Protein AF-A0A642V2R2-F1 (afdb_monomer_lite)

Foldseek 3Di:
DPPVVVVVPDDLLLPVFADADDPPQDAADQFPVSRCVSRVRDDPPDPVSQLVNLQLLLVLVLVLLLQPPNRPADEPPVGFFYPVLVVLSVLQNCLLDPPDPPDPVQVDAQEEEEAPDAVNLVRDVVSNVVNCSSRVSGAYEYEYEEQRNAADPVVRDGDADPDWDKDDDDPRYIYIYHNHHQLVCLVVVVPPPADSSRYEYEYWAQLCLPPVCVVSVVSRVVSQQVNQHKYKYFHFDLVSVVSNVVVCCVPCVLFKDWRGDKDFRSSWRPDWDADPVHRVDITTGRGIMTMMYTDDCPPDPRPCVVVPDPDDDDQQKWKKKFQFDWWDFPDPPCQVVQWDADPVGIDTDRTDDDPPPCRQVVVVVVVCVLCVVVDPPAWDDHRSIIIGIDSDDPVSVVSVVVSCVVVVTDTDPVRMDTDGDDDDDDDDDDDDDDDDDDDDDDDDDD

Structure (mmCIF, N/CA/C/O backbone):
data_AF-A0A642V2R2-F1
#
_entry.id   AF-A0A642V2R2-F1
#
loop_
_atom_site.group_PDB
_atom_site.id
_atom_site.type_symbol
_atom_site.label_atom_id
_atom_site.label_alt_id
_atom_site.label_comp_id
_atom_site.label_asym_id
_atom_site.label_entity_id
_atom_site.label_seq_id
_atom_site.pdbx_PDB_ins_code
_atom_site.Cartn_x
_atom_site.Cartn_y
_atom_site.Cartn_z
_atom_site.occupancy
_atom_site.B_iso_or_equiv
_atom_site.auth_seq_id
_atom_site.auth_comp_id
_atom_site.auth_asym_id
_atom_site.auth_atom_id
_atom_site.pdbx_PDB_model_num
ATOM 1 N N . MET A 1 1 ? -5.140 -5.970 20.749 1.00 51.88 1 MET A N 1
ATOM 2 C CA . MET A 1 1 ? -5.655 -5.065 21.800 1.00 51.88 1 MET A CA 1
ATOM 3 C C . MET A 1 1 ? -4.745 -5.191 23.007 1.00 51.88 1 MET A C 1
ATOM 5 O O . MET A 1 1 ? -4.084 -6.217 23.107 1.00 51.88 1 MET A O 1
ATOM 9 N N . TYR A 1 2 ? -4.656 -4.186 23.878 1.00 57.59 2 TYR A N 1
ATOM 10 C CA . TYR A 1 2 ? -3.963 -4.368 25.155 1.00 57.59 2 TYR A CA 1
ATOM 11 C C . TYR A 1 2 ? -4.648 -5.511 25.917 1.00 57.59 2 TYR A C 1
ATOM 13 O O . TYR A 1 2 ? -5.846 -5.445 26.180 1.00 57.59 2 TYR A O 1
ATOM 21 N N . GLU A 1 3 ? -3.917 -6.592 26.201 1.00 51.28 3 GLU A N 1
ATOM 22 C CA . GLU A 1 3 ? -4.483 -7.837 26.750 1.00 51.28 3 GLU A CA 1
ATOM 23 C C . GLU A 1 3 ? -5.187 -7.640 28.098 1.00 51.28 3 GLU A C 1
ATOM 25 O O . GLU A 1 3 ? -6.106 -8.385 28.438 1.00 51.28 3 GLU A O 1
ATOM 30 N N . TYR A 1 4 ? -4.773 -6.616 28.846 1.00 53.50 4 TYR A N 1
ATOM 31 C CA . TYR A 1 4 ? -5.335 -6.273 30.145 1.00 53.50 4 TYR A CA 1
ATOM 32 C C . TYR A 1 4 ? -6.787 -5.783 30.051 1.00 53.50 4 TYR A C 1
ATOM 34 O O . TYR A 1 4 ? -7.602 -6.092 30.916 1.00 53.50 4 TYR A O 1
ATOM 42 N N . ASP A 1 5 ? -7.139 -5.075 28.976 1.00 59.75 5 ASP A N 1
ATOM 43 C CA . ASP A 1 5 ? -8.420 -4.366 28.895 1.00 59.75 5 ASP A CA 1
ATOM 44 C C . ASP A 1 5 ? -9.564 -5.261 28.398 1.00 59.75 5 ASP A C 1
ATOM 46 O O . ASP A 1 5 ? -10.714 -5.098 28.787 1.00 59.75 5 ASP A O 1
ATOM 50 N N . LEU A 1 6 ? -9.253 -6.327 27.651 1.00 63.44 6 LEU A N 1
ATOM 51 C CA . LEU A 1 6 ? -10.240 -7.369 27.329 1.00 63.44 6 LEU A CA 1
ATOM 52 C C . LEU A 1 6 ? -10.796 -8.062 28.586 1.00 63.44 6 LEU A C 1
ATOM 54 O O . LEU A 1 6 ? -11.869 -8.659 28.536 1.00 63.44 6 LEU A O 1
ATOM 58 N N . ARG A 1 7 ? -10.063 -8.001 29.706 1.00 65.69 7 ARG A N 1
ATOM 59 C CA . ARG A 1 7 ? -10.475 -8.562 31.000 1.00 65.69 7 ARG A CA 1
ATOM 60 C C . ARG A 1 7 ? -11.205 -7.553 31.885 1.00 65.69 7 ARG A C 1
ATOM 62 O O . ARG A 1 7 ? -11.869 -7.982 32.824 1.00 65.69 7 ARG A O 1
ATOM 69 N N . SER A 1 8 ? -11.078 -6.252 31.616 1.00 75.50 8 SER A N 1
ATOM 70 C CA . SER A 1 8 ? -11.665 -5.194 32.448 1.00 75.50 8 SER A CA 1
ATOM 71 C C . SER A 1 8 ? -13.173 -5.036 32.218 1.00 75.50 8 SER A C 1
ATOM 73 O O . SER A 1 8 ? -13.869 -4.540 33.099 1.00 75.50 8 SER A O 1
ATOM 75 N N . GLY A 1 9 ? -13.686 -5.486 31.063 1.00 73.94 9 GLY A N 1
ATOM 76 C CA . GLY A 1 9 ? -15.100 -5.345 30.695 1.00 73.94 9 GLY A CA 1
ATOM 77 C C . GLY A 1 9 ? -15.513 -3.898 30.414 1.00 73.94 9 GLY A C 1
ATOM 78 O O . GLY A 1 9 ? -16.700 -3.588 30.433 1.00 73.94 9 GLY A O 1
ATOM 79 N N . ARG A 1 10 ? -14.535 -3.016 30.194 1.00 81.44 10 ARG A N 1
ATOM 80 C CA . ARG A 1 10 ? -14.734 -1.611 29.853 1.00 81.44 10 ARG A CA 1
ATOM 81 C C . ARG A 1 10 ? -15.406 -1.476 28.480 1.00 81.44 10 ARG A C 1
ATOM 83 O O . ARG A 1 10 ? -15.043 -2.182 27.542 1.00 81.44 10 ARG A O 1
ATOM 90 N N . ASP A 1 11 ? -16.324 -0.520 28.352 1.00 77.56 11 ASP A N 1
ATOM 91 C CA . ASP A 1 11 ? -16.825 -0.095 27.045 1.00 77.56 11 ASP A CA 1
ATOM 92 C C . ASP A 1 11 ? -15.718 0.616 26.253 1.00 77.56 11 ASP A C 1
ATOM 94 O O . ASP A 1 11 ? -15.010 1.478 26.786 1.00 77.56 11 ASP A O 1
ATOM 98 N N . PHE A 1 12 ? -15.589 0.264 24.974 1.00 80.56 12 PHE A N 1
ATOM 99 C CA . PHE A 1 12 ? -14.583 0.819 24.069 1.00 80.56 12 PHE A CA 1
ATOM 100 C C . PHE A 1 12 ? -15.225 1.771 23.043 1.00 80.56 12 PHE A C 1
ATOM 102 O O . PHE A 1 12 ? -15.403 1.377 21.883 1.00 80.56 12 PHE A O 1
ATOM 109 N N . PRO A 1 13 ? -15.603 3.006 23.435 1.00 81.12 13 PRO A N 1
ATOM 110 C CA . PRO A 1 13 ? -16.166 3.990 22.507 1.00 81.12 13 PRO A CA 1
ATOM 111 C C . PRO A 1 13 ? -15.194 4.338 21.373 1.00 81.12 13 PRO A C 1
ATOM 113 O O . PRO A 1 13 ? -15.616 4.740 20.295 1.00 81.12 13 PRO A O 1
ATOM 116 N N . GLU A 1 14 ? -13.893 4.126 21.571 1.00 83.25 14 GLU A N 1
ATOM 117 C CA . GLU A 1 14 ? -12.866 4.370 20.562 1.00 83.25 14 GLU A CA 1
ATOM 118 C C . GLU A 1 14 ? -12.971 3.453 19.325 1.00 83.25 14 GLU A C 1
ATOM 120 O O . GLU A 1 14 ? -12.431 3.781 18.269 1.00 83.25 14 GLU A O 1
ATOM 125 N N . PHE A 1 15 ? -13.685 2.325 19.424 1.00 82.38 15 PHE A N 1
ATOM 126 C CA . PHE A 1 15 ? -13.957 1.427 18.293 1.00 82.38 15 PHE A CA 1
ATOM 127 C C . PHE A 1 15 ? -15.333 1.650 17.656 1.00 82.38 15 PHE A C 1
ATOM 129 O O . PHE A 1 15 ? -15.705 0.902 16.746 1.00 82.38 15 PHE A O 1
ATOM 136 N N . ASP A 1 16 ? -16.085 2.660 18.101 1.00 85.50 16 ASP A N 1
ATOM 137 C CA . ASP A 1 16 ? -17.298 3.087 17.411 1.00 85.50 16 ASP A CA 1
ATOM 138 C C . ASP A 1 16 ? -16.911 3.908 16.177 1.00 85.50 16 ASP A C 1
ATOM 140 O O . ASP A 1 16 ? -16.651 5.113 16.227 1.00 85.50 16 ASP A O 1
ATOM 144 N N . PHE A 1 17 ? -16.749 3.201 15.060 1.00 87.44 17 PHE A N 1
ATOM 145 C CA . PHE A 1 17 ? -16.281 3.807 13.827 1.00 87.44 17 PHE A CA 1
ATOM 146 C C . PHE A 1 17 ? -17.405 4.590 13.138 1.00 87.44 17 PHE A C 1
ATOM 148 O O . PHE A 1 17 ? -18.484 4.035 12.906 1.00 87.44 17 PHE A O 1
ATOM 155 N N . PRO A 1 18 ? -17.135 5.831 12.696 1.00 86.38 18 PRO A N 1
ATOM 156 C CA . PRO A 1 18 ? -18.118 6.623 11.980 1.00 86.38 18 PRO A CA 1
ATOM 157 C C . PRO A 1 18 ? -18.537 5.927 10.683 1.00 86.38 18 PRO A C 1
ATOM 159 O O . PRO A 1 18 ? -17.748 5.254 10.002 1.00 86.38 18 PRO A O 1
ATOM 162 N N . THR A 1 19 ? -19.810 6.106 10.342 1.00 84.00 19 THR A N 1
ATOM 163 C CA . THR A 1 19 ? -20.413 5.526 9.141 1.00 84.00 19 THR A CA 1
ATOM 164 C C . THR A 1 19 ? -20.108 6.385 7.905 1.00 84.00 19 THR A C 1
ATOM 166 O O . THR A 1 19 ? -19.086 7.086 7.849 1.00 84.00 19 THR A O 1
ATOM 169 N N . ASN A 1 20 ? -20.946 6.276 6.873 1.00 80.19 20 ASN A N 1
ATOM 170 C CA . ASN A 1 20 ? -20.797 7.052 5.651 1.00 80.19 20 ASN A CA 1
ATOM 171 C C . ASN A 1 20 ? -20.943 8.540 5.969 1.00 80.19 20 ASN A C 1
ATOM 173 O O . ASN A 1 20 ? -21.832 8.934 6.719 1.00 80.19 20 ASN A O 1
ATOM 177 N N . GLN A 1 21 ? -20.059 9.346 5.394 1.00 77.00 21 GLN A N 1
ATOM 178 C CA . GLN A 1 21 ? -20.169 10.796 5.453 1.00 77.00 21 GLN A CA 1
ATOM 179 C C . GLN A 1 21 ? -20.824 11.334 4.192 1.00 77.00 21 GLN A C 1
ATOM 181 O O . GLN A 1 21 ? -20.780 10.690 3.144 1.00 77.00 21 GLN A O 1
ATOM 186 N N . ASP A 1 22 ? -21.427 12.515 4.317 1.00 75.75 22 ASP A N 1
ATOM 187 C CA . ASP A 1 22 ? -21.955 13.247 3.175 1.00 75.75 22 ASP A CA 1
ATOM 188 C C . ASP A 1 22 ? -20.837 13.536 2.171 1.00 75.75 22 ASP A C 1
ATOM 190 O O . ASP A 1 22 ? -19.708 13.848 2.551 1.00 75.75 22 ASP A O 1
ATOM 194 N N . ASN A 1 23 ? -21.165 13.474 0.880 1.00 69.88 23 ASN A N 1
ATOM 195 C CA . ASN A 1 23 ? -20.193 13.672 -0.201 1.00 69.88 23 ASN A CA 1
ATOM 196 C C . ASN A 1 23 ? -19.530 15.062 -0.178 1.00 69.88 23 ASN A C 1
ATOM 198 O O . ASN A 1 23 ? -18.444 15.231 -0.725 1.00 69.88 23 ASN A O 1
ATOM 202 N N . ASP A 1 24 ? -20.171 16.041 0.466 1.00 74.06 24 ASP A N 1
ATOM 203 C CA . ASP A 1 24 ? -19.666 17.410 0.598 1.00 74.06 24 ASP A CA 1
ATOM 204 C C . ASP A 1 24 ? -18.690 17.576 1.780 1.00 74.06 24 ASP A C 1
ATOM 206 O O . ASP A 1 24 ? -18.012 18.601 1.897 1.00 74.06 24 ASP A O 1
ATOM 210 N N . ALA A 1 25 ? -18.597 16.583 2.673 1.00 79.88 25 ALA A N 1
ATOM 211 C CA . ALA A 1 25 ? -17.694 16.621 3.815 1.00 79.88 25 ALA A CA 1
ATOM 212 C C . ALA A 1 25 ? -16.253 16.327 3.372 1.00 79.88 25 ALA A C 1
ATOM 214 O O . ALA A 1 25 ? -15.904 15.216 2.973 1.00 79.88 25 ALA A O 1
ATOM 215 N N . VAL A 1 26 ? -15.383 17.333 3.471 1.00 83.44 26 VAL A N 1
ATOM 216 C CA . VAL A 1 26 ? -13.968 17.187 3.114 1.00 83.44 26 VAL A CA 1
ATOM 217 C C . VAL A 1 26 ? -13.191 16.565 4.274 1.00 83.44 26 VAL A C 1
ATOM 219 O O . VAL A 1 26 ? -13.123 17.125 5.368 1.00 83.44 26 VAL A O 1
ATOM 222 N N . VAL A 1 27 ? -12.541 15.430 4.009 1.00 88.50 27 VAL A N 1
ATOM 223 C CA . VAL A 1 27 ? -11.642 14.769 4.963 1.00 88.50 27 VAL A CA 1
ATOM 224 C C . VAL A 1 27 ? -10.247 15.383 4.888 1.00 88.50 27 VAL A C 1
ATOM 226 O O . VAL A 1 27 ? -9.661 15.509 3.808 1.00 88.50 27 VAL A O 1
ATOM 229 N N . ASN A 1 28 ? -9.699 15.739 6.049 1.00 91.19 28 ASN A N 1
ATOM 230 C CA . ASN A 1 28 ? -8.365 16.316 6.162 1.00 91.19 28 ASN A CA 1
ATOM 231 C C . ASN A 1 28 ? -7.330 15.240 6.530 1.00 91.19 28 ASN A C 1
ATOM 233 O O . ASN A 1 28 ? -7.518 14.502 7.493 1.00 91.19 28 ASN A O 1
ATOM 237 N N . PHE A 1 29 ? -6.229 15.176 5.773 1.00 91.69 29 PHE A N 1
ATOM 238 C CA . PHE A 1 29 ? -5.150 14.198 5.953 1.00 91.69 29 PHE A CA 1
ATOM 239 C C . PHE A 1 29 ? -3.848 14.793 6.532 1.00 91.69 29 PHE A C 1
ATOM 241 O O . PHE A 1 29 ? -2.787 14.185 6.403 1.00 91.69 29 PHE A O 1
ATOM 248 N N . LEU A 1 30 ? -3.886 15.977 7.152 1.00 91.31 30 LEU A N 1
ATOM 249 C CA . LEU A 1 30 ? -2.678 16.611 7.704 1.00 91.31 30 LEU A CA 1
ATOM 250 C C . LEU A 1 30 ? -2.063 15.836 8.879 1.00 91.31 30 LEU A C 1
ATOM 252 O O . LEU A 1 30 ? -0.842 15.733 8.965 1.00 91.31 30 LEU A O 1
ATOM 256 N N . ASN A 1 31 ? -2.891 15.327 9.789 1.00 92.06 31 ASN A N 1
ATOM 257 C CA . ASN A 1 31 ? -2.478 14.541 10.954 1.00 92.06 31 ASN A CA 1
ATOM 258 C C . ASN A 1 31 ? -3.654 13.688 11.470 1.00 92.06 31 ASN A C 1
ATOM 260 O O . ASN A 1 31 ? -4.783 13.828 10.996 1.00 92.06 31 ASN A O 1
ATOM 264 N N . TRP A 1 32 ? -3.399 12.826 12.459 1.00 92.88 32 TRP A N 1
ATOM 265 C CA . TRP A 1 32 ? -4.439 11.998 13.079 1.00 92.88 32 TRP A CA 1
ATOM 266 C C . TRP A 1 32 ? -5.579 12.817 13.699 1.00 92.88 32 TRP A C 1
ATOM 268 O O . TRP A 1 32 ? -6.739 12.478 13.486 1.00 92.88 32 TRP A O 1
ATOM 278 N N . ASP A 1 33 ? -5.282 13.915 14.397 1.00 91.62 33 ASP A N 1
ATOM 279 C CA . ASP A 1 33 ? -6.302 14.704 15.107 1.00 91.62 33 ASP A CA 1
ATOM 280 C C . ASP A 1 33 ? -7.309 15.353 14.151 1.00 91.62 33 ASP A C 1
ATOM 282 O O . ASP A 1 33 ? -8.524 15.256 14.335 1.00 91.62 33 ASP A O 1
ATOM 286 N N . THR A 1 34 ? -6.814 15.984 13.083 1.00 92.06 34 THR A N 1
ATOM 287 C CA . THR A 1 34 ? -7.666 16.592 12.050 1.00 92.06 34 THR A CA 1
ATOM 288 C C . THR A 1 34 ? -8.435 15.537 11.268 1.00 92.06 34 THR A C 1
ATOM 290 O O . THR A 1 34 ? -9.596 15.765 10.919 1.00 92.06 34 THR A O 1
ATOM 293 N N . PHE A 1 35 ? -7.834 14.368 11.037 1.00 92.94 35 PHE A N 1
ATOM 294 C CA . PHE A 1 35 ? -8.521 13.237 10.426 1.00 92.94 35 PHE A CA 1
ATOM 295 C C . PHE A 1 35 ? -9.681 12.755 11.302 1.00 92.94 35 PHE A C 1
ATOM 297 O O . PHE A 1 35 ? -10.807 12.671 10.818 1.00 92.94 35 PHE A O 1
ATOM 304 N N . PHE A 1 36 ? -9.453 12.510 12.595 1.00 92.56 36 PHE A N 1
ATOM 305 C CA . PHE A 1 36 ? -10.500 12.071 13.520 1.00 92.56 36 PHE A CA 1
ATOM 306 C C . PHE A 1 36 ? -11.621 13.095 13.659 1.00 92.56 36 PHE A C 1
ATOM 308 O O . PHE A 1 36 ? -12.794 12.725 13.601 1.00 92.56 36 PHE A O 1
ATOM 315 N N . TYR A 1 37 ? -11.270 14.378 13.752 1.00 90.94 37 TYR A N 1
ATOM 316 C CA . TYR A 1 37 ? -12.244 15.461 13.808 1.00 90.94 37 TYR A CA 1
ATOM 317 C C . TYR A 1 37 ? -13.106 15.523 12.541 1.00 90.94 37 TYR A C 1
ATOM 319 O O . TYR A 1 37 ? -14.333 15.507 12.620 1.00 90.94 37 TYR A O 1
ATOM 327 N N . THR A 1 38 ? -12.479 15.539 11.359 1.00 91.12 38 THR A N 1
ATOM 328 C CA . THR A 1 38 ? -13.216 15.616 10.085 1.00 91.12 38 THR A CA 1
ATOM 329 C C . THR A 1 38 ? -14.032 14.362 9.806 1.00 91.12 38 THR A C 1
ATOM 331 O O . THR A 1 38 ? -15.121 14.469 9.250 1.00 91.12 38 THR A O 1
ATOM 334 N N . ARG A 1 39 ? -13.571 13.185 10.249 1.00 90.00 39 ARG A N 1
ATOM 335 C CA . ARG A 1 39 ? -14.306 11.917 10.158 1.00 90.00 39 ARG A CA 1
ATOM 336 C C . ARG A 1 39 ? -15.366 11.715 11.248 1.00 90.00 39 ARG A C 1
ATOM 338 O O . ARG A 1 39 ? -16.062 10.709 11.190 1.00 90.00 39 ARG A O 1
ATOM 345 N N . GLN A 1 40 ? -15.529 12.651 12.188 1.00 89.62 40 GLN A N 1
ATOM 346 C CA . GLN A 1 40 ? -16.473 12.549 13.312 1.00 89.62 40 GLN A CA 1
ATOM 347 C C . GLN A 1 40 ? -16.253 11.299 14.182 1.00 89.62 40 GLN A C 1
ATOM 349 O O . GLN A 1 40 ? -17.201 10.645 14.611 1.00 89.62 40 GLN A O 1
ATOM 354 N N . PHE A 1 41 ? -14.992 10.949 14.434 1.00 90.50 41 PHE A N 1
ATOM 355 C CA . PHE A 1 41 ? -14.668 9.940 15.440 1.00 90.50 41 PHE A CA 1
ATOM 356 C C . PHE A 1 41 ? -14.995 10.444 16.847 1.00 90.50 41 PHE A C 1
ATOM 358 O O . PHE A 1 41 ? -15.025 11.651 17.102 1.00 90.50 41 PHE A O 1
ATOM 365 N N . TYR A 1 42 ? -15.174 9.503 17.775 1.00 88.00 42 TYR A N 1
ATOM 366 C CA . TYR A 1 42 ? -15.205 9.811 19.200 1.00 88.00 42 TYR A CA 1
ATOM 367 C C . TYR A 1 42 ? -13.931 10.569 19.620 1.00 88.00 42 TYR A C 1
ATOM 369 O O . TYR A 1 42 ? -12.845 10.310 19.091 1.00 88.00 42 TYR A O 1
ATOM 377 N N . SER A 1 43 ? -14.052 11.516 20.556 1.00 86.31 43 SER A N 1
ATOM 378 C CA . SER A 1 43 ? -12.904 12.294 21.025 1.00 86.31 43 SER A CA 1
ATOM 379 C C . SER A 1 43 ? -11.891 11.388 21.726 1.00 86.31 43 SER A C 1
ATOM 381 O O . SER A 1 43 ? -12.190 10.709 22.707 1.00 86.31 43 SER A O 1
ATOM 383 N N . MET A 1 44 ? -10.666 11.358 21.203 1.00 86.31 44 MET A N 1
ATOM 384 C CA . MET A 1 44 ? -9.578 10.558 21.764 1.00 86.31 44 MET A CA 1
ATOM 385 C C . MET A 1 44 ? -8.918 11.339 22.903 1.00 86.31 44 MET A C 1
ATOM 387 O O . MET A 1 44 ? -7.853 11.925 22.730 1.00 86.31 44 MET A O 1
ATOM 391 N N . ASP A 1 45 ? -9.569 11.371 24.065 1.00 84.06 45 ASP A N 1
ATOM 392 C CA . ASP A 1 45 ? -9.143 12.216 25.193 1.00 84.06 45 ASP A CA 1
ATOM 393 C C . ASP A 1 45 ? -7.858 11.713 25.876 1.00 84.06 45 ASP A C 1
ATOM 395 O O . ASP A 1 45 ? -7.201 12.454 26.607 1.00 84.06 45 ASP A O 1
ATOM 399 N N . THR A 1 46 ? -7.492 10.445 25.662 1.00 86.56 46 THR A N 1
ATOM 400 C CA . THR A 1 46 ? -6.301 9.828 26.257 1.00 86.56 46 THR A CA 1
ATOM 401 C C . THR A 1 46 ? -5.342 9.305 25.193 1.00 86.56 46 THR A C 1
ATOM 403 O O . THR A 1 46 ? -5.761 8.780 24.159 1.00 86.56 46 THR A O 1
ATOM 406 N N . GLU A 1 47 ? -4.037 9.354 25.483 1.00 85.31 47 GLU A N 1
ATOM 407 C CA . GLU A 1 47 ? -3.006 8.757 24.619 1.00 85.31 47 GLU A CA 1
ATOM 408 C C . GLU A 1 47 ? -3.251 7.261 24.381 1.00 85.31 47 GLU A C 1
ATOM 410 O O . GLU A 1 47 ? -2.951 6.735 23.312 1.00 85.31 47 GLU A O 1
ATOM 415 N N . PHE A 1 48 ? -3.846 6.580 25.361 1.00 83.81 48 PHE A N 1
ATOM 416 C CA . PHE A 1 48 ? -4.210 5.173 25.264 1.00 83.81 48 PHE A CA 1
ATOM 417 C C . PHE A 1 48 ? -5.264 4.912 24.181 1.00 83.81 48 PHE A C 1
ATOM 419 O O . PHE A 1 48 ? -5.087 4.013 23.356 1.00 83.81 48 PHE A O 1
ATOM 426 N N . HIS A 1 49 ? -6.340 5.706 24.157 1.00 86.31 49 HIS A N 1
ATOM 427 C CA . HIS A 1 49 ? -7.387 5.604 23.133 1.00 86.31 49 HIS A CA 1
ATOM 428 C C . HIS A 1 49 ? -6.820 5.841 21.743 1.00 86.31 49 HIS A C 1
ATOM 430 O O . HIS A 1 49 ? -7.027 5.035 20.832 1.00 86.31 49 HIS A O 1
ATOM 436 N N . LEU A 1 50 ? -6.011 6.893 21.614 1.00 88.88 50 LEU A N 1
ATOM 437 C CA . LEU A 1 50 ? -5.322 7.223 20.377 1.00 88.88 50 LEU A CA 1
ATOM 438 C C . LEU A 1 50 ? -4.427 6.062 19.913 1.00 88.88 50 LEU A C 1
ATOM 440 O O . LEU A 1 50 ? -4.499 5.633 18.762 1.00 88.88 50 LEU A O 1
ATOM 444 N N . ALA A 1 51 ? -3.617 5.503 20.811 1.00 89.00 51 ALA A N 1
ATOM 445 C CA . ALA A 1 51 ? -2.726 4.381 20.531 1.00 89.00 51 ALA A CA 1
ATOM 446 C C . ALA A 1 51 ? -3.485 3.119 20.083 1.00 89.00 51 ALA A C 1
ATOM 448 O O . ALA A 1 51 ? -3.063 2.433 19.147 1.00 89.00 51 ALA A O 1
ATOM 449 N N . ALA A 1 52 ? -4.618 2.807 20.716 1.00 87.19 52 ALA A N 1
ATOM 450 C CA . ALA A 1 52 ? -5.429 1.641 20.377 1.00 87.19 52 ALA A CA 1
ATOM 451 C C . ALA A 1 52 ? -6.048 1.750 18.974 1.00 87.19 52 ALA A C 1
ATOM 453 O O . ALA A 1 52 ? -5.990 0.791 18.193 1.00 87.19 52 ALA A O 1
ATOM 454 N N . VAL A 1 53 ? -6.598 2.918 18.642 1.00 90.00 53 VAL A N 1
ATOM 455 C CA . VAL A 1 53 ? -7.289 3.164 17.370 1.00 90.00 53 VAL A CA 1
ATOM 456 C C . VAL A 1 53 ? -6.312 3.318 16.215 1.00 90.00 53 VAL A C 1
ATOM 458 O O . VAL A 1 53 ? -6.466 2.654 15.186 1.00 90.00 53 VAL A O 1
ATOM 461 N N . THR A 1 54 ? -5.265 4.129 16.386 1.00 92.44 54 THR A N 1
ATOM 462 C CA . THR A 1 54 ? -4.256 4.352 15.338 1.00 92.44 54 THR A CA 1
ATOM 463 C C . THR A 1 54 ? -3.524 3.066 14.978 1.00 92.44 54 THR A C 1
ATOM 465 O O . THR A 1 54 ? -3.264 2.831 13.799 1.00 92.44 54 THR A O 1
ATOM 468 N N . LYS A 1 55 ? -3.278 2.159 15.936 1.00 90.50 55 LYS A N 1
ATOM 469 C CA . LYS A 1 55 ? -2.685 0.847 15.639 1.00 90.50 55 LYS A CA 1
ATOM 470 C C . LYS A 1 55 ? -3.507 0.057 14.616 1.00 90.50 55 LYS A C 1
ATOM 472 O O . LYS A 1 55 ? -2.931 -0.501 13.684 1.00 90.50 55 LYS A O 1
ATOM 477 N N . MET A 1 56 ? -4.833 0.011 14.763 1.00 89.25 56 MET A N 1
ATOM 478 C CA . MET A 1 56 ? -5.707 -0.718 13.833 1.00 89.25 56 MET A CA 1
ATOM 479 C C . MET A 1 56 ? -5.907 0.031 12.514 1.00 89.25 56 MET A C 1
ATOM 481 O O . MET A 1 56 ? -5.834 -0.577 11.446 1.00 89.25 56 MET A O 1
ATOM 485 N N . LEU A 1 57 ? -6.141 1.343 12.583 1.00 92.62 57 LEU A N 1
ATOM 486 C CA . LEU A 1 57 ? -6.416 2.172 11.410 1.00 92.62 57 LEU A CA 1
ATOM 487 C C . LEU A 1 57 ? -5.175 2.463 10.566 1.00 92.62 57 LEU A C 1
ATOM 489 O O . LEU A 1 57 ? -5.325 2.804 9.395 1.00 92.62 57 LEU A O 1
ATOM 493 N N . SER A 1 58 ? -3.968 2.305 11.114 1.00 93.62 58 SER A N 1
ATOM 494 C CA . SER A 1 58 ? -2.731 2.615 10.394 1.00 93.62 58 SER A CA 1
ATOM 495 C C . SER A 1 58 ? -2.663 1.922 9.032 1.00 93.62 58 SER A C 1
ATOM 497 O O . SER A 1 58 ? -2.278 2.561 8.066 1.00 93.62 58 SER A O 1
ATOM 499 N N . TYR A 1 59 ? -3.117 0.676 8.888 1.00 94.25 59 TYR A N 1
ATOM 500 C CA . TYR A 1 59 ? -3.086 -0.035 7.604 1.00 94.25 59 TYR A CA 1
ATOM 501 C C . TYR A 1 59 ? -4.015 0.578 6.537 1.00 94.25 59 TYR A C 1
ATOM 503 O O . TYR A 1 59 ? -3.503 1.083 5.531 1.00 94.25 59 TYR A O 1
ATOM 511 N N . PRO A 1 60 ? -5.354 0.606 6.720 1.00 94.50 60 PRO A N 1
ATOM 512 C CA . PRO A 1 60 ? -6.254 1.175 5.718 1.00 94.50 60 PRO A CA 1
ATOM 513 C C . PRO A 1 60 ? -6.039 2.678 5.512 1.00 94.50 60 PRO A C 1
ATOM 515 O O . PRO A 1 60 ? -6.124 3.152 4.381 1.00 94.50 60 PRO A O 1
ATOM 518 N N . ILE A 1 61 ? -5.729 3.439 6.566 1.00 94.81 61 ILE A N 1
ATOM 519 C CA . ILE A 1 61 ? -5.568 4.895 6.457 1.00 94.81 61 ILE A CA 1
ATOM 520 C C . ILE A 1 61 ? -4.219 5.270 5.838 1.00 94.81 61 ILE A C 1
ATOM 522 O O . ILE A 1 61 ? -4.133 6.272 5.134 1.00 94.81 61 ILE A O 1
ATOM 526 N N . THR A 1 62 ? -3.180 4.443 5.978 1.00 95.00 62 THR A N 1
ATOM 527 C CA . THR A 1 62 ? -1.938 4.634 5.210 1.00 95.00 62 THR A CA 1
ATOM 528 C C . THR A 1 62 ? -2.187 4.466 3.711 1.00 95.00 62 THR A C 1
ATOM 530 O O . THR A 1 62 ? -1.723 5.289 2.925 1.00 95.00 62 THR A O 1
ATOM 533 N N . ILE A 1 63 ? -2.973 3.463 3.308 1.00 95.19 63 ILE A N 1
ATOM 534 C CA . ILE A 1 63 ? -3.380 3.283 1.903 1.00 95.19 63 ILE A CA 1
ATOM 535 C C . ILE A 1 63 ? -4.186 4.498 1.434 1.00 95.19 63 ILE A C 1
ATOM 537 O O . ILE A 1 63 ? -3.869 5.100 0.406 1.00 95.19 63 ILE A O 1
ATOM 541 N N . ALA A 1 64 ? -5.186 4.905 2.219 1.00 94.06 64 ALA A N 1
ATOM 542 C CA . ALA A 1 64 ? -6.024 6.048 1.886 1.00 94.06 64 ALA A CA 1
ATOM 543 C C . ALA A 1 64 ? -5.213 7.343 1.765 1.00 94.06 64 ALA A C 1
ATOM 545 O O . ALA A 1 64 ? -5.389 8.075 0.798 1.00 94.06 64 ALA A O 1
ATOM 546 N N . SER A 1 65 ? -4.291 7.613 2.693 1.00 93.75 65 SER A N 1
ATOM 547 C CA . SER A 1 65 ? -3.523 8.863 2.715 1.00 93.75 65 SER A CA 1
ATOM 548 C C . SER A 1 65 ? -2.615 9.021 1.499 1.00 93.75 65 SER A C 1
ATOM 550 O O . SER A 1 65 ? -2.441 10.135 1.015 1.00 93.75 65 SER A O 1
ATOM 552 N N . VAL A 1 66 ? -2.083 7.922 0.959 1.00 93.75 66 VAL A N 1
ATOM 553 C CA . VAL A 1 66 ? -1.286 7.927 -0.275 1.00 93.75 66 VAL A CA 1
ATOM 554 C C . VAL A 1 66 ? -2.166 8.193 -1.504 1.00 93.75 66 VAL A C 1
ATOM 556 O O . VAL A 1 66 ? -1.804 8.983 -2.386 1.00 93.75 66 VAL A O 1
ATOM 559 N N . LEU A 1 67 ? -3.332 7.550 -1.569 1.00 93.06 67 LEU A N 1
ATOM 560 C CA . LEU A 1 67 ? -4.197 7.569 -2.750 1.00 93.06 67 LEU A CA 1
ATOM 561 C C . LEU A 1 67 ? -5.104 8.798 -2.819 1.00 93.06 67 LEU A C 1
ATOM 56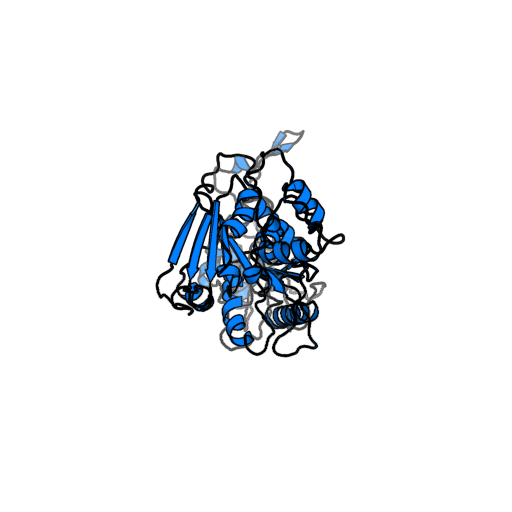3 O O . LEU A 1 67 ? -5.402 9.264 -3.915 1.00 93.06 67 LEU A O 1
ATOM 567 N N . HIS A 1 68 ? -5.507 9.356 -1.682 1.00 92.12 68 HIS A N 1
ATOM 568 C CA . HIS A 1 68 ? -6.468 10.448 -1.620 1.00 92.12 68 HIS A CA 1
ATOM 569 C C . HIS A 1 68 ? -5.976 11.707 -2.352 1.00 92.12 68 HIS A C 1
ATOM 571 O O . HIS A 1 68 ? -4.781 12.017 -2.380 1.00 92.12 68 HIS A O 1
ATOM 577 N N . GLN A 1 69 ? -6.909 12.467 -2.931 1.00 86.62 69 GLN A N 1
ATOM 578 C CA . GLN A 1 69 ? -6.611 13.702 -3.667 1.00 86.62 69 GLN A CA 1
ATOM 579 C C . GLN A 1 69 ? -5.884 14.752 -2.809 1.00 86.62 69 GLN A C 1
ATOM 581 O O . GLN A 1 69 ? -4.961 15.406 -3.289 1.00 86.62 69 GLN A O 1
ATOM 586 N N . TYR A 1 70 ? -6.233 14.839 -1.521 1.00 88.00 70 TYR A N 1
ATOM 587 C CA . TYR A 1 70 ? -5.588 15.707 -0.526 1.00 88.00 70 TYR A CA 1
ATOM 588 C C . TYR A 1 70 ? -4.515 14.976 0.292 1.00 88.00 70 TYR A C 1
ATOM 590 O O . TYR A 1 70 ? -4.347 15.239 1.479 1.00 88.00 70 TYR A O 1
ATOM 598 N N . SER A 1 71 ? -3.817 14.024 -0.333 1.00 90.62 71 SER A N 1
ATOM 599 C CA . SER A 1 71 ? -2.661 13.341 0.254 1.00 90.62 71 SER A CA 1
ATOM 600 C C . SER A 1 71 ? -1.679 14.345 0.871 1.00 90.62 71 SER A C 1
ATOM 602 O O . SER A 1 71 ? -1.328 15.330 0.213 1.00 90.62 71 SER A O 1
ATOM 604 N N . PRO A 1 72 ? -1.137 14.072 2.069 1.00 89.88 72 PRO A N 1
ATOM 605 C CA . PRO A 1 72 ? -0.185 14.969 2.714 1.00 89.88 72 PRO A CA 1
ATOM 606 C C . PRO A 1 72 ? 1.201 14.947 2.042 1.00 89.88 72 PRO A C 1
ATOM 608 O O . PRO A 1 72 ? 2.028 15.834 2.254 1.00 89.88 72 PRO A O 1
ATOM 611 N N . TYR A 1 73 ? 1.474 13.947 1.199 1.00 91.12 73 TYR A N 1
ATOM 612 C CA . TYR A 1 73 ? 2.736 13.821 0.477 1.00 91.12 73 TYR A CA 1
ATOM 613 C C . TYR A 1 73 ? 2.786 14.758 -0.738 1.00 91.12 73 TYR A C 1
ATOM 615 O O . TYR A 1 73 ? 2.149 14.510 -1.762 1.00 91.12 73 TYR A O 1
ATOM 623 N N . SER A 1 74 ? 3.570 15.833 -0.614 1.00 89.44 74 SER A N 1
ATOM 624 C CA . SER A 1 74 ? 3.790 16.842 -1.662 1.00 89.44 74 SER A CA 1
ATOM 625 C C . SER A 1 74 ? 4.956 16.494 -2.602 1.00 89.44 74 SER A C 1
ATOM 627 O O . SER A 1 74 ? 5.852 15.728 -2.243 1.00 89.44 74 SER A O 1
ATOM 629 N N . LEU A 1 75 ? 4.965 17.097 -3.798 1.00 91.12 75 LEU A N 1
ATOM 630 C CA . LEU A 1 75 ? 6.049 16.975 -4.781 1.00 91.12 75 LEU A CA 1
ATOM 631 C C . LEU A 1 75 ? 7.346 17.644 -4.286 1.00 91.12 75 LEU A C 1
ATOM 633 O O . LEU A 1 75 ? 7.317 18.692 -3.627 1.00 91.12 75 LEU A O 1
ATOM 637 N N . LYS A 1 76 ? 8.497 17.078 -4.657 1.00 85.44 76 LYS A N 1
ATOM 638 C CA . LYS A 1 76 ? 9.809 17.720 -4.473 1.00 85.44 76 LYS A CA 1
ATOM 639 C C . LYS A 1 76 ? 9.864 19.137 -5.074 1.00 85.44 76 LYS A C 1
ATOM 641 O O . LYS A 1 76 ? 9.303 19.357 -6.147 1.00 85.44 76 LYS A O 1
ATOM 646 N N . PRO A 1 77 ? 10.566 20.097 -4.436 1.00 78.31 77 PRO A N 1
ATOM 647 C CA . PRO A 1 77 ? 11.429 19.949 -3.253 1.00 78.31 77 PRO A CA 1
ATOM 648 C C . PRO A 1 77 ? 10.691 20.039 -1.907 1.00 78.31 77 PRO A C 1
ATOM 650 O O . PRO A 1 77 ? 11.310 19.846 -0.869 1.00 78.31 77 PRO A O 1
ATOM 653 N N . LYS A 1 78 ? 9.390 20.356 -1.902 1.00 80.00 78 LYS A N 1
ATOM 654 C CA . LYS A 1 78 ? 8.623 20.581 -0.664 1.00 80.00 78 LYS A CA 1
ATOM 655 C C . LYS A 1 78 ? 8.214 19.291 0.047 1.00 80.00 78 LYS A C 1
ATOM 657 O O . LYS A 1 78 ? 7.851 19.345 1.216 1.00 80.00 78 LYS A O 1
ATOM 662 N N . GLY A 1 79 ? 8.243 18.155 -0.643 1.00 86.88 79 GLY A N 1
ATOM 663 C CA . GLY A 1 79 ? 7.895 16.866 -0.064 1.00 86.88 79 GLY A CA 1
ATOM 664 C C . GLY A 1 79 ? 8.623 15.681 -0.707 1.00 86.88 79 GLY A C 1
ATOM 665 O O . GLY A 1 79 ? 9.444 15.868 -1.606 1.00 86.88 79 GLY A O 1
ATOM 666 N N . PRO A 1 80 ? 8.321 14.461 -0.232 1.00 91.44 80 PRO A N 1
ATOM 667 C CA . PRO A 1 80 ? 9.037 13.224 -0.567 1.00 91.44 80 PRO A CA 1
ATOM 668 C C . PRO A 1 80 ? 8.627 12.601 -1.913 1.00 91.44 80 PRO A C 1
ATOM 670 O O . PRO A 1 80 ? 9.232 11.617 -2.346 1.00 91.44 80 PRO A O 1
ATOM 673 N N . LEU A 1 81 ? 7.568 13.105 -2.559 1.00 93.12 81 LEU A N 1
ATOM 674 C CA . LEU A 1 81 ? 7.015 12.512 -3.777 1.00 93.12 81 LEU A CA 1
ATOM 675 C C . LEU A 1 81 ? 7.850 12.910 -5.000 1.00 93.12 81 LEU A C 1
ATOM 677 O O . LEU A 1 81 ? 8.128 14.093 -5.223 1.00 93.12 81 LEU A O 1
ATOM 681 N N . THR A 1 82 ? 8.226 11.930 -5.821 1.00 92.25 82 THR A N 1
ATOM 682 C CA . THR A 1 82 ? 8.945 12.166 -7.080 1.00 92.25 82 THR A CA 1
ATOM 683 C C . THR A 1 82 ? 7.979 12.482 -8.228 1.00 92.25 82 THR A C 1
ATOM 685 O O . THR A 1 82 ? 6.771 12.263 -8.137 1.00 92.25 82 THR A O 1
ATOM 688 N N . LEU A 1 83 ? 8.509 12.971 -9.353 1.00 88.88 83 LEU A N 1
ATOM 689 C CA . LEU A 1 83 ? 7.705 13.244 -10.550 1.00 88.88 83 LEU A CA 1
ATOM 690 C C . LEU A 1 83 ? 7.087 11.966 -11.148 1.00 88.88 83 LEU A C 1
ATOM 692 O O . LEU A 1 83 ? 5.932 11.975 -11.567 1.00 88.88 83 LEU A O 1
ATOM 696 N N . GLU A 1 84 ? 7.821 10.851 -11.135 1.00 86.19 84 GLU A N 1
ATOM 697 C CA . GLU A 1 84 ? 7.295 9.547 -11.563 1.00 86.19 84 GLU A CA 1
ATOM 698 C C . GLU A 1 84 ? 6.258 8.991 -10.581 1.00 86.19 84 GLU A C 1
ATOM 700 O O . GLU A 1 84 ? 5.266 8.373 -10.990 1.00 86.19 84 GLU A O 1
ATOM 705 N N . GLY A 1 85 ? 6.432 9.275 -9.288 1.00 89.12 85 GLY A N 1
ATOM 706 C CA . GLY A 1 85 ? 5.430 8.969 -8.282 1.00 89.12 85 GLY A CA 1
ATOM 707 C C . GLY A 1 85 ? 4.136 9.745 -8.494 1.00 89.12 85 GLY A C 1
ATOM 708 O O . GLY A 1 85 ? 3.061 9.151 -8.454 1.00 89.12 85 GLY A O 1
ATOM 709 N N . LEU A 1 86 ? 4.227 11.036 -8.827 1.00 89.56 86 LEU A N 1
ATOM 710 C CA . LEU A 1 86 ? 3.060 11.855 -9.152 1.00 89.56 86 LEU A CA 1
ATOM 711 C C . LEU A 1 86 ? 2.296 11.313 -10.365 1.00 89.56 86 LEU A C 1
ATOM 713 O O . LEU A 1 86 ? 1.074 11.239 -10.307 1.00 89.56 86 LEU A O 1
ATOM 717 N N . LYS A 1 87 ? 2.985 10.883 -11.432 1.00 88.69 87 LYS A N 1
ATOM 718 C CA . LYS A 1 87 ? 2.334 10.261 -12.603 1.00 88.69 87 LYS A CA 1
ATOM 719 C C . LYS A 1 87 ? 1.570 8.988 -12.227 1.00 88.69 87 LYS A C 1
ATOM 721 O O . LYS A 1 87 ? 0.443 8.796 -12.670 1.00 88.69 87 LYS A O 1
ATOM 726 N N . SER A 1 88 ? 2.175 8.143 -11.393 1.00 89.69 88 SER A N 1
ATOM 727 C CA . SER A 1 88 ? 1.573 6.872 -10.965 1.00 89.69 88 SER A CA 1
ATOM 728 C C . SER A 1 88 ? 0.371 7.100 -10.041 1.00 89.69 88 SER A C 1
ATOM 730 O O . SER A 1 88 ? -0.671 6.477 -10.207 1.00 89.69 88 SER A O 1
ATOM 732 N N . LEU A 1 89 ? 0.472 8.052 -9.110 1.00 91.56 89 LEU A N 1
ATOM 733 C CA . LEU A 1 89 ? -0.649 8.430 -8.247 1.00 91.56 89 LEU A CA 1
ATOM 734 C C . LEU A 1 89 ? -1.760 9.147 -9.015 1.00 91.56 89 LEU A C 1
ATOM 736 O O . LEU A 1 89 ? -2.926 8.941 -8.707 1.00 91.56 89 LEU A O 1
ATOM 740 N N . ALA A 1 90 ? -1.427 9.966 -10.015 1.00 88.75 90 ALA A N 1
ATOM 741 C CA . ALA A 1 90 ? -2.417 10.622 -10.863 1.00 88.75 90 ALA A CA 1
ATOM 742 C C . ALA A 1 90 ? -3.250 9.600 -11.648 1.00 88.75 90 ALA A C 1
ATOM 744 O O . ALA A 1 90 ? -4.464 9.756 -11.727 1.00 88.75 90 ALA A O 1
ATOM 745 N N . ALA A 1 91 ? -2.619 8.535 -12.156 1.00 88.00 91 ALA A N 1
ATOM 746 C CA . ALA A 1 91 ? -3.306 7.424 -12.811 1.00 88.00 91 ALA A CA 1
ATOM 747 C C . ALA A 1 91 ? -4.325 6.742 -11.880 1.00 88.00 91 ALA A C 1
ATOM 749 O O . ALA A 1 91 ? -5.483 6.588 -12.250 1.00 88.00 91 ALA A O 1
ATOM 750 N N . LEU A 1 92 ? -3.928 6.413 -10.647 1.00 90.12 92 LEU A N 1
ATOM 751 C CA . LEU A 1 92 ? -4.827 5.800 -9.660 1.00 90.12 92 LEU A CA 1
ATOM 752 C C . LEU A 1 92 ? -5.945 6.759 -9.214 1.00 90.12 92 LEU A C 1
ATOM 754 O O . LEU A 1 92 ? -7.102 6.367 -9.080 1.00 90.12 92 LEU A O 1
ATOM 758 N N . ARG A 1 93 ? -5.614 8.038 -9.000 1.00 89.94 93 ARG A N 1
ATOM 759 C CA . ARG A 1 93 ? -6.575 9.077 -8.595 1.00 89.94 93 ARG A CA 1
ATOM 760 C C . ARG A 1 93 ? -7.604 9.372 -9.670 1.00 89.94 93 ARG A C 1
ATOM 762 O O . ARG A 1 93 ? -8.744 9.655 -9.326 1.00 89.94 93 ARG A O 1
ATOM 769 N N . TYR A 1 94 ? -7.215 9.288 -10.940 1.00 86.25 94 TYR A N 1
ATOM 770 C CA . TYR A 1 94 ? -8.141 9.422 -12.059 1.00 86.25 94 TYR A CA 1
ATOM 771 C C . TYR A 1 94 ? -9.262 8.380 -11.981 1.00 86.25 94 TYR A C 1
ATOM 773 O O . TYR A 1 94 ? -10.423 8.704 -12.213 1.00 86.25 94 TYR A O 1
ATOM 781 N N . THR A 1 95 ? -8.922 7.153 -11.582 1.00 85.25 95 THR A N 1
ATOM 782 C CA . THR A 1 95 ? -9.899 6.079 -11.399 1.00 85.25 95 THR A CA 1
ATOM 783 C C . THR A 1 95 ? -10.736 6.248 -10.129 1.00 85.25 95 THR A C 1
ATOM 785 O O . THR A 1 95 ? -11.935 5.986 -10.146 1.00 85.25 95 THR A O 1
ATOM 788 N N . LEU A 1 96 ? -10.122 6.694 -9.029 1.00 86.75 96 LEU A N 1
ATOM 789 C CA . LEU A 1 96 ? -10.799 6.876 -7.738 1.00 86.75 96 LEU A CA 1
ATOM 790 C C . LEU A 1 96 ? -11.749 8.082 -7.702 1.00 86.75 96 LEU A C 1
ATOM 792 O O . LEU A 1 96 ? -12.731 8.056 -6.965 1.00 86.75 96 LEU A O 1
ATOM 796 N N . PHE A 1 97 ? -11.457 9.129 -8.475 1.00 84.25 97 PHE A N 1
ATOM 797 C CA . PHE A 1 97 ? -12.238 10.366 -8.539 1.00 84.25 97 PHE A CA 1
ATOM 798 C C . PHE A 1 97 ? -12.612 10.685 -9.996 1.00 84.25 97 PHE A C 1
ATOM 800 O O . PHE A 1 97 ? -12.061 11.620 -10.591 1.00 84.25 97 PHE A O 1
ATOM 807 N N . PRO A 1 98 ? -13.526 9.908 -10.606 1.00 74.00 98 PRO A N 1
ATOM 808 C CA . PRO A 1 98 ? -13.921 10.131 -11.987 1.00 74.00 98 PRO A CA 1
ATOM 809 C C . PRO A 1 98 ? -14.675 11.460 -12.117 1.00 74.00 98 PRO A C 1
ATOM 811 O O . PRO A 1 98 ? -15.655 11.712 -11.420 1.00 74.00 98 PRO A O 1
ATOM 814 N N . THR A 1 99 ? -14.234 12.310 -13.044 1.00 68.94 99 THR A N 1
ATOM 815 C CA . THR A 1 99 ? -14.927 13.568 -13.381 1.00 68.94 99 THR A CA 1
ATOM 816 C C . THR A 1 99 ? -16.150 13.341 -14.267 1.00 68.94 99 THR A C 1
ATOM 818 O O . THR A 1 99 ? -17.074 14.149 -14.239 1.00 68.94 99 THR A O 1
ATOM 821 N N . ASP A 1 100 ? -16.179 12.240 -15.023 1.00 64.75 100 ASP A N 1
ATOM 822 C CA . ASP A 1 100 ? -17.277 11.872 -15.914 1.00 64.75 100 ASP A CA 1
ATOM 823 C C . ASP A 1 100 ? -17.651 10.392 -15.704 1.00 64.75 100 ASP A C 1
ATOM 825 O O . ASP A 1 100 ? -16.796 9.505 -15.745 1.00 64.75 100 ASP A O 1
ATOM 829 N N . ARG A 1 101 ? -18.931 10.115 -15.427 1.00 57.34 101 ARG A N 1
ATOM 830 C CA . ARG A 1 101 ? -19.442 8.790 -14.997 1.00 57.34 101 ARG A CA 1
ATOM 831 C C . ARG A 1 101 ? -19.734 7.831 -16.160 1.00 57.34 101 ARG A C 1
ATOM 833 O O . ARG A 1 101 ? -20.394 6.816 -15.983 1.00 57.34 101 ARG A O 1
ATOM 840 N N . THR A 1 102 ? -19.298 8.170 -17.367 1.00 53.72 102 THR A N 1
ATOM 841 C CA . THR A 1 102 ? -19.668 7.475 -18.611 1.00 53.72 102 THR A CA 1
ATOM 842 C C . THR A 1 102 ? -18.645 6.430 -19.065 1.00 53.72 102 THR A C 1
ATOM 844 O O . THR A 1 102 ? -18.789 5.850 -20.142 1.00 53.72 102 THR A O 1
ATOM 847 N N . GLN A 1 103 ? -17.605 6.171 -18.268 1.00 54.69 103 GLN A N 1
ATOM 848 C CA . GLN A 1 103 ? -16.492 5.328 -18.689 1.00 54.69 103 GLN A CA 1
ATOM 849 C C . GLN A 1 103 ? -16.690 3.836 -18.335 1.00 54.69 103 GLN A C 1
ATOM 851 O O . GLN A 1 103 ? -16.911 3.502 -17.172 1.00 54.69 103 GLN A O 1
ATOM 856 N N . PRO A 1 104 ? -16.549 2.910 -19.306 1.00 48.38 104 PRO A N 1
ATOM 857 C CA . PRO A 1 104 ? -16.879 1.485 -19.150 1.00 48.38 104 PRO A CA 1
ATOM 858 C C . PRO A 1 104 ? -15.917 0.674 -18.261 1.00 48.38 104 PRO A C 1
ATOM 860 O O . PRO A 1 104 ? -16.190 -0.484 -17.965 1.00 48.38 104 PRO A O 1
ATOM 863 N N . TRP A 1 105 ? -14.790 1.239 -17.819 1.00 51.25 105 TRP A N 1
ATOM 864 C CA . TRP A 1 105 ? -13.862 0.570 -16.889 1.00 51.25 105 TRP A CA 1
ATOM 865 C C . TRP A 1 105 ? -14.311 0.600 -15.420 1.00 51.25 105 TRP A C 1
ATOM 867 O O . TRP A 1 105 ? -13.673 -0.034 -14.582 1.00 51.25 105 TRP A O 1
ATOM 877 N N . GLN A 1 106 ? -15.411 1.289 -15.104 1.00 55.91 106 GLN A N 1
ATOM 878 C CA . GLN A 1 106 ? -15.956 1.405 -13.745 1.00 55.91 106 GLN A CA 1
ATOM 879 C C . GLN A 1 106 ? -16.564 0.106 -13.181 1.00 55.91 106 GLN A C 1
ATOM 881 O O . GLN A 1 106 ? -16.801 0.027 -11.978 1.00 55.91 106 GLN A O 1
ATOM 886 N N . ASP A 1 107 ? -16.769 -0.930 -14.000 1.00 64.31 107 ASP A N 1
ATOM 887 C CA . ASP A 1 107 ? -17.362 -2.198 -13.541 1.00 64.31 107 ASP A CA 1
ATOM 888 C C . ASP A 1 107 ? -16.378 -3.106 -12.778 1.00 64.31 107 ASP A C 1
ATOM 890 O O . ASP A 1 107 ? -16.788 -4.101 -12.170 1.00 64.31 107 ASP A O 1
ATOM 894 N N . ARG A 1 108 ? -15.074 -2.793 -12.792 1.00 82.19 108 ARG A N 1
ATOM 895 C CA . ARG A 1 108 ? -14.045 -3.591 -12.113 1.00 82.19 108 ARG A CA 1
ATOM 896 C C . ARG A 1 108 ? -13.620 -2.941 -10.787 1.00 82.19 108 ARG A C 1
ATOM 898 O O . ARG A 1 108 ? -13.277 -1.761 -10.788 1.00 82.19 108 ARG A O 1
ATOM 905 N N . PRO A 1 109 ? -13.543 -3.706 -9.679 1.00 87.81 109 PRO A N 1
ATOM 906 C CA . PRO A 1 109 ? -13.005 -3.193 -8.427 1.00 87.81 109 PRO A CA 1
ATOM 907 C C . PRO A 1 109 ? -11.500 -2.931 -8.522 1.00 87.81 109 PRO A C 1
ATOM 909 O O . PRO A 1 109 ? -10.749 -3.713 -9.115 1.00 87.81 109 PRO A O 1
ATOM 912 N N . MET A 1 110 ? -11.060 -1.854 -7.876 1.00 90.69 110 MET A N 1
ATOM 913 C CA . MET A 1 110 ? -9.650 -1.549 -7.667 1.00 90.69 110 MET A CA 1
ATOM 914 C C . MET A 1 110 ? -9.038 -2.612 -6.747 1.00 90.69 110 MET A C 1
ATOM 916 O O . MET A 1 110 ? -9.595 -2.898 -5.680 1.00 90.69 110 MET A O 1
ATOM 920 N N . ARG A 1 111 ? -7.910 -3.215 -7.141 1.00 92.94 111 ARG A N 1
ATOM 921 C CA . ARG A 1 111 ? -7.276 -4.292 -6.368 1.00 92.94 111 ARG A CA 1
ATOM 922 C C . ARG A 1 111 ? -6.105 -3.763 -5.547 1.00 92.94 111 ARG A C 1
ATOM 924 O O . ARG A 1 111 ? -5.162 -3.175 -6.078 1.00 92.94 111 ARG A O 1
ATOM 931 N N . PHE A 1 112 ? -6.133 -4.042 -4.250 1.00 95.06 112 PHE A N 1
ATOM 932 C CA . PHE A 1 112 ? -5.013 -3.810 -3.344 1.00 95.06 112 PHE A CA 1
ATOM 933 C C . PHE A 1 112 ? -4.366 -5.135 -2.980 1.00 95.06 112 PHE A C 1
ATOM 935 O O . PHE A 1 112 ? -4.947 -5.946 -2.261 1.00 95.06 112 PHE A O 1
ATOM 942 N N . PHE A 1 113 ? -3.150 -5.348 -3.463 1.00 95.88 113 PHE A N 1
ATOM 943 C CA . PHE A 1 113 ? -2.368 -6.535 -3.155 1.00 95.88 113 PHE A CA 1
ATOM 944 C C . PHE A 1 113 ? -1.540 -6.288 -1.899 1.00 95.88 113 PHE A C 1
ATOM 946 O O . PHE A 1 113 ? -0.583 -5.515 -1.921 1.00 95.88 113 PHE A O 1
ATOM 953 N N . VAL A 1 114 ? -1.907 -6.950 -0.804 1.00 95.81 114 VAL A N 1
ATOM 954 C CA . VAL A 1 114 ? -1.167 -6.916 0.457 1.00 95.81 114 VAL A CA 1
ATOM 955 C C . VAL A 1 114 ? -0.273 -8.146 0.530 1.00 95.81 114 VAL A C 1
ATOM 957 O O . VAL A 1 114 ? -0.744 -9.267 0.736 1.00 95.81 114 VAL A O 1
ATOM 960 N N . LEU A 1 115 ? 1.021 -7.935 0.326 1.00 93.94 115 LEU A N 1
ATOM 961 C CA . LEU A 1 115 ? 2.028 -8.991 0.257 1.00 93.94 115 LEU A CA 1
ATOM 962 C C . LEU A 1 115 ? 2.635 -9.260 1.628 1.00 93.94 115 LEU A C 1
ATOM 964 O O . LEU A 1 115 ? 2.962 -8.327 2.357 1.00 93.94 115 LEU A O 1
ATOM 968 N N . GLY A 1 116 ? 2.827 -10.539 1.950 1.00 89.69 116 GLY A N 1
ATOM 969 C CA . GLY A 1 116 ? 3.346 -10.948 3.253 1.00 89.69 116 GLY A CA 1
ATOM 970 C C . GLY A 1 116 ? 2.364 -10.662 4.387 1.00 89.69 116 GLY A C 1
ATOM 971 O O . GLY A 1 116 ? 2.799 -10.425 5.506 1.00 89.69 116 GLY A O 1
ATOM 972 N N . ALA A 1 117 ? 1.058 -10.660 4.098 1.00 89.12 117 ALA A N 1
ATOM 973 C CA . ALA A 1 117 ? 0.029 -10.286 5.061 1.00 89.12 117 ALA A CA 1
ATOM 974 C C . ALA A 1 117 ? 0.028 -11.221 6.282 1.00 89.12 117 ALA A C 1
ATOM 976 O O . ALA A 1 117 ? -0.122 -12.438 6.140 1.00 89.12 117 ALA A O 1
ATOM 977 N N . ARG A 1 118 ? 0.125 -10.637 7.479 1.00 88.62 118 ARG A N 1
ATOM 978 C CA . ARG A 1 118 ? 0.042 -11.316 8.778 1.00 88.62 118 ARG A CA 1
ATOM 979 C C . ARG A 1 118 ? -1.073 -10.680 9.599 1.00 88.62 118 ARG A C 1
ATOM 981 O O . ARG A 1 118 ? -2.237 -11.063 9.466 1.00 88.62 118 ARG A O 1
ATOM 988 N N . ALA A 1 119 ? -0.749 -9.671 10.405 1.00 85.50 119 ALA A N 1
ATOM 989 C CA . ALA A 1 119 ? -1.690 -8.992 11.291 1.00 85.50 119 ALA A CA 1
ATOM 990 C C . ALA A 1 119 ? -2.804 -8.263 10.516 1.00 85.50 119 ALA A C 1
ATOM 992 O O . ALA A 1 119 ? -3.943 -8.203 10.977 1.00 85.50 119 ALA A O 1
ATOM 993 N N . GLU A 1 120 ? -2.502 -7.777 9.315 1.00 89.94 120 GLU A N 1
ATOM 994 C CA . GLU A 1 120 ? -3.395 -7.010 8.436 1.00 89.94 120 GLU A CA 1
ATOM 995 C C . GLU A 1 120 ? -4.600 -7.832 7.986 1.00 89.94 120 GLU A C 1
ATOM 997 O O . GLU A 1 120 ? -5.726 -7.334 7.920 1.00 89.94 120 GLU A O 1
ATOM 1002 N N . SER A 1 121 ? -4.354 -9.117 7.721 1.00 89.88 121 SER A N 1
ATOM 1003 C CA . SER A 1 121 ? -5.361 -10.084 7.281 1.00 89.88 121 SER A CA 1
ATOM 1004 C C . SER A 1 121 ? -6.359 -10.458 8.386 1.00 89.88 121 SER A C 1
ATOM 1006 O O . SER A 1 121 ? -7.472 -10.914 8.106 1.00 89.88 121 SER A O 1
ATOM 1008 N N . GLN A 1 122 ? -5.963 -10.252 9.647 1.00 89.25 122 GLN A N 1
ATOM 1009 C CA . GLN A 1 122 ? -6.745 -10.590 10.837 1.00 89.25 122 GLN A CA 1
ATOM 1010 C C . GLN A 1 122 ? -7.597 -9.423 11.342 1.00 89.25 122 GLN A C 1
ATOM 1012 O O . GLN A 1 122 ? -8.439 -9.620 12.230 1.00 89.25 122 GLN A O 1
ATOM 1017 N N . LEU A 1 123 ? -7.385 -8.221 10.795 1.00 90.25 123 LEU A N 1
ATOM 1018 C CA . LEU A 1 123 ? -8.165 -7.048 11.153 1.00 90.25 123 LEU A CA 1
ATOM 1019 C C . LEU A 1 123 ? -9.645 -7.259 10.806 1.00 90.25 123 LEU A C 1
ATOM 1021 O O . LEU A 1 123 ? -9.972 -7.842 9.767 1.00 90.25 123 LEU A O 1
ATOM 1025 N N . PRO A 1 124 ? -10.566 -6.780 11.657 1.00 89.12 124 PRO A N 1
ATOM 1026 C CA . PRO A 1 124 ? -11.982 -6.867 11.357 1.00 89.12 124 PRO A CA 1
ATOM 1027 C C . PRO A 1 124 ? -12.345 -6.138 10.049 1.00 89.12 124 PRO A C 1
ATOM 1029 O O . PRO A 1 124 ? -11.814 -5.059 9.776 1.00 89.12 124 PRO A O 1
ATOM 1032 N N . PRO A 1 125 ? -13.318 -6.647 9.273 1.00 89.75 125 PRO A N 1
ATOM 1033 C CA . PRO A 1 125 ? -13.737 -6.016 8.020 1.00 89.75 125 PRO A CA 1
ATOM 1034 C C . PRO A 1 125 ? -14.225 -4.571 8.178 1.00 89.75 125 PRO A C 1
ATOM 1036 O O . PRO A 1 125 ? -14.050 -3.766 7.273 1.00 89.75 125 PRO A O 1
ATOM 1039 N N . HIS A 1 126 ? -14.805 -4.209 9.327 1.00 89.25 126 HIS A N 1
ATOM 1040 C CA . HIS A 1 126 ? -15.263 -2.839 9.581 1.00 89.25 126 HIS A CA 1
ATOM 1041 C C . HIS A 1 126 ? -14.112 -1.820 9.673 1.00 89.25 126 HIS A C 1
ATOM 1043 O O . HIS A 1 126 ? -14.318 -0.652 9.361 1.00 89.25 126 HIS A O 1
ATOM 1049 N N . VAL A 1 127 ? -12.900 -2.257 10.046 1.00 91.75 127 VAL A N 1
ATOM 1050 C CA . VAL A 1 127 ? -11.698 -1.404 10.081 1.00 91.75 127 VAL A CA 1
ATOM 1051 C C . VAL A 1 127 ? -11.282 -1.061 8.653 1.00 91.75 127 VAL A C 1
ATOM 1053 O O . VAL A 1 127 ? -11.108 0.102 8.307 1.00 91.75 127 VAL A O 1
ATOM 1056 N N . TRP A 1 128 ? -11.217 -2.072 7.787 1.00 92.50 128 TRP A N 1
ATOM 1057 C CA . TRP A 1 128 ? -10.956 -1.901 6.358 1.00 92.50 128 TRP A CA 1
ATOM 1058 C C . TRP A 1 128 ? -12.070 -1.148 5.631 1.00 92.50 128 TRP A C 1
ATOM 1060 O O . TRP A 1 128 ? -11.789 -0.414 4.690 1.00 92.50 128 TRP A O 1
ATOM 1070 N N . LYS A 1 129 ? -13.322 -1.248 6.094 1.00 91.12 129 LYS A N 1
ATOM 1071 C CA . LYS A 1 129 ? -14.438 -0.469 5.546 1.00 91.12 129 LYS A CA 1
ATOM 1072 C C . LYS A 1 129 ? -14.196 1.040 5.649 1.00 91.12 129 LYS A C 1
ATOM 1074 O O . LYS A 1 129 ? -14.684 1.764 4.791 1.00 91.12 129 LYS A O 1
ATOM 1079 N N . GLN A 1 130 ? -13.390 1.515 6.604 1.00 91.06 130 GLN A N 1
ATOM 1080 C CA . GLN A 1 130 ? -13.009 2.931 6.664 1.00 91.06 130 GLN A CA 1
ATOM 1081 C C . GLN A 1 130 ? -12.271 3.399 5.403 1.00 91.06 130 GLN A C 1
ATOM 1083 O O . GLN A 1 130 ? -12.433 4.549 5.017 1.00 91.06 130 GLN A O 1
ATOM 1088 N N . LEU A 1 131 ? -11.538 2.517 4.714 1.00 91.56 131 LEU A N 1
ATOM 1089 C CA . LEU A 1 131 ? -10.967 2.824 3.402 1.00 91.56 131 LEU A CA 1
ATOM 1090 C C . LEU A 1 131 ? -12.070 3.047 2.360 1.00 91.56 131 LEU A C 1
ATOM 1092 O O . LEU A 1 131 ? -12.043 4.045 1.653 1.00 91.56 131 LEU A O 1
ATOM 1096 N N . ALA A 1 132 ? -13.060 2.153 2.294 1.00 89.31 132 ALA A N 1
ATOM 1097 C CA . ALA A 1 132 ? -14.154 2.254 1.328 1.00 89.31 132 ALA A CA 1
ATOM 1098 C C . ALA A 1 132 ? -15.033 3.494 1.556 1.00 89.31 132 ALA A C 1
ATOM 1100 O O . ALA A 1 132 ? -15.467 4.130 0.602 1.00 89.31 132 ALA A O 1
ATOM 1101 N N . VAL A 1 133 ? -15.241 3.888 2.816 1.00 89.12 133 VAL A N 1
ATOM 1102 C CA . VAL A 1 133 ? -16.008 5.098 3.156 1.00 89.12 133 VAL A CA 1
ATOM 1103 C C . VAL A 1 133 ? -15.330 6.377 2.646 1.00 89.12 133 VAL A C 1
ATOM 1105 O O . VAL A 1 133 ? -16.020 7.338 2.324 1.00 89.12 133 VAL A O 1
ATOM 1108 N N . LEU A 1 134 ? -13.998 6.393 2.528 1.00 89.50 134 LEU A N 1
ATOM 1109 C CA . LEU A 1 134 ? -13.251 7.538 1.990 1.00 89.50 134 LEU A CA 1
ATOM 1110 C C . LEU A 1 134 ? -13.375 7.677 0.464 1.00 89.50 134 LEU A C 1
ATOM 1112 O O . LEU A 1 134 ? -13.013 8.717 -0.082 1.00 89.50 134 LEU A O 1
ATOM 1116 N N . PHE A 1 135 ? -13.881 6.649 -0.221 1.00 88.75 135 PHE A N 1
ATOM 1117 C CA . PHE A 1 135 ? -14.017 6.599 -1.675 1.00 88.75 135 PHE A CA 1
ATOM 1118 C C . PHE A 1 135 ? -15.385 5.998 -2.058 1.00 88.75 135 PHE A C 1
ATOM 1120 O O . PHE A 1 135 ? -15.458 4.841 -2.477 1.00 88.75 135 PHE A O 1
ATOM 1127 N N . PRO A 1 136 ? -16.487 6.758 -1.916 1.00 84.19 136 PRO A N 1
ATOM 1128 C CA . PRO A 1 136 ? -17.847 6.223 -2.039 1.00 84.19 136 PRO A CA 1
ATOM 1129 C C . PRO A 1 136 ? -18.192 5.710 -3.446 1.00 84.19 136 PRO A C 1
ATOM 1131 O O . PRO A 1 136 ? -18.992 4.785 -3.582 1.00 84.19 136 PRO A O 1
ATOM 1134 N N . ASP A 1 137 ? -17.576 6.279 -4.483 1.00 83.69 137 ASP A N 1
ATOM 1135 C CA . ASP A 1 137 ? -17.832 5.923 -5.884 1.00 83.69 137 ASP A CA 1
ATOM 1136 C C . ASP A 1 137 ? -16.967 4.741 -6.378 1.00 83.69 137 ASP A C 1
ATOM 1138 O O . ASP A 1 137 ? -17.161 4.263 -7.495 1.00 83.69 137 ASP A O 1
ATOM 1142 N N . ALA A 1 138 ? -16.033 4.237 -5.562 1.00 86.19 138 ALA A N 1
ATOM 1143 C CA . ALA A 1 138 ? -15.122 3.156 -5.931 1.00 86.19 138 ALA A CA 1
ATOM 1144 C C . ALA A 1 138 ? -15.472 1.832 -5.229 1.00 86.19 138 ALA A C 1
ATOM 1146 O O . ALA A 1 138 ? -15.973 1.797 -4.104 1.00 86.19 138 ALA A O 1
ATOM 1147 N N . SER A 1 139 ? -15.174 0.717 -5.899 1.00 89.38 139 SER A N 1
ATOM 1148 C CA . SER A 1 139 ? -15.242 -0.624 -5.311 1.00 89.38 139 SER A CA 1
ATOM 1149 C C . SER A 1 139 ? -13.845 -1.227 -5.185 1.00 89.38 139 SER A C 1
ATOM 1151 O O . SER A 1 139 ? -12.959 -0.939 -5.988 1.00 89.38 139 SER A O 1
ATOM 1153 N N . PHE A 1 140 ? -13.648 -2.056 -4.163 1.00 92.19 140 PHE A N 1
ATOM 1154 C CA . PHE A 1 140 ? -12.341 -2.521 -3.718 1.00 92.19 140 PHE A CA 1
ATOM 1155 C C . PHE A 1 140 ? -12.285 -4.040 -3.556 1.00 92.19 140 PHE A C 1
ATOM 1157 O O . PHE A 1 140 ? -13.162 -4.676 -2.959 1.00 92.19 140 PHE A O 1
ATOM 1164 N N . GLU A 1 141 ? -11.190 -4.620 -4.026 1.00 93.69 141 GLU A N 1
ATOM 1165 C CA . GLU A 1 141 ? -10.791 -5.990 -3.730 1.00 93.69 141 GLU A CA 1
ATOM 1166 C C . GLU A 1 141 ? -9.440 -5.970 -3.012 1.00 93.69 141 GLU A C 1
ATOM 1168 O O . GLU A 1 141 ? -8.430 -5.561 -3.578 1.00 93.69 141 GLU A O 1
ATOM 1173 N N . ILE A 1 142 ? -9.406 -6.415 -1.757 1.00 95.12 142 ILE A N 1
ATOM 1174 C CA . ILE A 1 142 ? -8.156 -6.526 -1.000 1.00 95.12 142 ILE A CA 1
ATOM 1175 C C . ILE A 1 142 ? -7.680 -7.970 -1.073 1.00 95.12 142 ILE A C 1
ATOM 1177 O O . ILE A 1 142 ? -8.327 -8.880 -0.550 1.00 95.12 142 ILE A O 1
ATOM 1181 N N . VAL A 1 143 ? -6.550 -8.179 -1.736 1.00 95.12 143 VAL A N 1
ATOM 1182 C CA . VAL A 1 143 ? -5.941 -9.489 -1.942 1.00 95.12 143 VAL A CA 1
ATOM 1183 C C . VAL A 1 143 ? -4.804 -9.656 -0.940 1.00 95.12 143 VAL A C 1
ATOM 1185 O O . VAL A 1 143 ? -3.739 -9.063 -1.093 1.00 95.12 143 VAL A O 1
ATOM 1188 N N . PHE A 1 144 ? -5.023 -10.467 0.090 1.00 95.62 144 PHE A N 1
ATOM 1189 C CA . PHE A 1 144 ? -4.001 -10.833 1.066 1.00 95.62 144 PHE A CA 1
ATOM 1190 C C . PHE A 1 144 ? -3.212 -12.038 0.557 1.00 95.62 144 PHE A C 1
ATOM 1192 O O . PHE A 1 144 ? -3.788 -13.105 0.330 1.00 95.62 144 PHE A O 1
ATOM 1199 N N . ILE A 1 145 ? -1.900 -11.871 0.398 1.00 94.19 145 ILE A N 1
ATOM 1200 C CA . ILE A 1 145 ? -0.995 -12.891 -0.135 1.00 94.19 145 ILE A CA 1
ATOM 1201 C C . ILE A 1 145 ? 0.040 -13.263 0.925 1.00 94.19 145 ILE A C 1
ATOM 1203 O O . ILE A 1 145 ? 0.762 -12.398 1.425 1.00 94.19 145 ILE A O 1
ATOM 1207 N N . GLY A 1 146 ? 0.146 -14.554 1.230 1.00 91.75 146 GLY A N 1
ATOM 1208 C CA . GLY A 1 146 ? 1.195 -15.119 2.073 1.00 91.75 146 GLY A CA 1
ATOM 1209 C C . GLY A 1 146 ? 0.727 -16.313 2.912 1.00 91.75 146 GLY A C 1
ATOM 1210 O O . GLY A 1 146 ? -0.464 -16.455 3.183 1.00 91.75 146 GLY A O 1
ATOM 1211 N N . PRO A 1 147 ? 1.655 -17.155 3.396 1.00 89.00 147 PRO A N 1
ATOM 1212 C CA . PRO A 1 147 ? 1.328 -18.374 4.149 1.00 89.00 147 PRO A CA 1
ATOM 1213 C C . PRO A 1 147 ? 0.563 -18.118 5.453 1.00 89.00 147 PRO A C 1
ATOM 1215 O O . PRO A 1 147 ? -0.214 -18.962 5.901 1.00 89.00 147 PRO A O 1
ATOM 1218 N N . GLU A 1 148 ? 0.740 -16.938 6.041 1.00 88.88 148 GLU A N 1
ATOM 1219 C CA . GLU A 1 148 ? 0.147 -16.542 7.320 1.00 88.88 148 GLU A CA 1
ATOM 1220 C C . GLU A 1 148 ? -1.125 -15.690 7.157 1.00 88.88 148 GLU A C 1
ATOM 1222 O O . GLU A 1 148 ? -1.698 -15.226 8.143 1.00 88.88 148 GLU A O 1
ATOM 1227 N N . CYS A 1 149 ? -1.625 -15.514 5.928 1.00 89.25 149 CYS A N 1
ATOM 1228 C CA . CYS A 1 149 ? -2.742 -14.606 5.662 1.00 89.25 149 CYS A CA 1
ATOM 1229 C C . CYS A 1 149 ? -4.104 -15.131 6.151 1.00 89.25 149 CYS A C 1
ATOM 1231 O O . CYS A 1 149 ? -5.081 -14.389 6.196 1.00 89.25 149 CYS A O 1
ATOM 1233 N N . ASN A 1 150 ? -4.231 -16.430 6.438 1.00 89.12 150 ASN A N 1
ATOM 1234 C CA . ASN A 1 150 ? -5.508 -17.046 6.792 1.00 89.12 150 ASN A CA 1
ATOM 1235 C C . ASN A 1 150 ? -5.409 -17.790 8.124 1.00 89.12 150 ASN A C 1
ATOM 1237 O O . ASN A 1 150 ? -4.963 -18.937 8.191 1.00 89.12 150 ASN A O 1
ATOM 1241 N N . PHE A 1 151 ? -5.862 -17.131 9.189 1.00 87.88 151 PHE A N 1
ATOM 1242 C CA . PHE A 1 151 ? -5.899 -17.690 10.535 1.00 87.88 151 PHE A CA 1
ATOM 1243 C C . PHE A 1 151 ? -7.300 -18.201 10.894 1.00 87.88 151 PHE A C 1
ATOM 1245 O O . PHE A 1 151 ? -8.266 -17.433 10.958 1.00 87.88 151 PHE A O 1
ATOM 1252 N N . ASP A 1 152 ? -7.419 -19.500 11.177 1.00 86.50 152 ASP A N 1
ATOM 1253 C CA . ASP A 1 152 ? -8.661 -20.095 11.673 1.00 86.50 152 ASP A CA 1
ATOM 1254 C C . ASP A 1 152 ? -8.729 -19.940 13.199 1.00 86.50 152 ASP A C 1
ATOM 1256 O O . ASP A 1 152 ? -8.028 -20.633 13.943 1.00 86.50 152 ASP A O 1
ATOM 1260 N N . ARG A 1 153 ? -9.601 -19.038 13.673 1.00 84.56 153 ARG A N 1
ATOM 1261 C CA . ARG A 1 153 ? -9.787 -18.750 15.107 1.00 84.56 153 ARG A CA 1
ATOM 1262 C C . ARG A 1 153 ? -10.261 -19.965 15.909 1.00 84.56 153 ARG A C 1
ATOM 1264 O O . ARG A 1 153 ? -9.896 -20.081 17.076 1.00 84.56 153 ARG A O 1
ATOM 1271 N N . ASN A 1 154 ? -11.020 -20.877 15.301 1.00 87.69 154 ASN A N 1
ATOM 1272 C CA . ASN A 1 154 ? -11.541 -22.057 15.997 1.00 87.69 154 ASN A CA 1
ATOM 1273 C C . ASN A 1 154 ? -10.434 -23.087 16.226 1.00 87.69 154 ASN A C 1
ATOM 1275 O O . ASN A 1 154 ? -10.350 -23.693 17.291 1.00 87.69 154 ASN A O 1
ATOM 1279 N N . LYS A 1 155 ? -9.560 -23.261 15.230 1.00 87.12 155 LYS A N 1
ATOM 1280 C CA . LYS A 1 155 ? -8.426 -24.196 15.295 1.00 87.12 155 LYS A CA 1
ATOM 1281 C C . LYS A 1 155 ? -7.152 -23.566 15.860 1.00 87.12 155 LYS A C 1
ATOM 1283 O O . LYS A 1 155 ? -6.178 -24.286 16.059 1.00 87.12 155 LYS A O 1
ATOM 1288 N N . ARG A 1 156 ? -7.153 -22.245 16.083 1.00 85.88 156 ARG A N 1
ATOM 1289 C CA . ARG A 1 156 ? -6.010 -21.427 16.524 1.00 85.88 156 ARG A CA 1
ATOM 1290 C C . ARG A 1 156 ? -4.737 -21.685 15.709 1.00 85.88 156 ARG A C 1
ATOM 1292 O O . ARG A 1 156 ? -3.642 -21.724 16.259 1.00 85.88 156 ARG A O 1
ATOM 1299 N N . ARG A 1 157 ? -4.883 -21.897 14.400 1.00 88.81 157 ARG A N 1
ATOM 1300 C CA . ARG A 1 157 ? -3.765 -22.192 13.495 1.00 88.81 157 ARG A CA 1
ATOM 1301 C C . ARG A 1 157 ? -3.967 -21.538 12.139 1.00 88.81 157 ARG A C 1
ATOM 1303 O O . ARG A 1 157 ? -5.106 -21.364 11.696 1.00 88.81 157 ARG A O 1
ATOM 1310 N N . TYR A 1 158 ? -2.862 -21.244 11.466 1.00 86.44 158 TYR A N 1
ATOM 1311 C CA . TYR A 1 158 ? -2.881 -20.828 10.070 1.00 86.44 158 TYR A CA 1
ATOM 1312 C C . TYR A 1 158 ? -3.302 -21.998 9.180 1.00 86.44 158 TYR A C 1
ATOM 1314 O O . TYR A 1 158 ? -2.878 -23.141 9.381 1.00 86.44 158 TYR A O 1
ATOM 1322 N N . VAL A 1 159 ? -4.199 -21.726 8.236 1.00 86.50 159 VAL A N 1
ATOM 1323 C CA . VAL A 1 159 ? -4.747 -22.728 7.321 1.00 86.50 159 VAL A CA 1
ATOM 1324 C C . VAL A 1 159 ? -4.334 -22.365 5.908 1.00 86.50 159 VAL A C 1
ATOM 1326 O O . VAL A 1 159 ? -4.854 -21.407 5.338 1.00 86.50 159 VAL A O 1
ATOM 1329 N N . SER A 1 160 ? -3.440 -23.177 5.347 1.00 85.38 160 SER A N 1
ATOM 1330 C CA . SER A 1 160 ? -3.095 -23.131 3.929 1.00 85.38 160 SER A CA 1
ATOM 1331 C C . SER A 1 160 ? -4.214 -23.759 3.090 1.00 85.38 160 SER A C 1
ATOM 1333 O O . SER A 1 160 ? -4.796 -24.781 3.469 1.00 85.38 160 SER A O 1
ATOM 1335 N N . SER A 1 161 ? -4.543 -23.125 1.968 1.00 82.56 161 SER A N 1
ATOM 1336 C CA . SER A 1 161 ? -5.544 -23.576 1.005 1.00 82.56 161 SER A CA 1
ATOM 1337 C C . SER A 1 161 ? -5.004 -23.390 -0.406 1.00 82.56 161 SER A C 1
ATOM 1339 O O . SER A 1 161 ? -4.678 -22.279 -0.802 1.00 82.56 161 SER A O 1
ATOM 1341 N N . GLN A 1 162 ? -5.014 -24.460 -1.203 1.00 79.06 162 GLN A N 1
ATOM 1342 C CA . GLN A 1 162 ? -4.646 -24.396 -2.625 1.00 79.06 162 GLN A CA 1
ATOM 1343 C C . GLN A 1 162 ? -5.612 -23.535 -3.453 1.00 79.06 162 GLN A C 1
ATOM 1345 O O . GLN A 1 162 ? -5.286 -23.097 -4.550 1.00 79.06 162 GLN A O 1
ATOM 1350 N N . ARG A 1 163 ? -6.841 -23.328 -2.962 1.00 83.31 163 ARG A N 1
ATOM 1351 C CA . ARG A 1 163 ? -7.834 -22.467 -3.611 1.00 83.31 163 ARG A CA 1
ATOM 1352 C C . ARG A 1 163 ? -7.916 -21.125 -2.906 1.00 83.31 163 ARG A C 1
ATOM 1354 O O . ARG A 1 163 ? -7.919 -21.067 -1.675 1.00 83.31 163 ARG A O 1
ATOM 1361 N N . ARG A 1 164 ? -8.091 -20.075 -3.708 1.00 85.50 164 ARG A N 1
ATOM 1362 C CA . ARG A 1 164 ? -8.328 -18.704 -3.248 1.00 85.50 164 ARG A CA 1
ATOM 1363 C C . ARG A 1 164 ? -9.633 -18.645 -2.457 1.00 85.50 164 ARG A C 1
ATOM 1365 O O . ARG A 1 164 ? -10.663 -19.147 -2.914 1.00 85.50 164 ARG A O 1
ATOM 1372 N N . ILE A 1 165 ? -9.597 -18.036 -1.276 1.00 88.62 165 ILE A N 1
ATOM 1373 C CA . ILE A 1 165 ? -10.779 -17.884 -0.422 1.00 88.62 165 ILE A CA 1
ATOM 1374 C C . ILE A 1 165 ? -11.278 -16.452 -0.574 1.00 88.62 165 ILE A C 1
ATOM 1376 O O . ILE A 1 165 ? -10.627 -15.525 -0.107 1.00 88.62 165 ILE A O 1
ATOM 1380 N N . VAL A 1 166 ? -12.439 -16.271 -1.201 1.00 90.88 166 VAL A N 1
ATOM 1381 C CA . VAL A 1 166 ? -13.056 -14.949 -1.376 1.00 90.88 166 VAL A CA 1
ATOM 1382 C C . VAL A 1 166 ? -14.158 -14.760 -0.338 1.00 90.88 166 VAL A C 1
ATOM 1384 O O . VAL A 1 166 ? -15.087 -15.563 -0.252 1.00 90.88 166 VAL A O 1
ATOM 1387 N N . LYS A 1 167 ? -14.073 -13.688 0.449 1.00 91.00 167 LYS A N 1
ATOM 1388 C CA . LYS A 1 167 ? -15.092 -13.264 1.414 1.00 91.00 167 LYS A CA 1
ATOM 1389 C C . LYS A 1 167 ? -15.615 -11.891 1.013 1.00 91.00 167 LYS A C 1
ATOM 1391 O O . LYS A 1 167 ? -14.874 -10.913 1.006 1.00 91.00 167 LYS A O 1
ATOM 1396 N N . ARG A 1 168 ? -16.903 -11.813 0.681 1.00 89.44 168 ARG A N 1
ATOM 1397 C CA . ARG A 1 168 ? -17.586 -10.549 0.377 1.00 89.44 168 ARG A CA 1
ATOM 1398 C C . ARG A 1 168 ? -18.309 -10.070 1.627 1.00 89.44 168 ARG A C 1
ATOM 1400 O O . ARG A 1 168 ? -19.126 -10.809 2.169 1.00 89.44 168 ARG A O 1
ATOM 1407 N N . PHE A 1 169 ? -17.980 -8.865 2.082 1.00 82.88 169 PHE A N 1
ATOM 1408 C CA . PHE A 1 169 ? -18.583 -8.265 3.276 1.00 82.88 169 PHE A CA 1
ATOM 1409 C C . PHE A 1 169 ? -19.604 -7.195 2.911 1.00 82.88 169 PHE A C 1
ATOM 1411 O O . PHE A 1 169 ? -20.626 -7.074 3.579 1.00 82.88 169 PHE A O 1
ATOM 1418 N N . ASP A 1 170 ? -19.332 -6.445 1.845 1.00 82.31 170 ASP A N 1
ATOM 1419 C CA . ASP A 1 170 ? -20.185 -5.370 1.354 1.00 82.31 170 ASP A CA 1
ATOM 1420 C C . ASP A 1 170 ? -20.197 -5.366 -0.183 1.00 82.31 170 ASP A C 1
ATOM 1422 O O . ASP A 1 170 ? -19.385 -6.040 -0.821 1.00 82.31 170 ASP A O 1
ATOM 1426 N N . LYS A 1 171 ? -21.094 -4.588 -0.793 1.00 83.00 171 LYS A N 1
ATOM 1427 C CA . LYS A 1 171 ? -21.120 -4.375 -2.250 1.00 83.00 171 LYS A CA 1
ATOM 1428 C C . LYS A 1 171 ? -19.857 -3.669 -2.747 1.00 83.00 171 LYS A C 1
ATOM 1430 O O . LYS A 1 171 ? -19.408 -3.947 -3.851 1.00 83.00 171 LYS A O 1
ATOM 1435 N N . GLN A 1 172 ? -19.289 -2.789 -1.923 1.00 86.38 172 GLN A N 1
ATOM 1436 C CA . GLN A 1 172 ? -18.086 -2.017 -2.241 1.00 86.38 172 GLN A CA 1
ATOM 1437 C C . GLN A 1 172 ? -16.780 -2.742 -1.905 1.00 86.38 172 GLN A C 1
ATOM 1439 O O . GLN A 1 172 ? -15.739 -2.300 -2.369 1.00 86.38 172 GLN A O 1
ATOM 1444 N N . MET A 1 173 ? -16.784 -3.810 -1.092 1.00 91.00 173 MET A N 1
ATOM 1445 C CA . MET A 1 173 ? -15.534 -4.388 -0.585 1.00 91.00 173 MET A CA 1
ATOM 1446 C C . MET A 1 173 ? -15.563 -5.914 -0.468 1.00 91.00 173 MET A C 1
ATOM 1448 O O . MET A 1 173 ? -16.446 -6.512 0.160 1.00 91.00 173 MET A O 1
ATOM 1452 N N . SER A 1 174 ? -14.522 -6.540 -1.013 1.00 93.75 174 SER A N 1
ATOM 1453 C CA . SER A 1 174 ? -14.280 -7.980 -0.924 1.00 93.75 174 SER A CA 1
ATOM 1454 C C . SER A 1 174 ? -12.835 -8.288 -0.542 1.00 93.75 174 SER A C 1
ATOM 1456 O O . SER A 1 174 ? -11.927 -7.543 -0.903 1.00 93.75 174 SER A O 1
ATOM 1458 N N . PHE A 1 175 ? -12.630 -9.370 0.211 1.00 94.81 175 PHE A N 1
ATOM 1459 C CA . PHE A 1 175 ? -11.305 -9.874 0.570 1.00 94.81 175 PHE A CA 1
ATOM 1460 C C . PHE A 1 175 ? -11.032 -11.192 -0.128 1.00 94.81 175 PHE A C 1
ATOM 1462 O O . PHE A 1 175 ? -11.854 -12.109 -0.069 1.00 94.81 175 PHE A O 1
ATOM 1469 N N . THR A 1 176 ? -9.845 -11.307 -0.698 1.00 93.81 176 THR A N 1
ATOM 1470 C CA . THR A 1 176 ? -9.342 -12.528 -1.316 1.00 93.81 176 THR A CA 1
ATOM 1471 C C . THR A 1 176 ? -8.105 -12.970 -0.546 1.00 93.81 176 THR A C 1
ATOM 1473 O O . THR A 1 176 ? -7.155 -12.210 -0.407 1.00 93.81 176 THR A O 1
ATOM 1476 N N . TYR A 1 177 ? -8.120 -14.190 -0.012 1.00 93.69 177 TYR A N 1
ATOM 1477 C CA . TYR A 1 177 ? -6.995 -14.767 0.723 1.00 93.69 177 TYR A CA 1
ATOM 1478 C C . TYR A 1 177 ? -6.291 -15.811 -0.140 1.00 93.69 177 TYR A C 1
ATOM 1480 O O . TYR A 1 177 ? -6.921 -16.777 -0.594 1.00 93.69 177 TYR A O 1
ATOM 1488 N N . CYS A 1 178 ? -4.987 -15.627 -0.322 1.00 93.00 178 CYS A N 1
ATOM 1489 C CA . CYS A 1 178 ? -4.103 -16.494 -1.088 1.00 93.00 178 CYS A CA 1
ATOM 1490 C C . CYS A 1 178 ? -2.926 -16.908 -0.209 1.00 93.00 178 CYS A C 1
ATOM 1492 O O . CYS A 1 178 ? -2.090 -16.086 0.152 1.00 93.00 178 CYS A O 1
ATOM 1494 N N . THR A 1 179 ? -2.872 -18.191 0.144 1.00 91.56 179 THR A N 1
ATOM 1495 C CA . THR A 1 179 ? -1.921 -18.692 1.147 1.00 91.56 179 THR A CA 1
ATOM 1496 C C . THR A 1 179 ? -0.545 -19.035 0.581 1.00 91.56 179 THR A C 1
ATOM 1498 O O . THR A 1 179 ? 0.337 -19.436 1.330 1.00 91.56 179 THR A O 1
ATOM 1501 N N . ASP A 1 180 ? -0.354 -18.912 -0.728 1.00 91.19 180 ASP A N 1
ATOM 1502 C CA . ASP A 1 180 ? 0.939 -19.137 -1.370 1.00 91.19 180 ASP A CA 1
ATOM 1503 C C . ASP A 1 180 ? 1.753 -17.840 -1.453 1.00 91.19 180 ASP A C 1
ATOM 1505 O O . ASP A 1 180 ? 1.243 -16.732 -1.261 1.00 91.19 180 ASP A O 1
ATOM 1509 N N . TYR A 1 181 ? 3.048 -17.976 -1.735 1.00 91.00 181 TYR A N 1
ATOM 1510 C CA . TYR A 1 181 ? 3.922 -16.831 -1.969 1.00 91.00 181 TYR A CA 1
ATOM 1511 C C . TYR A 1 181 ? 3.624 -16.165 -3.314 1.00 91.00 181 TYR A C 1
ATOM 1513 O O . TYR A 1 181 ? 3.269 -16.823 -4.290 1.00 91.00 181 TYR A O 1
ATOM 1521 N N . PHE A 1 182 ? 3.851 -14.853 -3.395 1.00 91.50 182 PHE A N 1
ATOM 1522 C CA . PHE A 1 182 ? 3.555 -14.091 -4.608 1.00 91.50 182 PHE A CA 1
ATOM 1523 C C . PHE A 1 182 ? 4.324 -14.562 -5.838 1.00 91.50 182 PHE A C 1
ATOM 1525 O O . PHE A 1 182 ? 3.725 -14.626 -6.899 1.00 91.50 182 PHE A O 1
ATOM 1532 N N . HIS A 1 183 ? 5.606 -14.924 -5.721 1.00 89.31 183 HIS A N 1
ATOM 1533 C CA . HIS A 1 183 ? 6.365 -15.418 -6.875 1.00 89.31 183 HIS A CA 1
ATOM 1534 C C . HIS A 1 183 ? 5.735 -16.687 -7.472 1.00 89.31 183 HIS A C 1
ATOM 1536 O O . HIS A 1 183 ? 5.591 -16.770 -8.682 1.00 89.31 183 HIS A O 1
ATOM 1542 N N . VAL A 1 184 ? 5.235 -17.609 -6.638 1.00 89.81 184 VAL A N 1
ATOM 1543 C CA . VAL A 1 184 ? 4.517 -18.811 -7.102 1.00 89.81 184 VAL A CA 1
ATOM 1544 C C . VAL A 1 184 ? 3.231 -18.436 -7.843 1.00 89.81 184 VAL A C 1
ATOM 1546 O O . VAL A 1 184 ? 2.932 -18.991 -8.897 1.00 89.81 184 VAL A O 1
ATOM 1549 N N . LEU A 1 185 ? 2.477 -17.474 -7.308 1.00 87.56 185 LEU A N 1
ATOM 1550 C CA . LEU A 1 185 ? 1.230 -17.003 -7.918 1.00 87.56 185 LEU A CA 1
ATOM 1551 C C . LEU A 1 185 ? 1.484 -16.207 -9.209 1.00 87.56 185 LEU A C 1
ATOM 1553 O O . LEU A 1 185 ? 0.704 -16.295 -10.156 1.00 87.56 185 LEU A O 1
ATOM 1557 N N . ASN A 1 186 ? 2.574 -15.444 -9.267 1.00 86.75 186 ASN A N 1
ATOM 1558 C CA . ASN A 1 186 ? 2.967 -14.689 -10.451 1.00 86.75 186 ASN A CA 1
ATOM 1559 C C . ASN A 1 186 ? 3.420 -15.626 -11.577 1.00 86.75 186 ASN A C 1
ATOM 1561 O O . ASN A 1 186 ? 2.978 -15.456 -12.709 1.00 86.75 186 ASN A O 1
ATOM 1565 N N . ASP A 1 187 ? 4.209 -16.654 -11.254 1.00 85.00 187 ASP A N 1
ATOM 1566 C CA . ASP A 1 187 ? 4.643 -17.685 -12.206 1.00 85.00 187 ASP A CA 1
ATOM 1567 C C . ASP A 1 187 ? 3.455 -18.496 -12.747 1.00 85.00 187 ASP A C 1
ATOM 1569 O O . ASP A 1 187 ? 3.417 -18.848 -13.926 1.00 85.00 187 ASP A O 1
ATOM 1573 N N . ALA A 1 188 ? 2.443 -18.743 -11.907 1.00 85.31 188 ALA A N 1
ATOM 1574 C CA . ALA A 1 188 ? 1.175 -19.351 -12.314 1.00 85.31 188 ALA A CA 1
ATOM 1575 C C . ALA A 1 188 ? 0.272 -18.411 -13.143 1.00 85.31 188 ALA A C 1
ATOM 1577 O O . ALA A 1 188 ? -0.764 -18.846 -13.643 1.00 85.31 188 ALA A O 1
ATOM 1578 N N . GLN A 1 189 ? 0.650 -17.135 -13.295 1.00 82.38 189 GLN A N 1
ATOM 1579 C CA . GLN A 1 189 ? -0.121 -16.079 -13.966 1.00 82.38 189 GLN A CA 1
ATOM 1580 C C . GLN A 1 189 ? -1.525 -15.870 -13.376 1.00 82.38 189 GLN A C 1
ATOM 1582 O O . GLN A 1 189 ? -2.456 -15.433 -14.053 1.00 82.38 189 GLN A O 1
ATOM 1587 N N . ASP A 1 190 ? -1.670 -16.120 -12.077 1.00 79.12 190 ASP A N 1
ATOM 1588 C CA . ASP A 1 190 ? -2.962 -16.214 -11.398 1.00 79.12 190 ASP A CA 1
ATOM 1589 C C . ASP A 1 190 ? -3.749 -14.888 -11.352 1.00 79.12 190 ASP A C 1
ATOM 1591 O O . ASP A 1 190 ? -4.985 -14.897 -11.256 1.00 79.12 190 ASP A O 1
ATOM 1595 N N . PHE A 1 191 ? -3.045 -13.753 -11.396 1.00 78.75 191 PHE A N 1
ATOM 1596 C CA . PHE A 1 191 ? -3.610 -12.403 -11.273 1.00 78.75 191 PHE A CA 1
ATOM 1597 C C . PHE A 1 191 ? -3.456 -11.537 -12.526 1.00 78.75 191 PHE A C 1
ATOM 1599 O O . PHE A 1 191 ? -3.955 -10.404 -12.538 1.00 78.75 191 PHE A O 1
ATOM 1606 N N . MET A 1 192 ? -2.801 -12.057 -13.569 1.00 77.75 192 MET A N 1
ATOM 1607 C CA . MET A 1 192 ? -2.600 -11.329 -14.818 1.00 77.75 192 MET A CA 1
ATOM 1608 C C . MET A 1 192 ? -3.928 -11.175 -15.584 1.00 77.75 192 MET A C 1
ATOM 1610 O O . MET A 1 192 ? -4.759 -12.085 -15.565 1.00 77.75 192 MET A O 1
ATOM 1614 N N . PRO A 1 193 ? -4.141 -10.047 -16.285 1.00 83.00 193 PRO A N 1
ATOM 1615 C CA . PRO A 1 193 ? -3.229 -8.909 -16.432 1.00 83.00 193 PRO A CA 1
ATOM 1616 C C . PRO A 1 193 ? -3.243 -7.958 -15.220 1.00 83.00 193 PRO A C 1
ATOM 1618 O O . PRO A 1 193 ? -4.277 -7.751 -14.581 1.00 83.00 193 PRO A O 1
ATOM 1621 N N . TYR A 1 194 ? -2.085 -7.355 -14.932 1.00 85.56 194 TYR A N 1
ATOM 1622 C CA . TYR A 1 194 ? -1.971 -6.233 -13.997 1.00 85.56 194 TYR A CA 1
ATOM 1623 C C . TYR A 1 194 ? -2.263 -4.915 -14.717 1.00 85.56 194 TYR A C 1
ATOM 1625 O O . TYR A 1 194 ? -1.835 -4.712 -15.855 1.00 85.56 194 TYR A O 1
ATOM 1633 N N . ASP A 1 195 ? -2.974 -4.021 -14.044 1.00 85.12 195 ASP A N 1
ATOM 1634 C CA . ASP A 1 195 ? -3.362 -2.712 -14.548 1.00 85.12 195 ASP A CA 1
ATOM 1635 C C . ASP A 1 195 ? -2.846 -1.602 -13.614 1.00 85.12 195 ASP A C 1
ATOM 1637 O O . ASP A 1 195 ? -3.408 -1.410 -12.536 1.00 85.12 195 ASP A O 1
ATOM 1641 N N . PRO A 1 196 ? -1.829 -0.818 -14.018 1.00 85.75 196 PRO A N 1
ATOM 1642 C CA . PRO A 1 196 ? -1.281 0.268 -13.202 1.00 85.75 196 PRO A CA 1
ATOM 1643 C C . PRO A 1 196 ? -2.272 1.381 -12.812 1.00 85.75 196 PRO A C 1
ATOM 1645 O O . PRO A 1 196 ? -1.932 2.202 -11.960 1.00 85.75 196 PRO A O 1
ATOM 1648 N N . TYR A 1 197 ? -3.460 1.448 -13.425 1.00 86.44 197 TYR A N 1
ATOM 1649 C CA . TYR A 1 197 ? -4.521 2.410 -13.082 1.00 86.44 197 TYR A CA 1
ATOM 1650 C C . TYR A 1 197 ? -5.493 1.890 -12.015 1.00 86.44 197 TYR A C 1
ATOM 1652 O O . TYR A 1 197 ? -6.245 2.679 -11.438 1.00 86.44 197 TYR A O 1
ATOM 1660 N N . MET A 1 198 ? -5.494 0.578 -11.766 1.00 88.06 198 MET A N 1
ATOM 1661 C CA . MET A 1 198 ? -6.478 -0.124 -10.932 1.00 88.06 198 MET A CA 1
ATOM 1662 C C . MET A 1 198 ? -5.849 -1.047 -9.886 1.00 88.06 198 MET A C 1
ATOM 1664 O O . MET A 1 198 ? -6.534 -1.483 -8.964 1.00 88.06 198 MET A O 1
ATOM 1668 N N . ASP A 1 199 ? -4.564 -1.358 -10.019 1.00 92.19 199 ASP A N 1
ATOM 1669 C CA . ASP A 1 199 ? -3.846 -2.294 -9.169 1.00 92.19 199 ASP A CA 1
ATOM 1670 C C . ASP A 1 199 ? -2.709 -1.584 -8.436 1.00 92.19 199 ASP A C 1
ATOM 1672 O O . ASP A 1 199 ? -1.928 -0.825 -9.015 1.00 92.19 199 ASP A O 1
ATOM 1676 N N . CYS A 1 200 ? -2.606 -1.844 -7.137 1.00 94.25 200 CYS A N 1
ATOM 1677 C CA . CYS A 1 200 ? -1.561 -1.281 -6.295 1.00 94.25 200 CYS A CA 1
ATOM 1678 C C . CYS A 1 200 ? -1.083 -2.315 -5.275 1.00 94.25 200 CYS A C 1
ATOM 1680 O O . CYS A 1 200 ? -1.883 -3.071 -4.717 1.00 94.25 200 CYS A O 1
ATOM 1682 N N . PHE A 1 201 ? 0.221 -2.325 -5.008 1.00 96.12 201 PHE A N 1
ATOM 1683 C CA . PHE A 1 201 ? 0.845 -3.245 -4.063 1.00 96.12 201 PHE A CA 1
ATOM 1684 C C . PHE A 1 201 ? 1.229 -2.526 -2.772 1.00 96.12 201 PHE A C 1
ATOM 1686 O O . PHE A 1 201 ? 1.805 -1.437 -2.797 1.00 96.12 201 PHE A O 1
ATOM 1693 N N . PHE A 1 202 ? 0.950 -3.167 -1.642 1.00 96.00 202 PHE A N 1
ATOM 1694 C CA . PHE A 1 202 ? 1.332 -2.719 -0.310 1.00 96.00 202 PHE A CA 1
ATOM 1695 C C . PHE A 1 202 ? 2.065 -3.845 0.417 1.00 96.00 202 PHE A C 1
ATOM 1697 O O . PHE A 1 202 ? 1.579 -4.973 0.508 1.00 96.00 202 PHE A O 1
ATOM 1704 N N . LEU A 1 203 ? 3.251 -3.536 0.925 1.00 95.00 203 LEU A N 1
ATOM 1705 C CA . LEU A 1 203 ? 4.055 -4.423 1.752 1.00 95.00 203 LEU A CA 1
ATOM 1706 C C . LEU A 1 203 ? 4.118 -3.793 3.137 1.00 95.00 203 LEU A C 1
ATOM 1708 O O . LEU A 1 203 ? 4.774 -2.765 3.326 1.00 95.00 203 LEU A O 1
ATOM 1712 N N . PHE A 1 204 ? 3.429 -4.399 4.094 1.00 93.38 204 PHE A N 1
ATOM 1713 C CA . PHE A 1 204 ? 3.490 -3.950 5.475 1.00 93.38 204 PHE A CA 1
ATOM 1714 C C . PHE A 1 204 ? 4.593 -4.712 6.199 1.00 93.38 204 PHE A C 1
ATOM 1716 O O . PHE A 1 204 ? 4.540 -5.934 6.305 1.00 93.38 204 PHE A O 1
ATOM 1723 N N . HIS A 1 205 ? 5.630 -3.985 6.615 1.00 88.88 205 HIS A N 1
ATOM 1724 C CA . HIS A 1 205 ? 6.782 -4.521 7.351 1.00 88.88 205 HIS A CA 1
ATOM 1725 C C . HIS A 1 205 ? 7.422 -5.776 6.720 1.00 88.88 205 HIS A C 1
ATOM 1727 O O . HIS A 1 205 ? 7.625 -6.780 7.405 1.00 88.88 205 HIS A O 1
ATOM 1733 N N . PRO A 1 206 ? 7.762 -5.760 5.416 1.00 87.81 206 PRO A N 1
ATOM 1734 C CA . PRO A 1 206 ? 8.247 -6.957 4.729 1.00 87.81 206 PRO A CA 1
ATOM 1735 C C . PRO A 1 206 ? 9.626 -7.435 5.202 1.00 87.81 206 PRO A C 1
ATOM 1737 O O . PRO A 1 206 ? 9.937 -8.615 5.033 1.00 87.81 206 PRO A O 1
ATOM 1740 N N . GLY A 1 207 ? 10.458 -6.529 5.735 1.00 86.81 207 GLY A N 1
ATOM 1741 C CA . GLY A 1 207 ? 11.847 -6.812 6.096 1.00 86.81 207 GLY A CA 1
ATOM 1742 C C . GLY A 1 207 ? 12.675 -7.246 4.887 1.00 86.81 207 GLY A C 1
ATOM 1743 O O . GLY A 1 207 ? 13.286 -8.313 4.912 1.00 86.81 207 GLY A O 1
ATOM 1744 N N . LEU A 1 208 ? 12.676 -6.453 3.810 1.00 87.81 208 LEU A N 1
ATOM 1745 C CA . LEU A 1 208 ? 13.315 -6.819 2.534 1.00 87.81 208 LEU A CA 1
ATOM 1746 C C . LEU A 1 208 ? 14.814 -7.120 2.689 1.00 87.81 208 LEU A C 1
ATOM 1748 O O . LEU A 1 208 ? 15.331 -8.053 2.079 1.00 87.81 208 LEU A O 1
ATOM 1752 N N . GLY A 1 209 ? 15.504 -6.328 3.509 1.00 83.75 209 GLY A N 1
ATOM 1753 C CA . GLY A 1 209 ? 16.926 -6.469 3.808 1.00 83.75 209 GLY A CA 1
ATOM 1754 C C . GLY A 1 209 ? 17.218 -7.310 5.051 1.00 83.75 209 GLY A C 1
ATOM 1755 O O . GLY A 1 209 ? 18.366 -7.332 5.497 1.00 83.75 209 GLY A O 1
ATOM 1756 N N . ALA A 1 210 ? 16.215 -7.961 5.649 1.00 87.12 210 ALA A N 1
ATOM 1757 C CA . ALA A 1 210 ? 16.428 -8.861 6.777 1.00 87.12 210 ALA A CA 1
ATOM 1758 C C . ALA A 1 210 ? 17.020 -10.199 6.284 1.00 87.12 210 ALA A C 1
ATOM 1760 O O . ALA A 1 210 ? 16.487 -10.773 5.329 1.00 87.12 210 ALA A O 1
ATOM 1761 N N . PRO A 1 211 ? 18.072 -10.743 6.932 1.00 84.31 211 PRO A N 1
ATOM 1762 C CA . PRO A 1 211 ? 18.738 -11.970 6.480 1.00 84.31 211 PRO A CA 1
ATOM 1763 C C . PRO A 1 211 ? 17.802 -13.174 6.307 1.00 84.31 211 PRO A C 1
ATOM 1765 O O . PRO A 1 211 ? 18.021 -13.997 5.428 1.00 84.31 211 PRO A O 1
ATOM 1768 N N . GLU A 1 212 ? 16.747 -13.262 7.119 1.00 84.44 212 GLU A N 1
ATOM 1769 C CA . GLU A 1 212 ? 15.798 -14.382 7.116 1.00 84.44 212 GLU A CA 1
ATOM 1770 C C . GLU A 1 212 ? 14.858 -14.388 5.900 1.00 84.44 212 GLU A C 1
ATOM 1772 O O . GLU A 1 212 ? 14.456 -15.452 5.430 1.00 84.44 212 GLU A O 1
ATOM 1777 N N . ALA A 1 213 ? 14.489 -13.207 5.392 1.00 85.06 213 ALA A N 1
ATOM 1778 C CA . ALA A 1 213 ? 13.469 -13.050 4.350 1.00 85.06 213 ALA A CA 1
ATOM 1779 C C . ALA A 1 213 ? 14.051 -12.654 2.983 1.00 85.06 213 ALA A C 1
ATOM 1781 O O . ALA A 1 213 ? 13.355 -12.740 1.966 1.00 85.06 213 ALA A O 1
ATOM 1782 N N . MET A 1 214 ? 15.322 -12.246 2.943 1.00 87.38 214 MET A N 1
ATOM 1783 C CA . MET A 1 214 ? 15.995 -11.723 1.753 1.00 87.38 214 MET A CA 1
ATOM 1784 C C . MET A 1 214 ? 15.871 -12.651 0.532 1.00 87.38 214 MET A C 1
ATOM 1786 O O . MET A 1 214 ? 15.520 -12.189 -0.555 1.00 87.38 214 MET A O 1
ATOM 1790 N N . ASP A 1 215 ? 16.092 -13.956 0.712 1.00 88.31 215 ASP A N 1
ATOM 1791 C CA . ASP A 1 215 ? 16.065 -14.943 -0.380 1.00 88.31 215 ASP A CA 1
ATOM 1792 C C . ASP A 1 215 ? 14.670 -15.091 -1.011 1.00 88.31 215 ASP A C 1
ATOM 1794 O O . ASP A 1 215 ? 14.529 -15.353 -2.210 1.00 88.31 215 ASP A O 1
ATOM 1798 N N . GLN A 1 216 ? 13.611 -14.925 -0.211 1.00 88.81 216 GLN A N 1
ATOM 1799 C CA . GLN A 1 216 ? 12.229 -14.987 -0.693 1.00 88.81 216 GLN A CA 1
ATOM 1800 C C . GLN A 1 216 ? 11.861 -13.715 -1.461 1.00 88.81 216 GLN A C 1
ATOM 1802 O O . GLN A 1 216 ? 11.202 -13.776 -2.507 1.00 88.81 216 GLN A O 1
ATOM 1807 N N . TRP A 1 217 ? 12.305 -12.558 -0.967 1.00 91.31 217 TRP A N 1
ATOM 1808 C CA . TRP A 1 217 ? 12.055 -11.273 -1.610 1.00 91.31 217 TRP A CA 1
ATOM 1809 C C . TRP A 1 217 ? 12.827 -11.114 -2.916 1.00 91.31 217 TRP A C 1
ATOM 1811 O O . TRP A 1 217 ? 12.262 -10.602 -3.878 1.00 91.31 217 TRP A O 1
ATOM 1821 N N . GLU A 1 218 ? 14.048 -11.635 -3.018 1.00 90.75 218 GLU A N 1
ATOM 1822 C CA . GLU A 1 218 ? 14.830 -11.608 -4.261 1.00 90.75 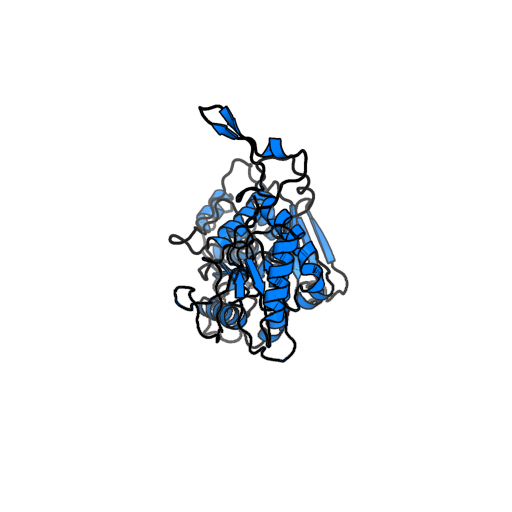218 GLU A CA 1
ATOM 1823 C C . GLU A 1 218 ? 14.116 -12.288 -5.439 1.00 90.75 218 GLU A C 1
ATOM 1825 O O . GLU A 1 218 ? 14.201 -11.807 -6.566 1.00 90.75 218 GLU A O 1
ATOM 1830 N N . LYS A 1 219 ? 13.336 -13.344 -5.179 1.00 90.62 219 LYS A N 1
ATOM 1831 C CA . LYS A 1 219 ? 12.484 -13.996 -6.192 1.00 90.62 219 LYS A CA 1
ATOM 1832 C C . LYS A 1 219 ? 11.198 -13.221 -6.484 1.00 90.62 219 LYS A C 1
ATOM 1834 O O . LYS A 1 219 ? 10.661 -13.290 -7.582 1.00 90.62 219 LYS A O 1
ATOM 1839 N N . THR A 1 220 ? 10.694 -12.493 -5.494 1.00 91.88 220 THR A N 1
ATOM 1840 C CA . THR A 1 220 ? 9.390 -11.818 -5.533 1.00 91.88 220 THR A CA 1
ATOM 1841 C C . THR A 1 220 ? 9.465 -10.449 -6.219 1.00 91.88 220 THR A C 1
ATOM 1843 O O . THR A 1 220 ? 8.579 -10.105 -7.001 1.00 91.88 220 THR A O 1
ATOM 1846 N N . ILE A 1 221 ? 10.528 -9.672 -5.969 1.00 91.94 221 ILE A N 1
ATOM 1847 C CA . ILE A 1 221 ? 10.709 -8.317 -6.518 1.00 91.94 221 ILE A CA 1
ATOM 1848 C C . ILE A 1 221 ? 10.673 -8.287 -8.060 1.00 91.94 221 ILE A C 1
ATOM 1850 O O . ILE A 1 221 ? 9.979 -7.418 -8.587 1.00 91.94 221 ILE A O 1
ATOM 1854 N N . PRO A 1 222 ? 11.318 -9.206 -8.812 1.00 89.62 222 PRO A N 1
ATOM 1855 C CA . PRO A 1 222 ? 11.231 -9.217 -10.274 1.00 89.62 222 PRO A CA 1
ATOM 1856 C C . PRO A 1 222 ? 9.795 -9.282 -10.810 1.00 89.62 222 PRO A C 1
ATOM 1858 O O . PRO A 1 222 ? 9.455 -8.505 -11.698 1.00 89.62 222 PRO A O 1
ATOM 1861 N N . GLY A 1 223 ? 8.928 -10.117 -10.223 1.00 87.06 223 GLY A N 1
ATOM 1862 C CA . GLY A 1 223 ? 7.510 -10.184 -10.603 1.00 87.06 223 GLY A CA 1
ATOM 1863 C C . GLY A 1 223 ? 6.741 -8.898 -10.274 1.00 87.06 223 GLY A C 1
ATOM 1864 O O . GLY A 1 223 ? 5.877 -8.463 -11.035 1.00 87.06 223 GLY A O 1
ATOM 1865 N N . LEU A 1 224 ? 7.097 -8.214 -9.180 1.00 90.31 224 LEU A N 1
ATOM 1866 C CA . LEU A 1 224 ? 6.519 -6.903 -8.859 1.00 90.31 224 LEU A CA 1
ATOM 1867 C C . LEU A 1 224 ? 6.954 -5.827 -9.856 1.00 90.31 224 LEU A C 1
ATOM 1869 O O . LEU A 1 224 ? 6.134 -5.005 -10.265 1.00 90.31 224 LEU A O 1
ATOM 1873 N N . LEU A 1 225 ? 8.214 -5.844 -10.290 1.00 89.00 225 LEU A N 1
ATOM 1874 C CA . LEU A 1 225 ? 8.700 -4.944 -11.337 1.00 89.00 225 LEU A CA 1
ATOM 1875 C C . LEU A 1 225 ? 8.075 -5.286 -12.704 1.00 89.00 225 LEU A C 1
ATOM 1877 O O . LEU A 1 225 ? 7.802 -4.394 -13.501 1.00 89.00 225 LEU A O 1
ATOM 1881 N N . GLU A 1 226 ? 7.759 -6.547 -12.982 1.00 86.19 226 GLU A N 1
ATOM 1882 C CA . GLU A 1 226 ? 7.026 -6.916 -14.198 1.00 86.19 226 GLU A CA 1
ATOM 1883 C C . GLU A 1 226 ? 5.609 -6.320 -14.224 1.00 86.19 226 GLU A C 1
ATOM 1885 O O . GLU A 1 226 ? 5.155 -5.844 -15.268 1.00 86.19 226 GLU A O 1
ATOM 1890 N N . SER A 1 227 ? 4.941 -6.252 -13.065 1.00 85.56 227 SER A N 1
ATOM 1891 C CA . SER A 1 227 ? 3.582 -5.706 -12.948 1.00 85.56 227 SER A CA 1
ATOM 1892 C C . SER A 1 227 ? 3.461 -4.226 -13.341 1.00 85.56 227 SER A C 1
ATOM 1894 O O . SER A 1 227 ? 2.361 -3.764 -13.645 1.00 85.56 227 SER A O 1
ATOM 1896 N N . LYS A 1 228 ? 4.568 -3.462 -13.310 1.00 87.31 228 LYS A N 1
ATOM 1897 C CA . LYS A 1 228 ? 4.625 -1.992 -13.501 1.00 87.31 228 LYS A CA 1
ATOM 1898 C C . LYS A 1 228 ? 3.718 -1.177 -12.572 1.00 87.31 228 LYS A C 1
ATOM 1900 O O . LYS A 1 228 ? 3.608 0.039 -12.736 1.00 87.31 228 LYS A O 1
ATOM 1905 N N . CYS A 1 229 ? 3.087 -1.823 -11.602 1.00 91.12 229 CYS A N 1
ATOM 1906 C CA . CYS A 1 229 ? 2.207 -1.177 -10.652 1.00 91.12 229 CYS A CA 1
ATOM 1907 C C . CYS A 1 229 ? 3.032 -0.465 -9.572 1.00 91.12 229 CYS A C 1
ATOM 1909 O O . CYS A 1 229 ? 4.180 -0.841 -9.304 1.00 91.12 229 CYS A O 1
ATOM 1911 N N . PRO A 1 230 ? 2.469 0.573 -8.942 1.00 94.50 230 PRO A N 1
ATOM 1912 C CA . PRO A 1 230 ? 3.097 1.202 -7.796 1.00 94.50 230 PRO A CA 1
ATOM 1913 C C . PRO A 1 230 ? 3.124 0.244 -6.600 1.00 94.50 230 PRO A C 1
ATOM 1915 O O . PRO A 1 230 ? 2.130 -0.413 -6.280 1.00 94.50 230 PRO A O 1
ATOM 1918 N N . VAL A 1 231 ? 4.280 0.186 -5.945 1.00 95.69 231 VAL A N 1
ATOM 1919 C CA . VAL A 1 231 ? 4.543 -0.628 -4.761 1.00 95.69 231 VAL A CA 1
ATOM 1920 C C . VAL A 1 231 ? 4.897 0.293 -3.601 1.00 95.69 231 VAL A C 1
ATOM 1922 O O . VAL A 1 231 ? 5.816 1.108 -3.696 1.00 95.69 231 VAL A O 1
ATOM 1925 N N . PHE A 1 232 ? 4.183 0.157 -2.491 1.00 95.81 232 PHE A N 1
ATOM 1926 C CA . PHE A 1 232 ? 4.402 0.926 -1.271 1.00 95.81 232 PHE A CA 1
ATOM 1927 C C . PHE A 1 232 ? 4.846 0.009 -0.139 1.00 95.81 232 PHE A C 1
ATOM 1929 O O . PHE A 1 232 ? 4.270 -1.057 0.061 1.00 95.81 232 PHE A O 1
ATOM 1936 N N . VAL A 1 233 ? 5.863 0.427 0.610 1.00 95.50 233 VAL A N 1
ATOM 1937 C CA . VAL A 1 233 ? 6.473 -0.372 1.676 1.00 95.50 233 VAL A CA 1
ATOM 1938 C C . VAL A 1 233 ? 6.468 0.408 2.979 1.00 95.50 233 VAL A C 1
ATOM 1940 O O . VAL A 1 233 ? 6.997 1.519 3.010 1.00 95.50 233 VAL A O 1
ATOM 1943 N N . THR A 1 234 ? 5.909 -0.161 4.048 1.00 94.31 234 THR A N 1
ATOM 1944 C CA . THR A 1 234 ? 6.022 0.405 5.400 1.00 94.31 234 THR A CA 1
ATOM 1945 C C . THR A 1 234 ? 7.099 -0.286 6.233 1.00 94.31 234 THR A C 1
ATOM 1947 O O . THR A 1 234 ? 7.411 -1.459 6.032 1.00 94.31 234 THR A O 1
ATOM 1950 N N . GLY A 1 235 ? 7.637 0.442 7.213 1.00 91.12 235 GLY A N 1
ATOM 1951 C CA . GLY A 1 235 ? 8.627 -0.050 8.171 1.00 91.12 235 GLY A CA 1
ATOM 1952 C C . GLY A 1 235 ? 8.266 0.289 9.618 1.00 91.12 235 GLY A C 1
ATOM 1953 O O . GLY A 1 235 ? 7.457 1.185 9.875 1.00 91.12 235 GLY A O 1
ATOM 1954 N N . PHE A 1 236 ? 8.869 -0.444 10.555 1.00 88.81 236 PHE A N 1
ATOM 1955 C CA . PHE A 1 236 ? 8.717 -0.232 11.999 1.00 88.81 236 PHE A CA 1
ATOM 1956 C C . PHE A 1 236 ? 9.563 0.924 12.526 1.00 88.81 236 PHE A C 1
ATOM 1958 O O . PHE A 1 236 ? 9.130 1.672 13.398 1.00 88.81 236 PHE A O 1
ATOM 1965 N N . HIS A 1 237 ? 10.777 1.049 11.989 1.00 87.62 237 HIS A N 1
ATOM 1966 C CA . HIS A 1 237 ? 11.760 2.026 12.419 1.00 87.62 237 HIS A CA 1
ATOM 1967 C C . HIS A 1 237 ? 12.534 2.594 11.226 1.00 87.62 237 HIS A C 1
ATOM 1969 O O . HIS A 1 237 ? 12.588 1.997 10.147 1.00 87.62 237 HIS A O 1
ATOM 1975 N N . GLN A 1 238 ? 13.150 3.762 11.413 1.00 88.19 238 GLN A N 1
ATOM 1976 C CA . GLN A 1 238 ? 13.918 4.439 10.368 1.00 88.19 238 GLN A CA 1
ATOM 1977 C C . GLN A 1 238 ? 15.116 3.604 9.899 1.00 88.19 238 GLN A C 1
ATOM 1979 O O . GLN A 1 238 ? 15.378 3.541 8.700 1.00 88.19 238 GLN A O 1
ATOM 1984 N N . GLN A 1 239 ? 15.816 2.932 10.816 1.00 87.75 239 GLN A N 1
ATOM 1985 C CA . GLN A 1 239 ? 17.003 2.138 10.485 1.00 87.75 239 GLN A CA 1
ATOM 1986 C C . GLN A 1 239 ? 16.666 0.911 9.629 1.00 87.75 239 GLN A C 1
ATOM 1988 O O . GLN A 1 239 ? 17.309 0.688 8.604 1.00 87.75 239 GLN A O 1
ATOM 1993 N N . ASP A 1 240 ? 15.616 0.167 9.990 1.00 86.88 240 ASP A N 1
ATOM 1994 C CA . ASP A 1 240 ? 15.131 -0.963 9.190 1.00 86.88 240 ASP A CA 1
ATOM 1995 C C . ASP A 1 240 ? 14.683 -0.513 7.803 1.00 86.88 240 ASP A C 1
ATOM 1997 O O . ASP A 1 240 ? 15.023 -1.134 6.797 1.00 86.88 240 ASP A O 1
ATOM 2001 N N . ASN A 1 241 ? 13.974 0.615 7.740 1.00 90.44 241 ASN A N 1
ATOM 2002 C CA . ASN A 1 241 ? 13.510 1.173 6.481 1.00 90.44 241 ASN A CA 1
ATOM 2003 C C . ASN A 1 241 ? 14.676 1.577 5.565 1.00 90.44 241 ASN A C 1
ATOM 2005 O O . ASN A 1 241 ? 14.635 1.348 4.358 1.00 90.44 241 ASN A O 1
ATOM 2009 N N . LEU A 1 242 ? 15.741 2.146 6.138 1.00 91.69 242 LEU A N 1
ATOM 2010 C CA . LEU A 1 242 ? 16.967 2.475 5.409 1.00 91.69 242 LEU A CA 1
ATOM 2011 C C . LEU A 1 242 ? 17.722 1.219 4.959 1.00 91.69 242 LEU A C 1
ATOM 2013 O O . LEU A 1 242 ? 18.259 1.209 3.853 1.00 91.69 242 LEU A O 1
ATOM 2017 N N . ARG A 1 243 ? 17.749 0.153 5.767 1.00 91.81 243 ARG A N 1
ATOM 2018 C CA . ARG A 1 243 ? 18.330 -1.139 5.370 1.00 91.81 243 ARG A CA 1
ATOM 2019 C C . ARG A 1 243 ? 17.597 -1.716 4.160 1.00 91.81 243 ARG A C 1
ATOM 2021 O O . ARG A 1 243 ? 18.246 -2.061 3.173 1.00 91.81 243 ARG A O 1
ATOM 2028 N N . ASP A 1 244 ? 16.269 -1.764 4.215 1.00 92.50 244 ASP A N 1
ATOM 2029 C CA . ASP A 1 244 ? 15.420 -2.262 3.129 1.00 92.50 244 ASP A CA 1
ATOM 2030 C C . ASP A 1 244 ? 15.572 -1.404 1.864 1.00 92.50 244 ASP A C 1
ATOM 2032 O O . ASP A 1 244 ? 15.738 -1.927 0.760 1.00 92.50 244 ASP A O 1
ATOM 2036 N N . TRP A 1 245 ? 15.606 -0.080 2.031 1.00 92.56 245 TRP A N 1
ATOM 2037 C CA . TRP A 1 245 ? 15.850 0.874 0.954 1.00 92.56 245 TRP A CA 1
ATOM 2038 C C . TRP A 1 245 ? 17.207 0.662 0.276 1.00 92.56 245 TRP A C 1
ATOM 2040 O O . TRP A 1 245 ? 17.280 0.586 -0.954 1.00 92.56 245 TRP A O 1
ATOM 2050 N N . ASN A 1 246 ? 18.278 0.544 1.063 1.00 93.12 246 ASN A N 1
ATOM 2051 C CA . ASN A 1 246 ? 19.639 0.360 0.563 1.00 93.12 246 ASN A CA 1
ATOM 2052 C C . ASN A 1 246 ? 19.807 -0.991 -0.139 1.00 93.12 246 ASN A C 1
ATOM 2054 O O . ASN A 1 246 ? 20.466 -1.059 -1.175 1.00 93.12 246 ASN A O 1
ATOM 2058 N N . TRP A 1 247 ? 19.195 -2.051 0.390 1.00 93.19 247 TRP A N 1
ATOM 2059 C CA . TRP A 1 247 ? 19.183 -3.371 -0.240 1.00 93.19 247 TRP A CA 1
ATOM 2060 C C . TRP A 1 247 ? 18.482 -3.349 -1.605 1.00 93.19 247 TRP A C 1
ATOM 2062 O O . TRP A 1 247 ? 19.000 -3.865 -2.596 1.00 93.19 247 TRP A O 1
ATOM 2072 N N . LEU A 1 248 ? 17.331 -2.683 -1.685 1.00 92.00 248 LEU A N 1
ATOM 2073 C CA . LEU A 1 248 ? 16.572 -2.555 -2.924 1.00 92.00 248 LEU A CA 1
ATOM 2074 C C . LEU A 1 248 ? 17.324 -1.717 -3.971 1.00 92.00 248 LEU A C 1
ATOM 2076 O O . LEU A 1 248 ? 17.338 -2.075 -5.150 1.00 92.00 248 LEU A O 1
ATOM 2080 N N . HIS A 1 249 ? 18.016 -0.654 -3.552 1.00 90.31 249 HIS A N 1
ATOM 2081 C CA . HIS A 1 249 ? 18.856 0.144 -4.450 1.00 90.31 249 HIS A CA 1
ATOM 2082 C C . HIS A 1 249 ? 20.109 -0.607 -4.903 1.00 90.31 249 HIS A C 1
ATOM 2084 O O . HIS A 1 249 ? 20.468 -0.521 -6.075 1.00 90.31 249 HIS A O 1
ATOM 2090 N N . SER A 1 250 ? 20.766 -1.367 -4.027 1.00 90.12 250 SER A N 1
ATOM 2091 C CA . SER A 1 250 ? 21.991 -2.082 -4.399 1.00 90.12 250 SER A CA 1
ATOM 2092 C C . SER A 1 250 ? 21.736 -3.176 -5.439 1.00 90.12 250 SER A C 1
ATOM 2094 O O . SER A 1 250 ? 22.551 -3.342 -6.346 1.00 90.12 250 SER A O 1
ATOM 2096 N N . LYS A 1 251 ? 20.596 -3.877 -5.358 1.00 87.44 251 LYS A N 1
ATOM 2097 C CA . LYS A 1 251 ? 20.246 -4.955 -6.296 1.00 87.44 251 LYS A CA 1
ATOM 2098 C C . LYS A 1 251 ? 19.485 -4.486 -7.539 1.00 87.44 251 LYS A C 1
ATOM 2100 O O . LYS A 1 251 ? 19.753 -4.981 -8.631 1.00 87.44 251 LYS A O 1
ATOM 2105 N N . PHE A 1 252 ? 18.545 -3.545 -7.405 1.00 87.06 252 PHE A N 1
ATOM 2106 C CA . PHE A 1 252 ? 17.556 -3.253 -8.457 1.00 87.06 252 PHE A CA 1
ATOM 2107 C C . PHE A 1 252 ? 17.554 -1.805 -8.972 1.00 87.06 252 PHE A C 1
ATOM 2109 O O . PHE A 1 252 ? 16.675 -1.458 -9.762 1.00 87.06 252 PHE A O 1
ATOM 2116 N N . ALA A 1 253 ? 18.534 -0.959 -8.620 1.00 82.25 253 ALA A N 1
ATOM 2117 C CA . ALA A 1 253 ? 18.554 0.461 -9.019 1.00 82.25 253 ALA A CA 1
ATOM 2118 C C . ALA A 1 253 ? 18.367 0.720 -10.526 1.00 82.25 253 ALA A C 1
ATOM 2120 O O . ALA A 1 253 ? 17.789 1.734 -10.908 1.00 82.25 253 ALA A O 1
ATOM 2121 N N . ASN A 1 254 ? 18.834 -0.179 -11.398 1.00 79.56 254 ASN A N 1
ATOM 2122 C CA . ASN A 1 254 ? 18.718 0.000 -12.850 1.00 79.56 254 ASN A CA 1
ATOM 2123 C C . ASN A 1 254 ? 17.304 -0.255 -13.399 1.00 79.56 254 ASN A C 1
ATOM 2125 O O . ASN A 1 254 ? 16.995 0.194 -14.502 1.00 79.56 254 ASN A O 1
ATOM 2129 N N . HIS A 1 255 ? 16.457 -0.969 -12.656 1.00 80.75 255 HIS A N 1
ATOM 2130 C CA . HIS A 1 255 ? 15.123 -1.406 -13.086 1.00 80.75 255 HIS A CA 1
ATOM 2131 C C . HIS A 1 255 ? 13.990 -0.743 -12.299 1.00 80.75 255 HIS A C 1
ATOM 2133 O O . HIS A 1 255 ? 12.821 -1.072 -12.506 1.00 80.75 255 HIS A O 1
ATOM 2139 N N . LEU A 1 256 ? 14.330 0.182 -11.404 1.00 87.38 256 LEU A N 1
ATOM 2140 C CA . LEU A 1 256 ? 13.428 0.722 -10.406 1.00 87.38 256 LEU A CA 1
ATOM 2141 C C . LEU A 1 256 ? 13.329 2.242 -10.517 1.00 87.38 256 LEU A C 1
ATOM 2143 O O . LEU A 1 256 ? 14.334 2.948 -10.532 1.00 87.38 256 LEU A O 1
ATOM 2147 N N . ASP A 1 257 ? 12.097 2.735 -10.541 1.00 89.88 257 ASP A N 1
ATOM 2148 C CA . ASP A 1 257 ? 11.780 4.142 -10.339 1.00 89.88 257 ASP A CA 1
ATOM 2149 C C . ASP A 1 257 ? 11.306 4.346 -8.902 1.00 89.88 257 ASP A C 1
ATOM 2151 O O . ASP A 1 257 ? 10.389 3.677 -8.418 1.00 89.88 257 ASP A O 1
ATOM 2155 N N . VAL A 1 258 ? 11.887 5.333 -8.229 1.00 91.94 258 VAL A N 1
ATOM 2156 C CA . VAL A 1 258 ? 11.408 5.777 -6.921 1.00 91.94 258 VAL A CA 1
ATOM 2157 C C . VAL A 1 258 ? 10.119 6.570 -7.111 1.00 91.94 258 VAL A C 1
ATOM 2159 O O . VAL A 1 258 ? 10.114 7.578 -7.816 1.00 91.94 258 VAL A O 1
ATOM 2162 N N . ILE A 1 259 ? 9.042 6.157 -6.443 1.00 92.62 259 ILE A N 1
ATOM 2163 C CA . ILE A 1 259 ? 7.775 6.903 -6.367 1.00 92.62 259 ILE A CA 1
ATOM 2164 C C . ILE A 1 259 ? 7.831 7.884 -5.202 1.00 92.62 259 ILE A C 1
ATOM 2166 O O . ILE A 1 259 ? 7.470 9.053 -5.337 1.00 92.62 259 ILE A O 1
ATOM 2170 N N . LEU A 1 260 ? 8.270 7.395 -4.047 1.00 93.81 260 LEU A N 1
ATOM 2171 C CA . LEU A 1 260 ? 8.171 8.100 -2.783 1.00 93.81 260 LEU A CA 1
ATOM 2172 C C . LEU A 1 260 ? 9.410 7.781 -1.958 1.00 93.81 260 LEU A C 1
ATOM 2174 O O . LEU A 1 260 ? 9.681 6.615 -1.671 1.00 93.81 260 LEU A O 1
ATOM 2178 N N . GLU A 1 261 ? 10.169 8.813 -1.612 1.00 93.31 261 GLU A N 1
ATOM 2179 C CA . GLU A 1 261 ? 11.392 8.640 -0.830 1.00 93.31 261 GLU A CA 1
ATOM 2180 C C . GLU A 1 261 ? 11.103 8.145 0.593 1.00 93.31 261 GLU A C 1
ATOM 2182 O O . GLU A 1 261 ? 9.983 8.330 1.085 1.00 93.31 261 GLU A O 1
ATOM 2187 N N . PRO A 1 262 ? 12.091 7.525 1.267 1.00 93.94 262 PRO A N 1
ATOM 2188 C CA . PRO A 1 262 ? 11.981 7.153 2.668 1.00 93.94 262 PRO A CA 1
ATOM 2189 C C . PRO A 1 262 ? 11.690 8.374 3.524 1.00 93.94 262 PRO A C 1
ATOM 2191 O O . PRO A 1 262 ? 12.393 9.382 3.463 1.00 93.94 262 PRO A O 1
ATOM 2194 N N . ARG A 1 263 ? 10.629 8.275 4.311 1.00 93.25 263 ARG A N 1
ATOM 2195 C CA . ARG A 1 263 ? 10.140 9.337 5.181 1.00 93.25 263 ARG A CA 1
ATOM 2196 C C . ARG A 1 263 ? 9.123 8.772 6.160 1.00 93.25 263 ARG A C 1
ATOM 2198 O O . ARG A 1 263 ? 8.583 7.676 5.973 1.00 93.25 263 ARG A O 1
ATOM 2205 N N . GLU A 1 264 ? 8.805 9.587 7.148 1.00 92.81 264 GLU A N 1
ATOM 2206 C CA . GLU A 1 264 ? 7.836 9.245 8.174 1.00 92.81 264 GLU A CA 1
ATOM 2207 C C . GLU A 1 264 ? 6.419 9.131 7.598 1.00 92.81 264 GLU A C 1
ATOM 2209 O O . GLU A 1 264 ? 5.983 9.873 6.706 1.00 92.81 264 GLU A O 1
ATOM 2214 N N . ASN A 1 265 ? 5.685 8.147 8.094 1.00 93.88 265 ASN A N 1
ATOM 2215 C CA . ASN A 1 265 ? 4.284 7.974 7.794 1.00 93.88 265 ASN A CA 1
ATOM 2216 C C . ASN A 1 265 ? 3.447 8.780 8.790 1.00 93.88 265 ASN A C 1
ATOM 2218 O O . ASN A 1 265 ? 3.388 8.456 9.972 1.00 93.88 265 ASN A O 1
ATOM 2222 N N . ILE A 1 266 ? 2.747 9.793 8.283 1.00 93.00 266 ILE A N 1
ATOM 2223 C CA . ILE A 1 266 ? 1.854 10.653 9.070 1.00 93.00 266 ILE A CA 1
ATOM 2224 C C . ILE A 1 266 ? 0.745 9.836 9.749 1.00 93.00 266 ILE A C 1
ATOM 2226 O O . ILE A 1 266 ? 0.338 10.165 10.859 1.00 93.00 266 ILE A O 1
ATOM 2230 N N . PHE A 1 267 ? 0.306 8.744 9.114 1.00 94.50 267 PHE A N 1
ATOM 2231 C CA . PHE A 1 267 ? -0.718 7.833 9.633 1.00 94.50 267 PHE A CA 1
ATOM 2232 C C . PHE A 1 267 ? -0.125 6.531 10.197 1.00 94.50 267 PHE A C 1
ATOM 2234 O O . PHE A 1 267 ? -0.752 5.469 10.150 1.00 94.50 267 PHE A O 1
ATOM 2241 N N . GLY A 1 268 ? 1.094 6.601 10.738 1.00 92.94 268 GLY A N 1
ATOM 2242 C CA . GLY A 1 268 ? 1.682 5.526 11.535 1.00 92.94 268 GLY A CA 1
ATOM 2243 C C . GLY A 1 268 ? 0.970 5.337 12.879 1.00 92.94 268 GLY A C 1
ATOM 2244 O O . GLY A 1 268 ? 0.246 6.215 13.353 1.00 92.94 268 GLY A O 1
ATOM 2245 N N . SER A 1 269 ? 1.162 4.178 13.505 1.00 92.69 269 SER A N 1
ATOM 2246 C CA . SER A 1 269 ? 0.653 3.896 14.852 1.00 92.69 269 SER A CA 1
ATOM 2247 C C . SER A 1 269 ? 1.357 4.776 15.881 1.00 92.69 269 SER A C 1
ATOM 2249 O O . SER A 1 269 ? 2.584 4.786 15.936 1.00 92.69 269 SER A O 1
ATOM 2251 N N . THR A 1 270 ? 0.604 5.437 16.763 1.00 91.38 270 THR A N 1
ATOM 2252 C CA . THR A 1 270 ? 1.199 6.182 17.888 1.00 91.38 270 THR A CA 1
ATOM 2253 C C . THR A 1 270 ? 1.615 5.259 19.035 1.00 91.38 270 THR A C 1
ATOM 2255 O O . THR A 1 270 ? 2.445 5.625 19.867 1.00 91.38 270 THR A O 1
ATOM 2258 N N . LYS A 1 271 ? 1.091 4.027 19.065 1.00 90.19 271 LYS A N 1
ATOM 2259 C CA . LYS A 1 271 ? 1.453 3.021 20.064 1.00 90.19 271 LYS A CA 1
ATOM 2260 C C . LYS A 1 271 ? 2.903 2.551 19.907 1.00 90.19 271 LYS A C 1
ATOM 2262 O O . LYS A 1 271 ? 3.239 1.982 18.868 1.00 90.19 271 LYS A O 1
ATOM 2267 N N . TRP A 1 272 ? 3.681 2.681 20.981 1.00 89.06 272 TRP A N 1
ATOM 2268 C CA . TRP A 1 272 ? 4.970 2.011 21.161 1.00 89.06 272 TRP A CA 1
ATOM 2269 C C . TRP A 1 272 ? 4.786 0.562 21.613 1.00 89.06 272 TRP A C 1
ATOM 2271 O O . TRP A 1 272 ? 3.974 0.267 22.495 1.00 89.06 272 TRP A O 1
ATOM 2281 N N . GLU A 1 273 ? 5.547 -0.333 21.003 1.00 86.94 273 GLU A N 1
ATOM 2282 C CA . GLU A 1 273 ? 5.638 -1.747 21.348 1.00 86.94 273 GLU A CA 1
ATOM 2283 C C . GLU A 1 273 ? 7.088 -2.078 21.686 1.00 86.94 273 GLU A C 1
ATOM 2285 O O . GLU A 1 273 ? 8.014 -1.426 21.203 1.00 86.94 273 GLU A O 1
ATOM 2290 N N . ILE A 1 274 ? 7.267 -3.085 22.530 1.00 87.81 274 ILE A N 1
ATOM 2291 C CA . ILE A 1 274 ? 8.579 -3.593 22.918 1.00 87.81 274 ILE A CA 1
ATOM 2292 C C . ILE A 1 274 ? 8.847 -4.833 22.068 1.00 87.81 274 ILE A C 1
ATOM 2294 O O . ILE A 1 274 ? 7.932 -5.618 21.809 1.00 87.81 274 ILE A O 1
ATOM 2298 N N . ASN A 1 275 ? 10.076 -4.988 21.589 1.00 84.31 275 ASN A N 1
ATOM 2299 C CA . ASN A 1 275 ? 10.483 -6.205 20.907 1.00 84.31 275 ASN A CA 1
ATOM 2300 C C . ASN A 1 275 ? 10.613 -7.346 21.933 1.00 84.31 275 ASN A C 1
ATOM 2302 O O . ASN A 1 275 ? 11.366 -7.250 22.898 1.00 84.31 275 ASN A O 1
ATOM 2306 N N . ASP A 1 276 ? 9.862 -8.431 21.729 1.00 80.31 276 ASP A N 1
ATOM 2307 C CA . ASP A 1 276 ? 9.854 -9.581 22.643 1.00 80.31 276 ASP A CA 1
ATOM 2308 C C . ASP A 1 276 ? 11.210 -10.310 22.678 1.00 80.31 276 ASP A C 1
ATOM 2310 O O . ASP A 1 276 ? 11.541 -10.955 23.674 1.00 80.31 276 ASP A O 1
ATOM 2314 N N . LEU A 1 277 ? 11.992 -10.224 21.593 1.00 84.12 277 LEU A N 1
ATOM 2315 C CA . LEU A 1 277 ? 13.320 -10.835 21.492 1.00 84.12 277 LEU A CA 1
ATOM 2316 C C . LEU A 1 277 ? 14.411 -9.961 22.120 1.00 84.12 277 LEU A C 1
ATOM 2318 O O . LEU A 1 277 ? 15.343 -10.495 22.720 1.00 84.12 277 LEU A O 1
ATOM 2322 N N . ASP A 1 278 ? 14.282 -8.639 21.995 1.00 85.44 278 ASP A N 1
ATOM 2323 C CA . ASP A 1 278 ? 15.187 -7.660 22.595 1.00 85.44 278 ASP A CA 1
ATOM 2324 C C . ASP A 1 278 ? 14.399 -6.520 23.264 1.00 85.44 278 ASP A C 1
ATOM 2326 O O . ASP A 1 278 ? 14.015 -5.555 22.604 1.00 85.44 278 ASP A O 1
ATOM 2330 N N . PRO A 1 279 ? 14.185 -6.577 24.590 1.00 88.62 279 PRO A N 1
ATOM 2331 C CA . PRO A 1 279 ? 13.413 -5.564 25.305 1.00 88.62 279 PRO A CA 1
ATOM 2332 C C . PRO A 1 279 ? 14.007 -4.149 25.282 1.00 88.62 279 PRO A C 1
ATOM 2334 O O . PRO A 1 279 ? 13.325 -3.206 25.688 1.00 88.62 279 PRO A O 1
ATOM 2337 N N . ALA A 1 280 ? 15.272 -3.983 24.877 1.00 87.94 280 ALA A N 1
ATOM 2338 C CA . ALA A 1 280 ? 15.878 -2.663 24.710 1.00 87.94 280 ALA A CA 1
ATOM 2339 C C . ALA A 1 280 ? 15.373 -1.952 23.444 1.00 87.94 280 ALA A C 1
ATOM 2341 O O . ALA A 1 280 ? 15.436 -0.722 23.359 1.00 87.94 280 ALA A O 1
ATOM 2342 N N . GLU A 1 281 ? 14.858 -2.708 22.477 1.00 85.69 281 GLU A N 1
ATOM 2343 C CA . GLU A 1 281 ? 14.309 -2.176 21.242 1.00 85.69 281 GLU A CA 1
ATOM 2344 C C . GLU A 1 281 ? 12.811 -1.903 21.380 1.00 85.69 281 GLU A C 1
ATOM 2346 O O . GLU A 1 281 ? 12.005 -2.763 21.749 1.00 85.69 281 GLU A O 1
ATOM 2351 N N . VAL A 1 282 ? 12.427 -0.679 21.025 1.00 88.88 282 VAL A N 1
ATOM 2352 C CA . VAL A 1 282 ? 11.031 -0.254 20.938 1.00 88.88 282 VAL A CA 1
ATOM 2353 C C . VAL A 1 282 ? 10.705 0.154 19.513 1.00 88.88 282 VAL A C 1
ATOM 2355 O O . VAL A 1 282 ? 11.524 0.757 18.819 1.00 88.88 282 VAL A O 1
ATOM 2358 N N . TYR A 1 283 ? 9.491 -0.152 19.072 1.00 89.00 283 TYR A N 1
ATOM 2359 C CA . TYR A 1 283 ? 9.062 0.120 17.707 1.00 89.00 283 TYR A CA 1
ATOM 2360 C C . TYR A 1 283 ? 7.604 0.570 17.633 1.00 89.00 283 TYR A C 1
ATOM 2362 O O . TYR A 1 283 ? 6.814 0.375 18.557 1.00 89.00 283 TYR A O 1
ATOM 2370 N N . GLN A 1 284 ? 7.243 1.186 16.508 1.00 90.19 284 GLN A N 1
ATOM 2371 C CA . GLN A 1 284 ? 5.873 1.587 16.201 1.00 90.19 284 GLN A CA 1
ATOM 2372 C C . GLN A 1 284 ? 5.440 0.962 14.875 1.00 90.19 284 GLN A C 1
ATOM 2374 O O . GLN A 1 284 ? 6.183 0.937 13.895 1.00 90.19 284 GLN A O 1
ATOM 2379 N N . PHE A 1 285 ? 4.208 0.462 14.814 1.00 89.50 285 PHE A N 1
ATOM 2380 C CA . PHE A 1 285 ? 3.673 -0.090 13.570 1.00 89.50 285 PHE A CA 1
ATOM 2381 C C . PHE A 1 285 ? 3.505 1.003 12.507 1.00 89.50 285 PHE A C 1
ATOM 2383 O O . PHE A 1 285 ? 2.931 2.058 12.769 1.00 89.50 285 PHE A O 1
ATOM 2390 N N . ASN A 1 286 ? 3.938 0.716 11.278 1.00 91.94 286 ASN A N 1
ATOM 2391 C CA . ASN A 1 286 ? 3.754 1.584 10.106 1.00 91.94 286 ASN A CA 1
ATOM 2392 C C . ASN A 1 286 ? 4.358 2.988 10.271 1.00 91.94 286 ASN A C 1
ATOM 2394 O O . ASN A 1 286 ? 3.815 3.938 9.719 1.00 91.94 286 ASN A O 1
ATOM 2398 N N . GLN A 1 287 ? 5.452 3.134 11.021 1.00 92.31 287 GLN A N 1
ATOM 2399 C CA . GLN A 1 287 ? 6.063 4.434 11.311 1.00 92.31 287 GLN A CA 1
ATOM 2400 C C . GLN A 1 287 ? 6.723 5.070 10.083 1.00 92.31 287 GLN A C 1
ATOM 2402 O O . GLN A 1 287 ? 6.697 6.284 9.907 1.00 92.31 287 GLN A O 1
ATOM 2407 N N . GLN A 1 288 ? 7.329 4.253 9.227 1.00 94.38 288 GLN A N 1
ATOM 2408 C CA . GLN A 1 288 ? 8.019 4.704 8.023 1.00 94.38 288 GLN A CA 1
ATOM 2409 C C . GLN A 1 288 ? 7.291 4.199 6.791 1.00 94.38 288 GLN A C 1
ATOM 2411 O O . GLN A 1 288 ? 6.625 3.164 6.842 1.00 94.38 288 GLN A O 1
ATOM 2416 N N . LEU A 1 289 ? 7.438 4.904 5.675 1.00 95.06 289 LEU A N 1
ATOM 2417 C CA . LEU A 1 289 ? 6.932 4.444 4.389 1.00 95.06 289 LEU A CA 1
ATOM 2418 C C . LEU A 1 289 ? 7.912 4.881 3.285 1.00 95.06 289 LEU A C 1
ATOM 2420 O O . LEU A 1 289 ? 8.595 5.905 3.380 1.00 95.06 289 LEU A O 1
ATOM 2424 N N . PHE A 1 290 ? 7.966 4.130 2.195 1.00 95.44 290 PHE A N 1
ATOM 2425 C CA . PHE A 1 290 ? 8.557 4.530 0.911 1.00 95.44 290 PHE A CA 1
ATOM 2426 C C . PHE A 1 290 ? 7.791 3.850 -0.221 1.00 95.44 290 PHE A C 1
ATOM 2428 O O . PHE A 1 290 ? 6.887 3.049 0.019 1.00 95.44 290 PHE A O 1
ATOM 2435 N N . GLY A 1 291 ? 8.091 4.205 -1.463 1.00 94.88 291 GLY A N 1
ATOM 2436 C CA . GLY A 1 291 ? 7.425 3.605 -2.606 1.00 94.88 291 GLY A CA 1
ATOM 2437 C C . GLY A 1 291 ? 8.312 3.558 -3.831 1.00 94.88 291 GLY A C 1
ATOM 2438 O O . GLY A 1 291 ? 9.110 4.465 -4.083 1.00 94.88 291 GLY A O 1
ATOM 2439 N N . PHE A 1 292 ? 8.131 2.510 -4.614 1.00 94.44 292 PHE A N 1
ATOM 2440 C CA . PHE A 1 292 ? 8.856 2.270 -5.846 1.00 94.44 292 PHE A CA 1
ATOM 2441 C C . PHE A 1 292 ? 7.944 1.639 -6.892 1.00 94.44 292 PHE A C 1
ATOM 2443 O O . PHE A 1 292 ? 6.857 1.150 -6.595 1.00 94.44 292 PHE A O 1
ATOM 2450 N N . ARG A 1 293 ? 8.387 1.652 -8.138 1.00 91.25 293 ARG A N 1
ATOM 2451 C CA . ARG A 1 293 ? 7.769 0.902 -9.230 1.00 91.25 293 ARG A CA 1
ATOM 2452 C C . ARG A 1 293 ? 8.838 0.444 -10.202 1.00 91.25 293 ARG A C 1
ATOM 2454 O O . ARG A 1 293 ? 9.987 0.877 -10.137 1.00 91.25 293 ARG A O 1
ATOM 2461 N N . ALA A 1 294 ? 8.425 -0.370 -11.158 1.00 84.88 294 ALA A N 1
ATOM 2462 C CA . ALA A 1 294 ? 9.234 -0.665 -12.324 1.00 84.88 294 ALA A CA 1
ATOM 2463 C C . ALA A 1 294 ? 9.591 0.597 -13.112 1.00 84.88 294 ALA A C 1
ATOM 2465 O O . ALA A 1 294 ? 8.763 1.501 -13.260 1.00 84.88 294 ALA A O 1
ATOM 2466 N N . LEU A 1 295 ? 10.795 0.617 -13.676 1.00 75.56 295 LEU A N 1
ATOM 2467 C CA . LEU A 1 295 ? 11.223 1.670 -14.584 1.00 75.56 295 LEU A CA 1
ATOM 2468 C C . LEU A 1 295 ? 10.244 1.777 -15.763 1.00 75.56 295 LEU A C 1
ATOM 2470 O O . LEU A 1 295 ? 10.093 0.854 -16.572 1.00 75.56 295 LEU A O 1
ATOM 2474 N N . GLY A 1 296 ? 9.579 2.927 -15.867 1.00 56.88 296 GLY A N 1
ATOM 2475 C CA . GLY A 1 296 ? 8.736 3.238 -17.011 1.00 56.88 296 GLY A CA 1
ATOM 2476 C C . GLY A 1 296 ? 9.609 3.535 -18.229 1.00 56.88 296 GLY A C 1
ATOM 2477 O O . GLY A 1 296 ? 10.429 4.445 -18.198 1.00 56.88 296 GLY A O 1
ATOM 2478 N N . VAL A 1 297 ? 9.397 2.827 -19.343 1.00 46.53 297 VAL A N 1
ATOM 2479 C CA . VAL A 1 297 ? 10.085 3.097 -20.630 1.00 46.53 297 VAL A CA 1
ATOM 2480 C C . VAL A 1 297 ? 9.757 4.509 -21.177 1.00 46.53 297 VAL A C 1
ATOM 2482 O O . VAL A 1 297 ? 10.381 5.005 -22.110 1.00 46.53 297 VAL A O 1
ATOM 2485 N N . TRP A 1 298 ? 8.793 5.202 -20.566 1.00 34.06 298 TRP A N 1
ATOM 2486 C CA . TRP A 1 298 ? 8.322 6.530 -20.944 1.00 34.06 298 TRP A CA 1
ATOM 2487 C C . TRP A 1 298 ? 9.072 7.641 -20.194 1.00 34.06 298 TRP A C 1
ATOM 2489 O O . TRP A 1 298 ? 8.554 8.228 -19.245 1.00 34.06 298 TRP A O 1
ATOM 2499 N N . GLY A 1 299 ? 10.294 7.952 -20.635 1.00 31.42 299 GLY A N 1
ATOM 2500 C CA . GLY A 1 299 ? 10.996 9.186 -20.233 1.00 31.42 299 GLY A CA 1
ATOM 2501 C C . GLY A 1 299 ? 12.503 9.056 -20.016 1.00 31.42 299 GLY A C 1
ATOM 2502 O O . GLY A 1 299 ? 13.221 10.050 -20.074 1.00 31.42 299 GLY A O 1
ATOM 2503 N N . ARG A 1 300 ? 13.008 7.835 -19.854 1.00 35.00 300 ARG A N 1
ATOM 2504 C CA . ARG A 1 300 ? 14.402 7.487 -20.133 1.00 35.00 300 ARG A CA 1
ATOM 2505 C C . ARG A 1 300 ? 14.355 6.451 -21.238 1.00 35.00 300 ARG A C 1
ATOM 2507 O O . ARG A 1 300 ? 13.676 5.442 -21.073 1.00 35.00 300 ARG A O 1
ATOM 2514 N N . ALA A 1 301 ? 15.055 6.694 -22.349 1.00 28.05 301 ALA A N 1
ATOM 2515 C CA . ALA A 1 301 ? 15.348 5.617 -23.286 1.00 28.05 301 ALA A CA 1
ATOM 2516 C C . ALA A 1 301 ? 15.816 4.410 -22.453 1.00 28.05 301 ALA A C 1
ATOM 2518 O O . ALA A 1 301 ? 16.631 4.606 -21.540 1.00 28.05 301 ALA A O 1
ATOM 2519 N N . PRO A 1 302 ? 15.248 3.212 -22.661 1.00 29.00 302 PRO A N 1
ATOM 2520 C CA . PRO A 1 302 ? 15.602 2.060 -21.856 1.00 29.00 302 PRO A CA 1
ATOM 2521 C C . PRO A 1 302 ? 17.119 1.905 -21.934 1.00 29.00 302 PRO A C 1
ATOM 2523 O O . PRO A 1 302 ? 17.660 1.655 -23.010 1.00 29.00 302 PRO A O 1
ATOM 2526 N N . ARG A 1 303 ? 17.814 2.032 -20.793 1.00 34.56 303 ARG A N 1
ATOM 2527 C CA . ARG A 1 303 ? 19.252 1.709 -20.701 1.00 34.56 303 ARG A CA 1
ATOM 2528 C C . ARG A 1 303 ? 19.537 0.279 -21.189 1.00 34.56 303 ARG A C 1
ATOM 2530 O O . ARG A 1 303 ? 20.664 -0.034 -21.540 1.00 34.56 303 ARG A O 1
ATOM 2537 N N . ASN A 1 304 ? 18.489 -0.543 -21.283 1.00 33.34 304 ASN A N 1
ATOM 2538 C CA . ASN A 1 304 ? 18.535 -1.954 -21.618 1.00 33.34 304 ASN A CA 1
ATOM 2539 C C . ASN A 1 304 ? 17.876 -2.299 -22.963 1.00 33.34 304 ASN A C 1
ATOM 2541 O O . ASN A 1 304 ? 17.480 -3.447 -23.145 1.00 33.34 304 ASN A O 1
ATOM 2545 N N . LEU A 1 305 ? 17.808 -1.385 -23.945 1.00 35.56 305 LEU A N 1
ATOM 2546 C CA . LEU A 1 305 ? 17.639 -1.861 -25.332 1.00 35.56 305 LEU A CA 1
ATOM 2547 C C . LEU A 1 305 ? 18.851 -2.712 -25.793 1.00 35.56 305 LEU A C 1
ATOM 2549 O O . LEU A 1 305 ? 18.754 -3.446 -26.767 1.00 35.56 305 LEU A O 1
ATOM 2553 N N . PHE A 1 306 ? 19.957 -2.667 -25.039 1.00 36.97 306 PHE A N 1
ATOM 2554 C CA . PHE A 1 306 ? 21.163 -3.486 -25.201 1.00 36.97 306 PHE A CA 1
ATOM 2555 C C . PHE A 1 306 ? 21.245 -4.689 -24.242 1.00 36.97 306 PHE A C 1
ATOM 2557 O O . PHE A 1 306 ? 22.290 -5.320 -24.130 1.00 36.97 306 PHE A O 1
ATOM 2564 N N . GLY A 1 307 ? 20.152 -5.005 -23.538 1.00 32.50 307 GLY A N 1
ATOM 2565 C CA . GLY A 1 307 ? 20.050 -6.162 -22.640 1.00 32.50 307 GLY A CA 1
ATOM 2566 C C . GLY A 1 307 ? 19.379 -7.385 -23.270 1.00 32.50 307 GLY A C 1
ATOM 2567 O O . GLY A 1 307 ? 19.018 -8.310 -22.547 1.00 32.50 307 GLY A O 1
ATOM 2568 N N . LEU A 1 308 ? 19.172 -7.401 -24.592 1.00 34.88 308 LEU A N 1
ATOM 2569 C CA . LEU A 1 308 ? 18.933 -8.656 -25.299 1.00 34.88 308 LEU A CA 1
ATOM 2570 C C . LEU A 1 308 ? 20.224 -9.457 -25.194 1.00 34.88 308 LEU A C 1
ATOM 2572 O O . LEU A 1 308 ? 21.254 -9.045 -25.722 1.00 34.88 308 LEU A O 1
ATOM 2576 N N . GLY A 1 309 ? 20.168 -10.551 -24.438 1.00 29.02 309 GLY A N 1
ATOM 2577 C CA . GLY A 1 309 ? 21.290 -11.449 -24.247 1.00 29.02 309 GLY A CA 1
ATOM 2578 C C . GLY A 1 309 ? 21.855 -11.899 -25.588 1.00 29.02 309 GLY A C 1
ATOM 2579 O O . GLY A 1 309 ? 21.349 -12.835 -26.199 1.00 29.02 309 GLY A O 1
ATOM 2580 N N . PHE A 1 310 ? 22.956 -11.275 -25.999 1.00 29.55 310 PHE A N 1
ATOM 2581 C CA . PHE A 1 310 ? 23.977 -11.986 -26.739 1.00 29.55 310 PHE A CA 1
ATOM 2582 C C . PHE A 1 310 ? 24.533 -13.013 -25.761 1.00 29.55 310 PHE A C 1
ATOM 2584 O O . PHE A 1 310 ? 25.225 -12.684 -24.795 1.00 29.55 310 PHE A O 1
ATOM 2591 N N . ALA A 1 311 ? 24.107 -14.260 -25.947 1.00 27.80 311 ALA A N 1
ATOM 2592 C CA . ALA A 1 311 ? 24.674 -15.395 -25.255 1.00 27.80 311 ALA A CA 1
ATOM 2593 C C . ALA A 1 311 ? 26.201 -15.336 -25.402 1.00 27.80 311 ALA A C 1
ATOM 2595 O O . ALA A 1 311 ? 26.712 -15.396 -26.512 1.00 27.80 311 ALA A O 1
ATOM 2596 N N . GLY A 1 312 ? 26.896 -15.176 -24.273 1.00 28.44 312 GLY A N 1
ATOM 2597 C CA . GLY A 1 312 ? 28.315 -15.478 -24.094 1.00 28.44 312 GLY A CA 1
ATOM 2598 C C . GLY A 1 312 ? 29.234 -15.147 -25.271 1.00 28.44 312 GLY A C 1
ATOM 2599 O O . GLY A 1 312 ? 29.696 -16.046 -25.962 1.00 28.44 312 GLY A O 1
ATOM 2600 N N . GLY A 1 313 ? 29.569 -13.873 -25.439 1.00 28.20 313 GLY A N 1
ATOM 2601 C CA . GLY A 1 313 ? 30.655 -13.450 -26.317 1.00 28.20 313 GLY A CA 1
ATOM 2602 C C . GLY A 1 313 ? 30.667 -11.938 -26.445 1.00 28.20 313 GLY A C 1
ATOM 2603 O O . GLY A 1 313 ? 29.683 -11.359 -26.885 1.00 28.20 313 GLY A O 1
ATOM 2604 N N . GLN A 1 314 ? 31.751 -11.284 -26.024 1.00 31.23 314 GLN A N 1
ATOM 2605 C CA . GLN A 1 314 ? 31.966 -9.872 -26.339 1.00 31.23 314 GLN A CA 1
ATOM 2606 C C . GLN A 1 314 ? 32.058 -9.720 -27.867 1.00 31.23 314 GLN A C 1
ATOM 2608 O O . GLN A 1 314 ? 32.971 -10.314 -28.447 1.00 31.23 314 GLN A O 1
ATOM 2613 N N . PRO A 1 315 ? 31.198 -8.929 -28.532 1.00 35.97 315 PRO A N 1
ATOM 2614 C CA . PRO A 1 315 ? 31.430 -8.587 -29.923 1.00 35.97 315 PRO A CA 1
ATOM 2615 C C . PRO A 1 315 ? 32.435 -7.420 -29.980 1.00 35.97 315 PRO A C 1
ATOM 2617 O O . PRO A 1 315 ? 32.228 -6.388 -29.332 1.00 35.97 315 PRO A O 1
ATOM 2620 N N . PRO A 1 316 ? 33.548 -7.542 -30.720 1.00 35.53 316 PRO A N 1
ATOM 2621 C CA . PRO A 1 316 ? 34.517 -6.467 -30.882 1.00 35.53 316 PRO A CA 1
ATOM 2622 C C . PRO A 1 316 ? 34.012 -5.468 -31.935 1.00 35.53 316 PRO A C 1
ATOM 2624 O O . PRO A 1 316 ? 34.564 -5.402 -33.028 1.00 35.53 316 PRO A O 1
ATOM 2627 N N . CYS A 1 317 ? 32.952 -4.702 -31.659 1.00 38.94 317 CYS A N 1
ATOM 2628 C CA . CYS A 1 317 ? 32.239 -3.993 -32.732 1.00 38.94 317 CYS A CA 1
ATOM 2629 C C . CYS A 1 317 ? 31.999 -2.503 -32.479 1.00 38.94 317 CYS A C 1
ATOM 2631 O O . CYS A 1 317 ? 31.494 -2.091 -31.440 1.00 38.94 317 CYS A O 1
ATOM 2633 N N . THR A 1 318 ? 32.322 -1.713 -33.503 1.00 42.59 318 THR A N 1
ATOM 2634 C CA . THR A 1 318 ? 31.944 -0.311 -33.738 1.00 42.59 318 THR A CA 1
ATOM 2635 C C . THR A 1 318 ? 30.436 -0.187 -34.004 1.00 42.59 318 THR A C 1
ATOM 2637 O O . THR A 1 318 ? 29.978 -0.726 -35.017 1.00 42.59 318 THR A O 1
ATOM 2640 N N . PRO A 1 319 ? 29.649 0.509 -33.166 1.00 43.31 319 PRO A N 1
ATOM 2641 C CA . PRO A 1 319 ? 28.289 0.895 -33.520 1.00 43.31 319 PRO A CA 1
ATOM 2642 C C . PRO A 1 319 ? 28.308 2.119 -34.446 1.00 43.31 319 PRO A C 1
ATOM 2644 O O . PRO A 1 319 ? 28.912 3.140 -34.126 1.00 43.31 319 PRO A O 1
ATOM 2647 N N . VAL A 1 320 ? 27.620 2.034 -35.586 1.00 44.00 320 VAL A N 1
ATOM 2648 C CA . VAL A 1 320 ? 27.340 3.208 -36.429 1.00 44.00 320 VAL A CA 1
ATOM 2649 C C . VAL A 1 320 ? 25.935 3.696 -36.115 1.00 44.00 320 VAL A C 1
ATOM 2651 O O . VAL A 1 320 ? 24.965 2.961 -36.319 1.00 44.00 320 VAL A O 1
ATOM 2654 N N . ALA A 1 321 ? 25.831 4.926 -35.610 1.00 43.22 321 ALA A N 1
ATOM 2655 C CA . ALA A 1 321 ? 24.560 5.585 -35.344 1.00 43.22 321 ALA A CA 1
ATOM 2656 C C . ALA A 1 321 ? 24.216 6.508 -36.518 1.00 43.22 321 ALA A C 1
ATOM 2658 O O . ALA A 1 321 ? 24.852 7.543 -36.733 1.00 43.22 321 ALA A O 1
ATOM 2659 N N . LEU A 1 322 ? 23.199 6.129 -37.291 1.00 43.03 322 LEU A N 1
ATOM 2660 C CA . LEU A 1 322 ? 22.656 6.967 -38.356 1.00 43.03 322 LEU A CA 1
ATOM 2661 C C . LEU A 1 322 ? 21.500 7.780 -37.777 1.00 43.03 322 LEU A C 1
ATOM 2663 O O . LEU A 1 322 ? 20.418 7.245 -37.526 1.00 43.03 322 LEU A O 1
ATOM 2667 N N . ARG A 1 323 ? 21.730 9.078 -37.555 1.00 39.62 323 ARG A N 1
ATOM 2668 C CA . ARG A 1 323 ? 20.710 10.018 -37.074 1.00 39.62 323 ARG A CA 1
ATOM 2669 C C . ARG A 1 323 ? 20.239 10.906 -38.226 1.00 39.62 323 ARG A C 1
ATOM 2671 O O . ARG A 1 323 ? 20.603 12.073 -38.343 1.00 39.62 323 ARG A O 1
ATOM 2678 N N . GLY A 1 324 ? 19.469 10.322 -39.138 1.00 38.84 324 GLY A N 1
ATOM 2679 C CA . GLY A 1 324 ? 18.998 10.985 -40.355 1.00 38.84 324 GLY A CA 1
ATOM 2680 C C . GLY A 1 324 ? 17.502 11.279 -40.319 1.00 38.84 324 GLY A C 1
ATOM 2681 O O . GLY A 1 324 ? 16.716 10.441 -39.896 1.00 38.84 324 GLY A O 1
ATOM 2682 N N . PHE A 1 325 ? 17.102 12.455 -40.809 1.00 42.56 325 PHE A N 1
ATOM 2683 C CA . PHE A 1 325 ? 15.711 12.687 -41.196 1.00 42.56 325 PHE A CA 1
ATOM 2684 C C . PHE A 1 325 ? 15.425 11.865 -42.443 1.00 42.56 325 PHE A C 1
ATOM 2686 O O . PHE A 1 325 ? 16.129 12.005 -43.439 1.00 42.56 325 PHE A O 1
ATOM 2693 N N . ILE A 1 326 ? 14.415 11.011 -42.371 1.00 47.19 326 ILE A N 1
ATOM 2694 C CA . ILE A 1 326 ? 14.058 10.126 -43.466 1.00 47.19 326 ILE A CA 1
ATOM 2695 C C . ILE A 1 326 ? 12.697 10.572 -43.990 1.00 47.19 326 ILE A C 1
ATOM 2697 O O . ILE A 1 326 ? 11.687 10.479 -43.293 1.00 47.19 326 ILE A O 1
ATOM 2701 N N . GLU A 1 327 ? 12.696 11.117 -45.205 1.00 48.12 327 GLU A N 1
ATOM 2702 C CA . GLU A 1 327 ? 11.485 11.553 -45.894 1.00 48.12 327 GLU A CA 1
ATOM 2703 C C . GLU A 1 327 ? 10.701 10.322 -46.359 1.00 48.12 327 GLU A C 1
ATOM 2705 O O . GLU A 1 327 ? 11.204 9.490 -47.112 1.00 48.12 327 GLU A O 1
ATOM 2710 N N . TYR A 1 328 ? 9.467 10.188 -45.874 1.00 55.22 328 TYR A N 1
ATOM 2711 C CA . TYR A 1 328 ? 8.540 9.137 -46.279 1.00 55.22 328 TYR A CA 1
ATOM 2712 C C . TYR A 1 328 ? 7.203 9.766 -46.678 1.00 55.22 328 TYR A C 1
ATOM 2714 O O . TYR A 1 328 ? 6.671 10.626 -45.965 1.00 55.22 328 TYR A O 1
ATOM 2722 N N . ASN A 1 329 ? 6.664 9.329 -47.817 1.00 54.62 329 ASN A N 1
ATOM 2723 C CA . ASN A 1 329 ? 5.395 9.828 -48.336 1.00 54.62 329 ASN A CA 1
ATOM 2724 C C . ASN A 1 329 ? 4.222 9.237 -47.535 1.00 54.62 329 ASN A C 1
ATOM 2726 O O . ASN A 1 329 ? 4.170 8.020 -47.338 1.00 54.62 329 ASN A O 1
ATOM 2730 N N . PRO A 1 330 ? 3.262 10.059 -47.078 1.00 53.28 330 PRO A N 1
ATOM 2731 C CA . PRO A 1 330 ? 2.062 9.572 -46.420 1.00 53.28 330 PRO A CA 1
ATOM 2732 C C . PRO A 1 330 ? 1.258 8.672 -47.366 1.00 53.28 330 PRO A C 1
ATOM 2734 O O . PRO A 1 330 ? 1.400 8.706 -48.588 1.00 53.28 330 PRO A O 1
ATOM 2737 N N . THR A 1 331 ? 0.399 7.840 -46.785 1.00 56.12 331 THR A N 1
ATOM 2738 C CA . THR A 1 331 ? -0.497 6.969 -47.544 1.00 56.12 331 THR A CA 1
ATOM 2739 C C . THR A 1 331 ? -1.407 7.819 -48.438 1.00 56.12 331 THR A C 1
ATOM 2741 O O . THR A 1 331 ? -2.021 8.779 -47.967 1.00 56.12 331 THR A O 1
ATOM 2744 N N . LEU A 1 332 ? -1.475 7.473 -49.730 1.00 53.16 332 LEU A N 1
ATOM 2745 C CA . LEU A 1 332 ? -2.225 8.220 -50.743 1.00 53.16 332 LEU A CA 1
ATOM 2746 C C . LEU A 1 332 ? -3.680 8.443 -50.273 1.00 53.16 332 LEU A C 1
ATOM 2748 O O . LEU A 1 332 ? -4.405 7.475 -50.044 1.00 53.16 332 LEU A O 1
ATOM 2752 N N . GLY A 1 333 ? -4.097 9.705 -50.110 1.00 65.38 333 GLY A N 1
ATOM 2753 C CA . GLY A 1 333 ? -5.465 10.080 -49.710 1.00 65.38 333 GLY A CA 1
ATOM 2754 C C . GLY A 1 333 ? -5.664 10.554 -48.260 1.00 65.38 333 GLY A C 1
ATOM 2755 O O . GLY A 1 333 ? -6.764 10.994 -47.925 1.00 65.38 333 GLY A O 1
ATOM 2756 N N . GLU A 1 334 ? -4.635 10.537 -47.403 1.00 66.62 334 GLU A N 1
ATOM 2757 C CA . GLU A 1 334 ? -4.724 11.056 -46.019 1.00 66.62 334 GLU A CA 1
ATOM 2758 C C . GLU A 1 334 ? -4.064 12.430 -45.805 1.00 66.62 334 GLU A C 1
ATOM 2760 O O . GLU A 1 334 ? -4.070 12.963 -44.696 1.00 66.62 334 GLU A O 1
ATOM 2765 N N . GLU A 1 335 ? -3.535 13.033 -46.869 1.00 69.88 335 GLU A N 1
ATOM 2766 C CA . GLU A 1 335 ? -2.774 14.293 -46.851 1.00 69.88 335 GLU A CA 1
ATOM 2767 C C . GLU A 1 335 ? -3.549 15.455 -46.213 1.00 69.88 335 GLU A C 1
ATOM 2769 O O . GLU A 1 335 ? -2.983 16.251 -45.461 1.00 69.88 335 GLU A O 1
ATOM 2774 N N . TRP A 1 336 ? -4.869 15.505 -46.421 1.00 73.56 336 TRP A N 1
ATOM 2775 C CA . TRP A 1 336 ? -5.748 16.553 -45.891 1.00 73.56 336 TRP A CA 1
ATOM 2776 C C . TRP A 1 336 ? -5.766 16.619 -44.354 1.00 73.56 336 TRP A C 1
ATOM 2778 O O . TRP A 1 336 ? -6.039 17.678 -43.790 1.00 73.56 336 TRP A O 1
ATOM 2788 N N . LYS A 1 337 ? -5.425 15.523 -43.658 1.00 71.00 337 LYS A N 1
ATOM 2789 C CA . LYS A 1 337 ? -5.320 15.482 -42.186 1.00 71.00 337 LYS A CA 1
ATOM 2790 C C . LYS A 1 337 ? -4.127 16.281 -41.655 1.00 71.00 337 LYS A C 1
ATOM 2792 O O . LYS A 1 337 ? -4.066 16.565 -40.463 1.00 71.00 337 LYS A O 1
ATOM 2797 N N . THR A 1 338 ? -3.182 16.629 -42.528 1.00 68.81 338 THR A N 1
ATOM 2798 C CA . THR A 1 338 ? -1.994 17.435 -42.205 1.00 68.81 338 THR A CA 1
ATOM 2799 C C . THR A 1 338 ? -2.145 18.905 -42.600 1.00 68.81 338 THR A C 1
ATOM 2801 O O . THR A 1 338 ? -1.173 19.658 -42.547 1.00 68.81 338 THR A O 1
ATOM 2804 N N . ALA A 1 339 ? -3.348 19.325 -43.007 1.00 79.00 339 ALA A N 1
ATOM 2805 C CA . ALA A 1 339 ? -3.591 20.689 -43.443 1.00 79.00 339 ALA A CA 1
ATOM 2806 C C . ALA A 1 339 ? -3.445 21.691 -42.287 1.00 79.00 339 ALA A C 1
ATOM 2808 O O . ALA A 1 339 ? -3.993 21.502 -41.199 1.00 79.00 339 ALA A O 1
ATOM 2809 N N . PHE A 1 340 ? -2.735 22.788 -42.538 1.00 77.88 340 PHE A N 1
ATOM 2810 C CA . PHE A 1 340 ? -2.586 23.906 -41.614 1.00 77.88 340 PHE A CA 1
ATOM 2811 C C . PHE A 1 340 ? -2.875 25.229 -42.325 1.00 77.88 340 PHE A C 1
ATOM 2813 O O . PHE A 1 340 ? -2.639 25.391 -43.525 1.00 77.88 340 PHE A O 1
ATOM 2820 N N . THR A 1 341 ? -3.404 26.192 -41.574 1.00 79.62 341 THR A N 1
ATOM 2821 C CA . THR A 1 341 ? -3.768 27.508 -42.107 1.00 79.62 341 THR A CA 1
ATOM 2822 C C . THR A 1 341 ? -2.708 28.528 -41.725 1.00 79.62 341 THR A C 1
ATOM 2824 O O . THR A 1 341 ? -2.368 28.678 -40.553 1.00 79.62 341 THR A O 1
ATOM 2827 N N . THR A 1 342 ? -2.227 29.272 -42.714 1.00 82.12 342 THR A N 1
ATOM 2828 C CA . THR A 1 342 ? -1.418 30.478 -42.515 1.00 82.12 342 THR A CA 1
ATOM 2829 C C . THR A 1 342 ? -2.207 31.704 -42.992 1.00 82.12 342 THR A C 1
ATOM 2831 O O . THR A 1 342 ? -3.166 31.550 -43.753 1.00 82.12 342 THR A O 1
ATOM 2834 N N . PRO A 1 343 ? -1.806 32.935 -42.628 1.00 73.69 343 PRO A N 1
ATOM 2835 C CA . PRO A 1 343 ? -2.424 34.156 -43.159 1.00 73.69 343 PRO A CA 1
ATOM 2836 C C . PRO A 1 343 ? -2.393 34.278 -44.695 1.00 73.69 343 PRO A C 1
ATOM 2838 O O . PRO A 1 343 ? -3.111 35.103 -45.251 1.00 73.69 343 PRO A O 1
ATOM 2841 N N . PHE A 1 344 ? -1.579 33.465 -45.380 1.00 76.50 344 PHE A N 1
ATOM 2842 C CA . PHE A 1 344 ? -1.420 33.457 -46.836 1.00 76.50 344 PHE A CA 1
ATOM 2843 C C . PHE A 1 344 ? -2.158 32.301 -47.534 1.00 76.50 344 PHE A C 1
ATOM 2845 O O . PHE A 1 344 ? -2.077 32.187 -48.754 1.00 76.50 344 PHE A O 1
ATOM 2852 N N . GLY A 1 345 ? -2.869 31.445 -46.790 1.00 84.94 345 GLY A N 1
ATOM 2853 C CA . GLY A 1 345 ? -3.636 30.326 -47.345 1.00 84.94 345 GLY A CA 1
ATOM 2854 C C . GLY A 1 345 ? -3.537 29.036 -46.531 1.00 84.94 345 GLY A C 1
ATOM 2855 O O . GLY A 1 345 ? -2.877 28.979 -45.488 1.00 84.94 345 GLY A O 1
ATOM 2856 N N . GLN A 1 346 ? -4.210 27.996 -47.025 1.00 82.06 346 GLN A N 1
ATOM 2857 C CA . GLN A 1 346 ? -4.144 26.640 -46.480 1.00 82.06 346 GLN A CA 1
ATOM 2858 C C . GLN A 1 346 ? -3.071 25.831 -47.203 1.00 82.06 346 GLN A C 1
ATOM 2860 O O . GLN A 1 346 ? -3.007 25.827 -48.431 1.00 82.06 346 GLN A O 1
ATOM 2865 N N . PHE A 1 347 ? -2.247 25.142 -46.423 1.00 80.19 347 PHE A N 1
ATOM 2866 C CA . PHE A 1 347 ? -1.156 24.308 -46.908 1.00 80.19 347 PHE A CA 1
ATOM 2867 C C . PHE A 1 347 ? -1.307 22.904 -46.331 1.00 80.19 347 PHE A C 1
ATOM 2869 O O . PHE A 1 347 ? -1.792 22.740 -45.215 1.00 80.19 347 PHE A O 1
ATOM 2876 N N . GLN A 1 348 ? -0.882 21.896 -47.085 1.00 77.00 348 GLN A N 1
ATOM 2877 C CA . GLN A 1 348 ? -0.835 20.501 -46.648 1.00 77.00 348 GLN A CA 1
ATOM 2878 C C . GLN A 1 348 ? 0.589 19.970 -46.781 1.00 77.00 348 GLN A C 1
ATOM 2880 O O . GLN A 1 348 ? 1.354 20.443 -47.627 1.00 77.00 348 GLN A O 1
ATOM 2885 N N . TYR A 1 349 ? 0.945 18.991 -45.953 1.00 67.38 349 TYR A N 1
ATOM 2886 C CA . TYR A 1 349 ? 2.239 18.335 -46.047 1.00 67.38 349 TYR A CA 1
ATOM 2887 C C . TYR A 1 349 ? 2.145 17.086 -46.917 1.00 67.38 349 TYR A C 1
ATOM 2889 O O . TYR A 1 349 ? 1.325 16.202 -46.685 1.00 67.38 349 TYR A O 1
ATOM 2897 N N . ASN A 1 350 ? 3.044 16.999 -47.895 1.00 65.81 350 ASN A N 1
ATOM 2898 C CA . ASN A 1 350 ? 3.166 15.836 -48.777 1.00 65.81 350 ASN A CA 1
ATOM 2899 C C . ASN A 1 350 ? 4.137 14.779 -48.218 1.00 65.81 350 ASN A C 1
ATOM 2901 O O . ASN A 1 350 ? 4.397 13.778 -48.871 1.00 65.81 350 ASN A O 1
ATOM 2905 N N . VAL A 1 351 ? 4.686 15.012 -47.021 1.00 61.81 351 VAL A N 1
ATOM 2906 C CA . VAL A 1 351 ? 5.624 14.132 -46.311 1.00 61.81 351 VAL A CA 1
ATOM 2907 C C . VAL A 1 351 ? 5.202 14.003 -44.849 1.00 61.81 351 VAL A C 1
ATOM 2909 O O . VAL A 1 351 ? 4.600 14.919 -44.282 1.00 61.81 351 VAL A O 1
ATOM 2912 N N . LEU A 1 352 ? 5.509 12.867 -44.225 1.00 64.12 352 LEU A N 1
ATOM 2913 C CA . LEU A 1 352 ? 5.192 12.628 -42.818 1.00 64.12 352 LEU A CA 1
ATOM 2914 C C . LEU A 1 352 ? 5.999 13.565 -41.900 1.00 64.12 352 LEU A C 1
ATOM 2916 O O . LEU A 1 352 ? 7.227 13.554 -41.908 1.00 64.12 352 LEU A O 1
ATOM 2920 N N . LEU A 1 353 ? 5.308 14.356 -41.076 1.00 57.19 353 LEU A N 1
ATOM 2921 C CA . LEU A 1 353 ? 5.933 15.305 -40.152 1.00 57.19 353 LEU A CA 1
ATOM 2922 C C . LEU A 1 353 ? 6.332 14.690 -38.813 1.00 57.19 353 LEU A C 1
ATOM 2924 O O . LEU A 1 353 ? 5.612 13.871 -38.234 1.00 57.19 353 LEU A O 1
ATOM 2928 N N . LEU A 1 354 ? 7.420 15.218 -38.250 1.00 51.81 354 LEU A N 1
ATOM 2929 C CA . LEU A 1 354 ? 7.783 15.010 -36.854 1.00 51.81 354 LEU A CA 1
ATOM 2930 C C . LEU A 1 354 ? 6.754 15.705 -35.942 1.00 51.81 354 LEU A C 1
ATOM 2932 O O . LEU A 1 354 ? 6.511 16.901 -36.080 1.00 51.81 354 LEU A O 1
ATOM 2936 N N . GLY A 1 355 ? 6.155 14.961 -35.008 1.00 54.34 355 GLY A N 1
ATOM 2937 C CA . GLY A 1 355 ? 5.175 15.487 -34.043 1.00 54.34 355 GLY A CA 1
ATOM 2938 C C . GLY A 1 355 ? 3.742 14.977 -34.221 1.00 54.34 355 GLY A C 1
ATOM 2939 O O . GLY A 1 355 ? 2.914 15.180 -33.336 1.00 54.34 355 GLY A O 1
ATOM 2940 N N . LEU A 1 356 ? 3.444 14.253 -35.306 1.00 64.81 356 LEU A N 1
ATOM 2941 C CA . LEU A 1 356 ? 2.195 13.495 -35.419 1.00 64.81 356 LEU A CA 1
ATOM 2942 C C . LEU A 1 356 ? 2.255 12.270 -34.493 1.00 64.81 356 LEU A C 1
ATOM 2944 O O . LEU A 1 356 ? 3.202 11.488 -34.556 1.00 64.81 356 LEU A O 1
ATOM 2948 N N . SER A 1 357 ? 1.231 12.068 -33.661 1.00 58.00 357 SER A N 1
ATOM 2949 C CA . SER A 1 357 ? 1.194 10.999 -32.646 1.00 58.00 357 SER A CA 1
ATOM 2950 C C . SER A 1 357 ? 1.350 9.582 -33.221 1.00 58.00 357 SER A C 1
ATOM 2952 O O . SER A 1 357 ? 1.849 8.695 -32.535 1.00 58.00 357 SER A O 1
ATOM 2954 N N . GLY A 1 358 ? 0.977 9.373 -34.488 1.00 61.84 358 GLY A N 1
ATOM 2955 C CA . GLY A 1 358 ? 1.146 8.105 -35.206 1.00 61.84 358 GLY A CA 1
ATOM 2956 C C . GLY A 1 358 ? 2.426 7.986 -36.043 1.00 61.84 358 GLY A C 1
ATOM 2957 O O . GLY A 1 358 ? 2.751 6.885 -36.485 1.00 61.84 358 GLY A O 1
ATOM 2958 N N . ALA A 1 359 ? 3.172 9.075 -36.260 1.00 63.94 359 ALA A N 1
ATOM 2959 C CA . ALA A 1 359 ? 4.337 9.066 -37.149 1.00 63.94 359 ALA A CA 1
ATOM 2960 C C . ALA A 1 359 ? 5.461 8.109 -36.701 1.00 63.94 359 ALA A C 1
ATOM 2962 O O . ALA A 1 359 ? 5.943 7.354 -37.548 1.00 63.94 359 ALA A O 1
ATOM 2963 N N . PRO A 1 360 ? 5.838 8.040 -35.405 1.00 63.34 360 PRO A N 1
ATOM 2964 C CA . PRO A 1 360 ? 6.886 7.126 -34.949 1.00 63.34 360 PRO A CA 1
ATOM 2965 C C . PRO A 1 360 ? 6.534 5.648 -35.184 1.00 63.34 360 PRO A C 1
ATOM 2967 O O . PRO A 1 360 ? 7.376 4.865 -35.614 1.00 63.34 360 PRO A O 1
ATOM 2970 N N . ALA A 1 361 ? 5.269 5.270 -34.968 1.00 63.38 361 ALA A N 1
ATOM 2971 C CA . ALA A 1 361 ? 4.802 3.895 -35.144 1.00 63.38 361 ALA A CA 1
ATOM 2972 C C . ALA A 1 361 ? 4.730 3.485 -36.625 1.00 63.38 361 ALA A C 1
ATOM 2974 O O . ALA A 1 361 ? 5.105 2.365 -36.980 1.00 63.38 361 ALA A O 1
ATOM 2975 N N . THR A 1 362 ? 4.273 4.386 -37.500 1.00 66.19 362 THR A N 1
ATOM 2976 C CA . THR A 1 362 ? 4.245 4.157 -38.954 1.00 66.19 362 THR A CA 1
ATOM 2977 C C . THR A 1 362 ? 5.658 4.029 -39.515 1.00 66.19 362 THR A C 1
ATOM 2979 O O . THR A 1 362 ? 5.934 3.110 -40.287 1.00 66.19 362 THR A O 1
ATOM 2982 N N . PHE A 1 363 ? 6.573 4.887 -39.066 1.00 68.69 363 PHE A N 1
ATOM 2983 C CA . PHE A 1 363 ? 7.975 4.842 -39.462 1.00 68.69 363 PHE A CA 1
ATOM 2984 C C . PHE A 1 363 ? 8.666 3.552 -39.012 1.00 68.69 363 PHE A C 1
ATOM 2986 O O . PHE A 1 363 ? 9.356 2.901 -39.793 1.00 68.69 363 PHE A O 1
ATOM 2993 N N . GLN A 1 364 ? 8.414 3.125 -37.774 1.00 66.25 364 GLN A N 1
ATOM 2994 C CA . GLN A 1 364 ? 8.974 1.888 -37.243 1.00 66.25 364 GLN A CA 1
ATOM 2995 C C . GLN A 1 364 ? 8.488 0.652 -38.016 1.00 66.25 364 GLN A C 1
ATOM 2997 O O . GLN A 1 364 ? 9.286 -0.238 -38.297 1.00 66.25 364 GLN A O 1
ATOM 3002 N N . LYS A 1 365 ? 7.211 0.606 -38.424 1.00 70.31 365 LYS A N 1
ATOM 3003 C CA . LYS A 1 365 ? 6.686 -0.470 -39.288 1.00 70.31 365 LYS A CA 1
ATOM 3004 C C . LYS A 1 365 ? 7.344 -0.485 -40.667 1.00 70.31 365 LYS A C 1
ATOM 3006 O O . LYS A 1 365 ? 7.668 -1.556 -41.172 1.00 70.31 365 LYS A O 1
ATOM 3011 N N . PHE A 1 366 ? 7.550 0.687 -41.260 1.00 72.88 366 PHE A N 1
ATOM 3012 C CA . PHE A 1 366 ? 8.223 0.818 -42.550 1.00 72.88 366 PHE A CA 1
ATOM 3013 C C . PHE A 1 366 ? 9.683 0.345 -42.475 1.00 72.88 366 PHE A C 1
ATOM 3015 O O . PHE A 1 366 ? 10.113 -0.470 -43.289 1.00 72.88 366 PHE A O 1
ATOM 3022 N N . MET A 1 367 ? 10.410 0.757 -41.434 1.00 71.00 367 MET A N 1
ATOM 3023 C CA . MET A 1 367 ? 11.786 0.320 -41.186 1.00 71.00 367 MET A CA 1
ATOM 3024 C C . MET A 1 367 ? 11.904 -1.171 -40.903 1.00 71.00 367 MET A C 1
ATOM 3026 O O . MET A 1 367 ? 12.819 -1.825 -41.405 1.00 71.00 367 MET A O 1
ATOM 3030 N N . TYR A 1 368 ? 10.954 -1.723 -40.149 1.00 72.75 368 TYR A N 1
ATOM 3031 C CA . TYR A 1 368 ? 10.871 -3.160 -39.933 1.00 72.75 368 TYR A CA 1
ATOM 3032 C C . TYR A 1 368 ? 10.697 -3.911 -41.258 1.00 72.75 368 TYR A C 1
ATOM 3034 O O . TYR A 1 368 ? 11.327 -4.939 -41.446 1.00 72.75 368 TYR A O 1
ATOM 3042 N N . GLY A 1 369 ? 9.931 -3.375 -42.215 1.00 74.81 369 GLY A N 1
ATOM 3043 C CA . GLY A 1 369 ? 9.800 -3.963 -43.552 1.00 74.81 369 GLY A CA 1
ATOM 3044 C C . GLY A 1 369 ? 11.105 -3.998 -44.362 1.00 74.81 369 GLY A C 1
ATOM 3045 O O . GLY A 1 369 ? 11.341 -4.961 -45.085 1.00 74.81 369 GLY A O 1
ATOM 3046 N N . ILE A 1 370 ? 11.970 -2.987 -44.226 1.00 74.44 370 ILE A N 1
ATOM 3047 C CA . ILE A 1 370 ? 13.239 -2.876 -44.977 1.00 74.44 370 ILE A CA 1
ATOM 3048 C C . ILE A 1 370 ? 14.337 -3.778 -44.392 1.00 74.44 370 ILE A C 1
ATOM 3050 O O . ILE A 1 370 ? 15.149 -4.344 -45.134 1.00 74.44 370 ILE A O 1
ATOM 3054 N N . PHE A 1 371 ? 14.373 -3.886 -43.062 1.00 73.75 371 PHE A N 1
ATOM 3055 C CA . PHE A 1 371 ? 15.435 -4.560 -42.312 1.00 73.75 371 PHE A CA 1
ATOM 3056 C C . PHE A 1 371 ? 14.980 -5.848 -41.615 1.00 73.75 371 PHE A C 1
ATOM 3058 O O . PHE A 1 371 ? 15.712 -6.344 -40.765 1.00 73.75 371 PHE A O 1
ATOM 3065 N N . ALA A 1 372 ? 13.804 -6.395 -41.943 1.00 75.19 372 ALA A N 1
ATOM 3066 C CA . ALA A 1 372 ? 13.209 -7.555 -41.262 1.00 75.19 372 ALA A CA 1
ATOM 3067 C C . ALA A 1 372 ? 14.170 -8.747 -41.107 1.00 75.19 372 ALA A C 1
ATOM 3069 O O . ALA A 1 372 ? 14.175 -9.414 -40.077 1.00 75.19 372 ALA A O 1
ATOM 3070 N N . ASP A 1 373 ? 14.986 -9.002 -42.126 1.00 74.69 373 ASP A N 1
ATOM 3071 C CA . ASP A 1 373 ? 15.967 -10.087 -42.214 1.00 74.69 373 ASP A CA 1
ATOM 3072 C C . ASP A 1 373 ? 17.295 -9.796 -41.493 1.00 74.69 373 ASP A C 1
ATOM 3074 O O . ASP A 1 373 ? 18.042 -10.722 -41.194 1.00 74.69 373 ASP A O 1
ATOM 3078 N N . MET A 1 374 ? 17.590 -8.527 -41.206 1.00 67.06 374 MET A N 1
ATOM 3079 C CA . MET A 1 374 ? 18.794 -8.079 -40.489 1.00 67.06 374 MET A CA 1
ATOM 3080 C C . MET A 1 374 ? 18.511 -7.631 -39.049 1.00 67.06 374 MET A C 1
ATOM 3082 O O . MET A 1 374 ? 19.436 -7.335 -38.284 1.00 67.06 374 MET A O 1
ATOM 3086 N N . TYR A 1 375 ? 17.234 -7.579 -38.674 1.00 67.81 375 TYR A N 1
ATOM 3087 C CA . TYR A 1 375 ? 16.776 -7.092 -37.385 1.00 67.81 375 TYR A CA 1
ATOM 3088 C C . TYR A 1 375 ? 17.277 -8.005 -36.255 1.00 67.81 375 TYR A C 1
ATOM 3090 O O . TYR A 1 375 ? 17.124 -9.222 -36.326 1.00 67.81 375 TYR A O 1
ATOM 3098 N N . PHE A 1 376 ? 17.891 -7.424 -35.222 1.00 59.12 376 PHE A N 1
ATOM 3099 C CA . PHE A 1 376 ? 18.537 -8.118 -34.088 1.00 59.12 376 PHE A CA 1
ATOM 3100 C C . PHE A 1 376 ? 19.767 -8.987 -34.405 1.00 59.12 376 PHE A C 1
ATOM 3102 O O . PHE A 1 376 ? 20.363 -9.526 -33.475 1.00 59.12 376 PHE A O 1
ATOM 3109 N N . VAL A 1 377 ? 20.186 -9.091 -35.669 1.00 63.12 377 VAL A N 1
ATOM 3110 C CA . VAL A 1 377 ? 21.431 -9.780 -36.054 1.00 63.12 377 VAL A CA 1
ATOM 3111 C C . VAL A 1 377 ? 22.531 -8.759 -36.326 1.00 63.12 377 VAL A C 1
ATOM 3113 O O . VAL A 1 377 ? 23.604 -8.826 -35.737 1.00 63.12 377 VAL A O 1
ATOM 3116 N N . THR A 1 378 ? 22.245 -7.776 -37.180 1.00 59.84 378 THR A N 1
ATOM 3117 C CA . THR A 1 378 ? 23.197 -6.721 -37.564 1.00 59.84 378 THR A CA 1
ATOM 3118 C C . THR A 1 378 ? 22.606 -5.322 -37.462 1.00 59.84 378 THR A C 1
ATOM 3120 O O . THR A 1 378 ? 23.364 -4.363 -37.382 1.00 59.84 378 THR A O 1
ATOM 3123 N N . VAL A 1 379 ? 21.278 -5.166 -37.434 1.00 64.12 379 VAL A N 1
ATOM 3124 C CA . VAL A 1 379 ? 20.616 -3.855 -37.410 1.00 64.12 379 VAL A CA 1
ATOM 3125 C C . VAL A 1 379 ? 19.585 -3.781 -36.286 1.00 64.12 379 VAL A C 1
ATOM 3127 O O . VAL A 1 379 ? 18.786 -4.696 -36.084 1.00 64.12 379 VAL A O 1
ATOM 3130 N N . VAL A 1 380 ? 19.574 -2.664 -35.564 1.00 63.19 380 VAL A N 1
ATOM 3131 C CA . VAL A 1 380 ? 18.539 -2.312 -34.587 1.00 63.19 380 VAL A CA 1
ATOM 3132 C C . VAL A 1 380 ? 17.985 -0.945 -34.958 1.00 63.19 380 VAL A C 1
ATOM 3134 O O . VAL A 1 380 ? 18.729 0.029 -35.040 1.00 63.19 380 VAL A O 1
ATOM 3137 N N . VAL A 1 381 ? 16.673 -0.864 -35.181 1.00 65.19 381 VAL A N 1
ATOM 3138 C CA . VAL A 1 381 ? 15.998 0.398 -35.506 1.00 65.19 381 VAL A CA 1
ATOM 3139 C C . VAL A 1 381 ? 15.076 0.789 -34.363 1.00 65.19 381 VAL A C 1
ATOM 3141 O O . VAL A 1 381 ? 14.176 0.036 -33.995 1.00 65.19 381 VAL A O 1
ATOM 3144 N N . TYR A 1 382 ? 15.284 1.979 -33.812 1.00 61.34 382 TYR A N 1
ATOM 3145 C CA . TYR A 1 382 ? 14.435 2.547 -32.777 1.00 61.34 382 TYR A CA 1
ATOM 3146 C C . TYR A 1 382 ? 14.018 3.956 -33.175 1.00 61.34 382 TYR A C 1
ATOM 3148 O O . TYR A 1 382 ? 14.832 4.876 -33.158 1.00 61.34 382 TYR A O 1
ATOM 3156 N N . LEU A 1 383 ? 12.734 4.120 -33.503 1.00 65.31 383 LEU A N 1
ATOM 3157 C CA . LEU A 1 383 ? 12.177 5.380 -33.993 1.00 65.31 383 LEU A CA 1
ATOM 3158 C C . LEU A 1 383 ? 13.012 5.936 -35.157 1.00 65.31 383 LEU A C 1
ATOM 3160 O O . LEU A 1 383 ? 13.077 5.292 -36.194 1.00 65.31 383 LEU A O 1
ATOM 3164 N N . ASP A 1 384 ? 13.644 7.094 -34.977 1.00 59.34 384 ASP A N 1
ATOM 3165 C CA . ASP A 1 384 ? 14.483 7.813 -35.938 1.00 59.34 384 ASP A CA 1
ATOM 3166 C C . ASP A 1 384 ? 15.961 7.382 -35.933 1.00 59.34 384 ASP A C 1
ATOM 3168 O O . ASP A 1 384 ? 16.762 7.922 -36.696 1.00 59.34 384 ASP A O 1
ATOM 3172 N N . VAL A 1 385 ? 16.342 6.424 -35.083 1.00 62.03 385 VAL A N 1
ATOM 3173 C CA . VAL A 1 385 ? 17.728 5.966 -34.930 1.00 62.03 385 VAL A CA 1
ATOM 3174 C C . VAL A 1 385 ? 17.898 4.573 -35.521 1.00 62.03 385 VAL A C 1
ATOM 3176 O O . VAL A 1 385 ? 17.234 3.621 -35.105 1.00 62.03 385 VAL A O 1
ATOM 3179 N N . ILE A 1 386 ? 18.838 4.442 -36.456 1.00 66.38 386 ILE A N 1
ATOM 3180 C CA . ILE A 1 386 ? 19.269 3.155 -37.008 1.00 66.38 386 ILE A CA 1
ATOM 3181 C C . ILE A 1 386 ? 20.674 2.864 -36.485 1.00 66.38 386 ILE A C 1
ATOM 3183 O O . ILE A 1 386 ? 21.595 3.662 -36.670 1.00 66.38 386 ILE A O 1
ATOM 3187 N N . LEU A 1 387 ? 20.822 1.713 -35.838 1.00 66.62 387 LEU A N 1
ATOM 3188 C CA . LEU A 1 387 ? 22.082 1.188 -35.332 1.00 66.62 387 LEU A CA 1
ATOM 3189 C C . LEU A 1 387 ? 22.486 -0.012 -36.177 1.00 66.62 387 LEU A C 1
ATOM 3191 O O . LEU A 1 387 ? 21.705 -0.952 -36.313 1.00 66.62 387 LEU A O 1
ATOM 3195 N N . ILE A 1 388 ? 23.698 0.016 -36.724 1.00 66.06 388 ILE A N 1
ATOM 3196 C CA . ILE A 1 388 ? 24.260 -1.097 -37.495 1.00 66.06 388 ILE A CA 1
ATOM 3197 C C . ILE A 1 388 ? 25.514 -1.606 -36.779 1.00 66.06 388 ILE A C 1
ATOM 3199 O O . ILE A 1 388 ? 26.423 -0.829 -36.480 1.00 66.06 388 ILE A O 1
ATOM 3203 N N . PHE A 1 389 ? 25.551 -2.911 -36.520 1.00 61.62 389 PHE A N 1
ATOM 3204 C CA . PHE A 1 389 ? 26.644 -3.650 -35.895 1.00 61.62 389 PHE A CA 1
ATOM 3205 C C . PHE A 1 389 ? 27.369 -4.496 -36.950 1.00 61.62 389 PHE A C 1
ATOM 3207 O O . PHE A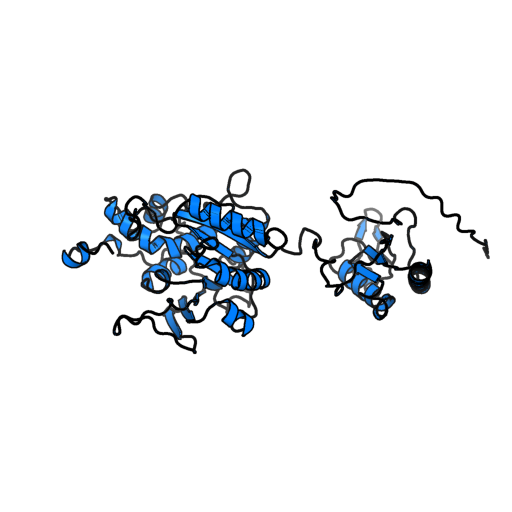 1 389 ? 26.738 -5.170 -37.768 1.00 61.62 389 PHE A O 1
ATOM 3214 N N . SER A 1 390 ? 28.704 -4.476 -36.942 1.00 58.22 390 SER A N 1
ATOM 3215 C CA . SER A 1 390 ? 29.530 -5.321 -37.815 1.00 58.22 390 SER A CA 1
ATOM 3216 C C . SER A 1 390 ? 30.792 -5.803 -37.091 1.00 58.22 390 SER A C 1
ATOM 3218 O O . SER A 1 390 ? 31.438 -5.018 -36.397 1.00 58.22 390 SER A O 1
ATOM 3220 N N . GLU A 1 391 ? 31.135 -7.088 -37.248 1.00 53.28 391 GLU A N 1
ATOM 3221 C CA . GLU A 1 391 ? 32.305 -7.754 -36.635 1.00 53.28 391 GLU A CA 1
ATOM 3222 C C . GLU A 1 391 ? 33.586 -7.613 -37.468 1.00 53.28 391 GLU A C 1
ATOM 3224 O O . GLU A 1 391 ? 34.675 -7.470 -36.916 1.00 53.28 391 GLU A O 1
ATOM 3229 N N . SER A 1 392 ? 33.474 -7.586 -38.796 1.00 48.41 392 SER A N 1
ATOM 3230 C CA . SER A 1 392 ? 34.539 -7.161 -39.707 1.00 48.41 392 SER A CA 1
ATOM 3231 C C . SER A 1 392 ? 33.946 -6.868 -41.090 1.00 48.41 392 SER A C 1
ATOM 3233 O O . SER A 1 392 ? 32.978 -7.508 -41.490 1.00 48.41 392 SER A O 1
ATOM 3235 N N . ASN A 1 393 ? 34.555 -5.916 -41.802 1.00 48.28 393 ASN A N 1
ATOM 3236 C CA . ASN A 1 393 ? 34.212 -5.390 -43.129 1.00 48.28 393 ASN A CA 1
ATOM 3237 C C . ASN A 1 393 ? 33.011 -4.438 -43.256 1.00 48.28 393 ASN A C 1
ATOM 3239 O O . ASN A 1 393 ? 31.940 -4.588 -42.668 1.00 48.28 393 ASN A O 1
ATOM 3243 N N . GLU A 1 394 ? 33.226 -3.456 -44.135 1.00 57.03 394 GLU A N 1
ATOM 3244 C CA . GLU A 1 394 ? 32.298 -2.431 -44.622 1.00 57.03 394 GLU A CA 1
ATOM 3245 C C . GLU A 1 394 ? 31.023 -2.997 -45.279 1.00 57.03 394 GLU A C 1
ATOM 3247 O O . GLU A 1 394 ? 30.137 -2.232 -45.653 1.00 57.03 394 GLU A O 1
ATOM 3252 N N . ASP A 1 395 ? 30.908 -4.316 -45.431 1.00 60.41 395 ASP A N 1
ATOM 3253 C CA . ASP A 1 395 ? 29.866 -4.986 -46.209 1.00 60.41 395 ASP A CA 1
ATOM 3254 C C . ASP A 1 395 ? 28.472 -4.843 -45.580 1.00 60.41 395 ASP A C 1
ATOM 3256 O O . ASP A 1 395 ? 27.510 -4.554 -46.290 1.00 60.41 395 ASP A O 1
ATOM 3260 N N . HIS A 1 396 ? 28.353 -4.934 -44.250 1.00 64.88 396 HIS A N 1
ATOM 3261 C CA . HIS A 1 396 ? 27.071 -4.718 -43.558 1.00 64.88 396 HIS A CA 1
ATOM 3262 C C . HIS A 1 396 ? 26.614 -3.255 -43.610 1.00 64.88 396 HIS A C 1
ATOM 3264 O O . HIS A 1 396 ? 25.424 -2.977 -43.758 1.00 64.88 396 HIS A O 1
ATOM 3270 N N . LEU A 1 397 ? 27.557 -2.309 -43.547 1.00 67.12 397 LEU A N 1
ATOM 3271 C CA . LEU A 1 397 ? 27.252 -0.887 -43.710 1.00 67.12 397 LEU A CA 1
ATOM 3272 C C . LEU A 1 397 ? 26.820 -0.596 -45.147 1.00 67.12 397 LEU A C 1
ATOM 3274 O O . LEU A 1 397 ? 25.793 0.044 -45.358 1.00 67.12 397 LEU A O 1
ATOM 3278 N N . ARG A 1 398 ? 27.556 -1.112 -46.137 1.00 68.62 398 ARG A N 1
ATOM 3279 C CA . ARG A 1 398 ? 27.225 -0.980 -47.563 1.00 68.62 398 ARG A CA 1
ATOM 3280 C C . ARG A 1 398 ? 25.856 -1.570 -47.879 1.00 68.62 398 ARG A C 1
ATOM 3282 O O . ARG A 1 398 ? 25.089 -0.929 -48.592 1.00 68.62 398 ARG A O 1
ATOM 3289 N N . GLU A 1 399 ? 25.524 -2.734 -47.330 1.00 71.56 399 GLU A N 1
ATOM 3290 C CA . GLU A 1 399 ? 24.208 -3.350 -47.512 1.00 71.56 399 GLU A CA 1
ATOM 3291 C C . GLU A 1 399 ? 23.097 -2.533 -46.838 1.00 71.56 399 GLU A C 1
ATOM 3293 O O . GLU A 1 399 ? 22.055 -2.296 -47.453 1.00 71.56 399 GLU A O 1
ATOM 3298 N N . GLY A 1 400 ? 23.341 -2.010 -45.631 1.00 71.56 400 GLY A N 1
ATOM 3299 C CA . GLY A 1 400 ? 22.419 -1.100 -44.953 1.00 71.56 400 GLY A CA 1
ATOM 3300 C C . GLY A 1 400 ? 22.132 0.159 -45.777 1.00 71.56 400 GLY A C 1
ATOM 3301 O O . GLY A 1 400 ? 20.975 0.466 -46.067 1.00 71.56 400 GLY A O 1
ATOM 3302 N N . PHE A 1 401 ? 23.179 0.841 -46.250 1.00 70.31 401 PHE A N 1
ATOM 3303 C CA . PHE A 1 401 ? 23.048 2.019 -47.113 1.00 70.31 401 PHE A CA 1
ATOM 3304 C C . PHE A 1 401 ? 22.385 1.698 -48.457 1.00 70.31 401 PHE A C 1
ATOM 3306 O O . PHE A 1 401 ? 21.544 2.470 -48.921 1.00 70.31 401 PHE A O 1
ATOM 3313 N N . ARG A 1 402 ? 22.708 0.555 -49.075 1.00 74.12 402 ARG A N 1
ATOM 3314 C CA . ARG A 1 402 ? 22.093 0.109 -50.334 1.00 74.12 402 ARG A CA 1
ATOM 3315 C C . ARG A 1 402 ? 20.584 -0.049 -50.186 1.00 74.12 402 ARG A C 1
ATOM 3317 O O . ARG A 1 402 ? 19.834 0.383 -51.058 1.00 74.12 402 ARG A O 1
ATOM 3324 N N . ARG A 1 403 ? 20.123 -0.631 -49.079 1.00 73.81 403 ARG A N 1
ATOM 3325 C CA . ARG A 1 403 ? 18.689 -0.813 -48.826 1.00 73.81 403 ARG A CA 1
ATOM 3326 C C . ARG A 1 403 ? 17.965 0.485 -48.524 1.00 73.81 403 ARG A C 1
ATOM 3328 O O . ARG A 1 403 ? 16.856 0.653 -49.023 1.00 73.81 403 ARG A O 1
ATOM 3335 N N . LEU A 1 404 ? 18.590 1.400 -47.787 1.00 72.19 404 LEU A N 1
ATOM 3336 C CA . LEU A 1 404 ? 18.037 2.739 -47.570 1.00 72.19 404 LEU A CA 1
ATOM 3337 C C . LEU A 1 404 ? 17.865 3.479 -48.906 1.00 72.19 404 LEU A C 1
ATOM 3339 O O . LEU A 1 404 ? 16.776 3.975 -49.190 1.00 72.19 404 LEU A O 1
ATOM 3343 N N . MET A 1 405 ? 18.886 3.452 -49.771 1.00 69.94 405 MET A N 1
ATOM 3344 C CA . MET A 1 405 ? 18.822 4.066 -51.104 1.00 69.94 405 MET A CA 1
ATOM 3345 C C . MET A 1 405 ? 17.754 3.428 -52.002 1.00 69.94 405 MET A C 1
ATOM 3347 O O . MET A 1 405 ? 17.000 4.148 -52.653 1.00 69.94 405 MET A O 1
ATOM 3351 N N . ASN A 1 406 ? 17.630 2.096 -52.005 1.00 72.94 406 ASN A N 1
ATOM 3352 C CA . ASN A 1 406 ? 16.617 1.394 -52.806 1.00 72.94 406 ASN A CA 1
ATOM 3353 C C . ASN A 1 406 ? 15.174 1.744 -52.405 1.00 72.94 406 ASN A C 1
ATOM 3355 O O . ASN A 1 406 ? 14.277 1.651 -53.238 1.00 72.94 406 ASN A O 1
ATOM 3359 N N . HIS A 1 407 ? 14.950 2.145 -51.151 1.00 67.50 407 HIS A N 1
ATOM 3360 C CA . HIS A 1 407 ? 13.636 2.541 -50.638 1.00 67.50 407 HIS A CA 1
ATOM 3361 C C . HIS A 1 407 ? 13.438 4.066 -50.617 1.00 67.50 407 HIS A C 1
ATOM 3363 O O . HIS A 1 407 ? 12.498 4.551 -49.991 1.00 67.50 407 HIS A O 1
ATOM 3369 N N . GLY A 1 408 ? 14.302 4.821 -51.310 1.00 62.03 408 GLY A N 1
ATOM 3370 C CA . GLY A 1 408 ? 14.169 6.271 -51.481 1.00 62.03 408 GLY A CA 1
ATOM 3371 C C . GLY A 1 408 ? 14.529 7.095 -50.244 1.00 62.03 408 GLY A C 1
ATOM 3372 O O . GLY A 1 408 ? 14.149 8.258 -50.160 1.00 62.03 408 GLY A O 1
ATOM 3373 N N . LEU A 1 409 ? 15.251 6.513 -49.283 1.00 65.69 409 LEU A N 1
ATOM 3374 C CA . LEU A 1 409 ? 15.599 7.174 -48.030 1.00 65.69 409 LEU A CA 1
ATOM 3375 C C . LEU A 1 409 ? 16.929 7.911 -48.168 1.00 65.69 409 LEU A C 1
ATOM 3377 O O . LEU A 1 409 ? 17.950 7.330 -48.541 1.00 65.69 409 LEU A O 1
ATOM 3381 N N . ILE A 1 410 ? 16.914 9.199 -47.836 1.00 58.84 410 ILE A N 1
ATOM 3382 C CA . ILE A 1 410 ? 18.094 10.060 -47.875 1.00 58.84 410 ILE A CA 1
ATOM 3383 C C . ILE A 1 410 ? 18.746 10.051 -46.494 1.00 58.84 410 ILE A C 1
ATOM 3385 O O . ILE A 1 410 ? 18.102 10.335 -45.487 1.00 58.84 410 ILE A O 1
ATOM 3389 N N . VAL A 1 411 ? 20.041 9.739 -46.441 1.00 60.03 411 VAL A N 1
ATOM 3390 C CA . VAL A 1 411 ? 20.810 9.772 -45.193 1.00 60.03 411 VAL A CA 1
ATOM 3391 C C . VAL A 1 411 ? 21.596 11.073 -45.113 1.00 60.03 411 VAL A C 1
ATOM 3393 O O . VAL A 1 411 ? 22.386 11.391 -46.001 1.00 60.03 411 VAL A O 1
ATOM 3396 N N . ASN A 1 412 ? 21.412 11.817 -44.022 1.00 57.16 412 ASN A N 1
ATOM 3397 C CA . ASN A 1 412 ? 22.236 12.984 -43.738 1.00 57.16 412 ASN A CA 1
ATOM 3398 C C . ASN A 1 412 ? 23.572 12.546 -43.115 1.00 57.16 412 ASN A C 1
ATOM 3400 O O . ASN A 1 412 ? 23.644 12.250 -41.922 1.00 57.16 412 ASN A O 1
ATOM 3404 N N . LEU A 1 413 ? 24.626 12.531 -43.933 1.00 53.81 413 LEU A N 1
ATOM 3405 C CA . LEU A 1 413 ? 25.973 12.116 -43.532 1.00 53.81 413 LEU A CA 1
ATOM 3406 C C . LEU A 1 413 ? 26.589 13.000 -42.436 1.00 53.81 413 LEU A C 1
ATOM 3408 O O . LEU A 1 413 ? 27.397 12.501 -41.662 1.00 53.81 413 LEU A O 1
ATOM 3412 N N . GLU A 1 414 ? 26.189 14.270 -42.311 1.00 50.50 414 GLU A N 1
ATOM 3413 C CA . GLU A 1 414 ? 26.714 15.179 -41.275 1.00 50.50 414 GLU A CA 1
ATOM 3414 C C . GLU A 1 414 ? 26.279 14.785 -39.858 1.00 50.50 414 GLU A C 1
ATOM 3416 O O . GLU A 1 414 ? 26.899 15.186 -38.877 1.00 50.50 414 GLU A O 1
ATOM 3421 N N . LYS A 1 415 ? 25.203 14.000 -39.751 1.00 52.34 415 LYS A N 1
ATOM 3422 C CA . LYS A 1 415 ? 24.640 13.513 -38.486 1.00 52.34 415 LYS A CA 1
ATOM 3423 C C . LYS A 1 415 ? 24.947 12.036 -38.223 1.00 52.34 415 LYS A C 1
ATOM 3425 O O . LYS A 1 415 ? 24.344 11.437 -37.333 1.00 52.34 415 LYS A O 1
ATOM 3430 N N . CYS A 1 416 ? 25.819 11.437 -39.030 1.00 53.53 416 CYS A N 1
ATOM 3431 C CA . CYS A 1 416 ? 26.219 10.042 -38.897 1.00 53.53 416 CYS A CA 1
ATOM 3432 C C . CYS A 1 416 ? 27.523 9.950 -38.102 1.00 53.53 416 CYS A C 1
ATOM 3434 O O . CYS A 1 416 ? 28.508 10.604 -38.444 1.00 53.53 416 CYS A O 1
ATOM 3436 N N . GLU A 1 417 ? 27.530 9.120 -37.064 1.00 53.09 417 GLU A N 1
ATOM 3437 C CA . GLU A 1 417 ? 28.697 8.896 -36.207 1.00 53.09 417 GLU A CA 1
ATOM 3438 C C . GLU A 1 417 ? 29.265 7.494 -36.472 1.00 53.09 417 GLU A C 1
ATOM 3440 O O . GLU A 1 417 ? 28.534 6.499 -36.434 1.00 53.09 417 GLU A O 1
ATOM 3445 N N . PHE A 1 418 ? 30.567 7.418 -36.766 1.00 54.50 418 PHE A N 1
ATOM 3446 C CA . PHE A 1 418 ? 31.283 6.183 -37.098 1.00 54.50 418 PHE A CA 1
ATOM 3447 C C . PHE A 1 418 ? 32.437 5.983 -36.101 1.00 54.50 418 PHE A C 1
ATOM 3449 O O . PHE A 1 418 ? 33.530 6.492 -36.337 1.00 54.50 418 PHE A O 1
ATOM 3456 N N . GLU A 1 419 ? 32.227 5.273 -34.985 1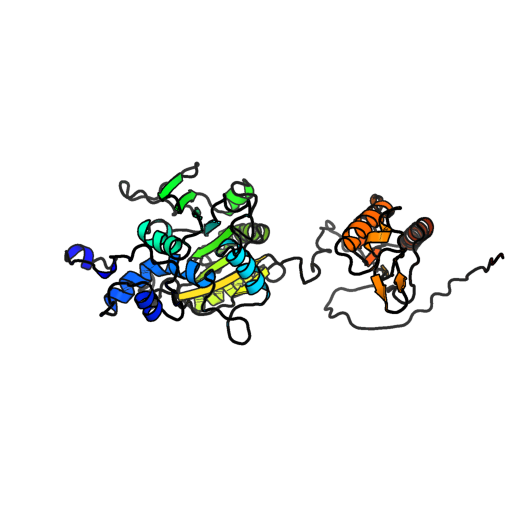.00 47.84 419 GLU A N 1
ATOM 3457 C CA . GLU A 1 419 ? 33.289 5.067 -33.979 1.00 47.84 419 GLU A CA 1
ATOM 3458 C C . GLU A 1 419 ? 33.281 3.696 -33.280 1.00 47.84 419 GLU A C 1
ATOM 3460 O O . GLU A 1 419 ? 32.313 2.934 -33.334 1.00 47.84 419 GLU A O 1
ATOM 3465 N N . LYS A 1 420 ? 34.416 3.367 -32.635 1.00 38.78 420 LYS A N 1
ATOM 3466 C CA . LYS A 1 420 ? 34.681 2.126 -31.883 1.00 38.78 420 LYS A CA 1
ATOM 3467 C C . LYS A 1 420 ? 34.599 2.425 -30.389 1.00 38.78 420 LYS A C 1
ATOM 3469 O O . LYS A 1 420 ? 35.430 3.167 -29.881 1.00 38.78 420 LYS A O 1
ATOM 3474 N N . ILE A 1 421 ? 33.628 1.844 -29.685 1.00 40.31 421 ILE A N 1
ATOM 3475 C CA . ILE A 1 421 ? 33.353 2.192 -28.283 1.00 40.31 421 ILE A CA 1
ATOM 3476 C C . ILE A 1 421 ? 33.913 1.126 -27.328 1.00 40.31 421 ILE A C 1
ATOM 3478 O O . ILE A 1 421 ? 33.618 -0.058 -27.477 1.00 40.31 421 ILE A O 1
ATOM 3482 N N . SER A 1 422 ? 34.670 1.560 -26.311 1.00 28.64 422 SER A N 1
ATOM 3483 C CA . SER A 1 422 ? 34.900 0.823 -25.058 1.00 28.64 422 SER A CA 1
ATOM 3484 C C . SER A 1 422 ? 33.998 1.394 -23.959 1.00 28.64 422 SER A C 1
ATOM 3486 O O . SER A 1 422 ? 33.986 2.603 -23.735 1.00 28.64 422 SER A O 1
ATOM 3488 N N . LEU A 1 423 ? 33.226 0.532 -23.295 1.00 36.84 423 LEU A N 1
ATOM 3489 C CA . LEU A 1 423 ? 32.205 0.898 -22.308 1.00 36.84 423 LEU A CA 1
ATOM 3490 C C . LEU A 1 423 ? 32.815 1.180 -20.928 1.00 36.84 423 LEU A C 1
ATOM 3492 O O . LEU A 1 423 ? 32.907 0.263 -20.126 1.00 36.84 423 LEU A O 1
ATOM 3496 N N . ASP A 1 424 ? 33.154 2.436 -20.632 1.00 26.56 424 ASP A N 1
ATOM 3497 C CA . ASP A 1 424 ? 33.325 2.917 -19.253 1.00 26.56 424 ASP A CA 1
ATOM 3498 C C . ASP A 1 424 ? 32.923 4.398 -19.171 1.00 26.56 424 ASP A C 1
ATOM 3500 O O . ASP A 1 424 ? 33.618 5.270 -19.679 1.00 26.56 424 ASP A O 1
ATOM 3504 N N . ASN A 1 425 ? 31.790 4.668 -18.512 1.00 28.56 425 ASN A N 1
ATOM 3505 C CA . ASN A 1 425 ? 31.176 5.984 -18.272 1.00 28.56 425 ASN A CA 1
ATOM 3506 C C . ASN A 1 425 ? 30.715 6.760 -19.520 1.00 28.56 425 ASN A C 1
ATOM 3508 O O . ASN A 1 425 ? 31.525 7.219 -20.315 1.00 28.56 425 ASN A O 1
ATOM 3512 N N . TRP A 1 426 ? 29.413 7.050 -19.647 1.00 33.84 426 TRP A N 1
ATOM 3513 C CA . TRP A 1 426 ? 28.973 8.042 -20.635 1.00 33.84 426 TRP A CA 1
ATOM 3514 C C . TRP A 1 426 ? 27.825 8.943 -20.164 1.00 33.84 426 TRP A C 1
ATOM 3516 O O . TRP A 1 426 ? 26.676 8.534 -19.998 1.00 33.84 426 TRP A O 1
ATOM 3526 N N . ALA A 1 427 ? 28.170 10.222 -20.002 1.00 21.05 427 ALA A N 1
ATOM 3527 C CA . ALA A 1 427 ? 27.392 11.331 -20.535 1.00 21.05 427 ALA A CA 1
ATOM 3528 C C . ALA A 1 427 ? 27.779 11.463 -22.020 1.00 21.05 427 ALA A C 1
ATOM 3530 O O . ALA A 1 427 ? 28.969 11.477 -22.321 1.00 21.05 427 ALA A O 1
ATOM 3531 N N . ILE A 1 428 ? 26.818 11.520 -22.947 1.00 27.86 428 ILE A N 1
ATOM 3532 C CA . ILE A 1 428 ? 27.143 11.695 -24.373 1.00 27.86 428 ILE A CA 1
ATOM 3533 C C . ILE A 1 428 ? 27.335 13.186 -24.641 1.00 27.86 428 ILE A C 1
ATOM 3535 O O . ILE A 1 428 ? 26.365 13.935 -24.757 1.00 27.86 428 ILE A O 1
ATOM 3539 N N . THR A 1 429 ? 28.598 13.584 -24.753 1.00 21.77 429 THR A N 1
ATOM 3540 C CA . THR A 1 429 ? 29.034 14.819 -25.406 1.00 21.77 429 THR A CA 1
ATOM 3541 C C . THR A 1 429 ? 30.271 14.496 -26.255 1.00 21.77 429 THR A C 1
ATOM 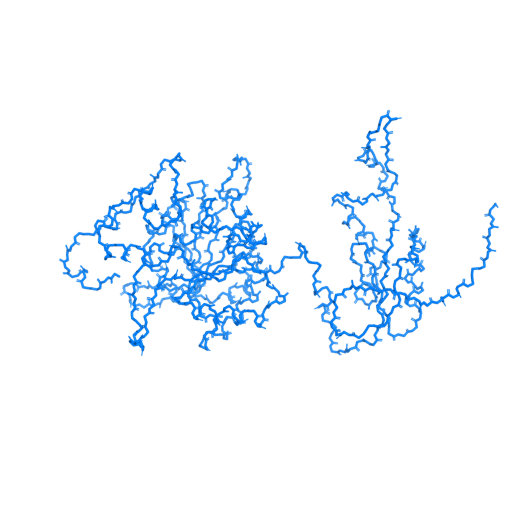3543 O O . THR A 1 429 ? 31.114 13.734 -25.792 1.00 21.77 429 THR A O 1
ATOM 3546 N N . LEU A 1 430 ? 30.414 15.212 -27.384 1.00 25.33 430 LEU A N 1
ATOM 3547 C CA . LEU A 1 430 ? 31.630 15.460 -28.203 1.00 25.33 430 LEU A CA 1
ATOM 3548 C C . LEU A 1 430 ? 31.832 14.494 -29.390 1.00 25.33 430 LEU A C 1
ATOM 3550 O O . LEU A 1 430 ? 31.694 13.297 -29.211 1.00 25.33 430 LEU A O 1
ATOM 3554 N N . ILE A 1 431 ? 31.953 14.933 -30.659 1.00 22.78 431 ILE A N 1
ATOM 3555 C CA . ILE A 1 431 ? 32.842 15.880 -31.398 1.00 22.78 431 ILE A CA 1
ATOM 3556 C C . ILE A 1 431 ? 34.081 15.187 -32.032 1.00 22.78 431 ILE A C 1
ATOM 3558 O O . ILE A 1 431 ? 35.038 14.870 -31.341 1.00 22.78 431 ILE A O 1
ATOM 3562 N N . ALA A 1 432 ? 34.060 15.185 -33.381 1.00 23.59 432 ALA A N 1
ATOM 3563 C CA . ALA A 1 432 ? 35.128 15.389 -34.387 1.00 23.59 432 ALA A CA 1
ATOM 3564 C C . ALA A 1 432 ? 35.982 14.248 -35.007 1.00 23.59 432 ALA A C 1
ATOM 3566 O O . ALA A 1 432 ? 36.629 13.459 -34.338 1.00 23.59 432 ALA A O 1
ATOM 3567 N N . ALA A 1 433 ? 36.138 14.432 -36.336 1.00 27.02 433 ALA A N 1
ATOM 3568 C CA . ALA A 1 433 ? 37.328 14.275 -37.193 1.00 27.02 433 ALA A CA 1
ATOM 3569 C C . ALA A 1 433 ? 37.699 12.887 -37.760 1.00 27.02 433 ALA A C 1
ATOM 3571 O O . ALA A 1 433 ? 38.567 12.189 -37.251 1.00 27.02 433 ALA A O 1
ATOM 3572 N N . GLY A 1 434 ? 37.189 12.596 -38.964 1.00 23.17 434 GLY A N 1
ATOM 3573 C CA . GLY A 1 434 ? 37.746 11.576 -39.859 1.00 23.17 434 GLY A CA 1
ATOM 3574 C C . GLY A 1 434 ? 37.244 11.742 -41.295 1.00 23.17 434 GLY A C 1
ATOM 3575 O O . GLY A 1 434 ? 36.059 11.590 -41.568 1.00 23.17 434 GLY A O 1
ATOM 3576 N N . ARG A 1 435 ? 38.135 12.104 -42.223 1.00 22.98 435 ARG A N 1
ATOM 3577 C CA . ARG A 1 435 ? 37.834 12.350 -43.644 1.00 22.98 435 ARG A CA 1
ATOM 3578 C C . ARG A 1 435 ? 37.682 11.009 -44.378 1.00 22.98 435 ARG A C 1
ATOM 3580 O O . ARG A 1 435 ? 38.686 10.358 -44.646 1.00 22.98 435 ARG A O 1
ATOM 3587 N N . LEU A 1 436 ? 36.458 10.609 -44.726 1.00 23.80 436 LEU A N 1
ATOM 3588 C CA . LEU A 1 436 ? 36.212 9.519 -45.680 1.00 23.80 436 LEU A CA 1
ATOM 3589 C C . LEU A 1 436 ? 36.056 10.113 -47.087 1.00 23.80 436 LEU A C 1
ATOM 3591 O O . LEU A 1 436 ? 35.035 10.713 -47.420 1.00 23.80 436 LEU A O 1
ATOM 3595 N N . GLU A 1 437 ? 37.092 9.980 -47.917 1.00 22.25 437 GLU A N 1
ATOM 3596 C CA . GLU A 1 437 ? 37.026 10.308 -49.344 1.00 22.25 437 GLU A CA 1
ATOM 3597 C C . GLU A 1 437 ? 36.234 9.228 -50.096 1.00 22.25 437 GLU A C 1
ATOM 3599 O O . GLU A 1 437 ? 36.789 8.264 -50.618 1.00 22.25 437 GLU A O 1
ATOM 3604 N N . CYS A 1 438 ? 34.917 9.406 -50.195 1.00 22.59 438 CYS A N 1
ATOM 3605 C CA . CYS A 1 438 ? 34.110 8.681 -51.172 1.00 22.59 438 CYS A CA 1
ATOM 3606 C C . CYS A 1 438 ? 34.179 9.409 -52.521 1.00 22.59 438 CYS A C 1
ATOM 3608 O O . CYS A 1 438 ? 33.592 10.476 -52.709 1.00 22.59 438 CYS A O 1
ATOM 3610 N N . ARG A 1 439 ? 34.904 8.823 -53.481 1.00 20.80 439 ARG A N 1
ATOM 3611 C CA . ARG A 1 439 ? 34.932 9.248 -54.890 1.00 20.80 439 ARG A CA 1
ATOM 3612 C C . ARG A 1 439 ? 33.525 9.113 -55.489 1.00 20.80 439 ARG A C 1
ATOM 3614 O O . ARG A 1 439 ? 33.127 8.034 -55.919 1.00 20.80 439 ARG A O 1
ATOM 3621 N N . MET A 1 440 ? 32.774 10.212 -55.537 1.00 23.23 440 MET A N 1
ATOM 3622 C CA . MET A 1 440 ? 31.563 10.297 -56.353 1.00 23.23 440 MET A CA 1
ATOM 3623 C C . MET A 1 440 ? 31.969 10.341 -57.829 1.00 23.23 440 MET A C 1
ATOM 3625 O O . MET A 1 440 ? 32.612 11.292 -58.277 1.00 23.23 440 MET A O 1
ATOM 3629 N N . SER A 1 441 ? 31.600 9.314 -58.596 1.00 23.53 441 SER A N 1
ATOM 3630 C CA . SER A 1 441 ? 31.546 9.448 -60.050 1.00 23.53 441 SER A CA 1
ATOM 3631 C C . SER A 1 441 ? 30.306 10.278 -60.385 1.00 23.53 441 SER A C 1
ATOM 3633 O O . SER A 1 441 ? 29.171 9.871 -60.154 1.00 23.53 441 SER A O 1
ATOM 3635 N N . ASN A 1 442 ? 30.538 11.504 -60.854 1.00 25.44 442 ASN A N 1
ATOM 3636 C CA . ASN A 1 442 ? 29.495 12.362 -61.399 1.00 25.44 442 ASN A CA 1
ATOM 3637 C C . ASN A 1 442 ? 28.926 11.705 -62.661 1.00 25.44 442 ASN A C 1
ATOM 3639 O O . ASN A 1 442 ? 29.575 11.751 -63.699 1.00 25.44 442 ASN A O 1
ATOM 3643 N N . ASN A 1 443 ? 27.698 11.198 -62.596 1.00 24.67 443 ASN A N 1
ATOM 3644 C CA . ASN A 1 443 ? 26.822 11.146 -63.763 1.00 24.67 443 ASN A CA 1
ATOM 3645 C C . ASN A 1 443 ? 25.580 11.985 -63.462 1.00 24.67 443 ASN A C 1
ATOM 3647 O O . ASN A 1 443 ? 24.585 11.507 -62.926 1.00 24.67 443 ASN A O 1
ATOM 3651 N N . ARG A 1 444 ? 25.683 13.278 -63.792 1.00 25.92 444 ARG A N 1
ATOM 3652 C CA . ARG A 1 444 ? 24.528 14.144 -64.028 1.00 25.92 444 ARG A CA 1
ATOM 3653 C C . ARG A 1 444 ? 24.100 13.955 -65.482 1.00 25.92 444 ARG A C 1
ATOM 3655 O O . ARG A 1 444 ? 24.873 14.284 -66.374 1.00 25.92 444 ARG A O 1
ATOM 3662 N N . HIS A 1 445 ? 22.870 13.517 -65.692 1.00 25.80 445 HIS A N 1
ATOM 3663 C CA . HIS A 1 445 ? 22.065 13.843 -66.870 1.00 25.80 445 HIS A CA 1
ATOM 3664 C C . HIS A 1 445 ? 20.711 14.282 -66.283 1.00 25.80 445 HIS A C 1
ATOM 3666 O O . HIS A 1 445 ? 20.170 13.551 -65.456 1.00 25.80 445 HIS A O 1
ATOM 3672 N N . SER A 1 446 ? 20.258 15.541 -66.367 1.00 25.75 446 SER A N 1
ATOM 3673 C CA . SER A 1 446 ? 19.896 16.335 -67.559 1.00 25.75 446 SER A CA 1
ATOM 3674 C C . SER A 1 446 ? 19.037 15.552 -68.537 1.00 25.75 446 SER A C 1
ATOM 3676 O O . SER A 1 446 ? 19.632 14.680 -69.209 1.00 25.75 446 SER A O 1
#

Secondary structure (DSSP, 8-state):
--TTGGGTT---GGG----PPPTT-PPP-SSHHHHHHHTTPPP--SHHHHHHHHHHHHHHHHHHHHHSTT-S-PBTTTSSB-HHHHHHHHHHHHHHS-S-TT-GGGGSPEEEEEET-SGGGGS-HHHHHHHHHT-TT--EEEEEESTTS-EETTTTEE---SS-EEEE-SSSEEEEEE-S-HHHHHHTTTTPSP-TTTEEEEEES--TT-TTTHHHHHHHHHHHHHT---EEEEESSHHHHHHHHHHHHHHHTTTEEEEEEEEE-TTS---EEE-SS-TT-EEETT-EEEEEEEPPTTTS--TTTT-S---S-----PEEEEE-----PPPTT-GGGG-EEETTEEE--SSPPTT-TTHHHHHHHHHHHHHTTTBTTTEEEETTEEEEE-SSSTHHHHHHHHHHHHTTPPP-GGGEEE-----S----------------------

Radius of gyration: 29.01 Å; chains: 1; bounding box: 60×59×100 Å

Sequence (446 aa):
MYEYDLRSGRDFPEFDFPTNQDNDAVVNFLNWDTFFYTRQFYSMDTEFHLAAVTKMLSYPITIASVLHQYSPYSLKPKGPLTLEGLKSLAALRYTLFPTDRTQPWQDRPMRFFVLGARAESQLPPHVWKQLAVLFPDASFEIVFIGPECNFDRNKRRYVSSQRRIVKRFDKQMSFTYCTDYFHVLNDAQDFMPYDPYMDCFFLFHPGLGAPEAMDQWEKTIPGLLESKCPVFVTGFHQQDNLRDWNWLHSKFANHLDVILEPRENIFGSTKWEINDLDPAEVYQFNQQLFGFRALGVWGRAPRNLFGLGFAGGQPPCTPVALRGFIEYNPTLGEEWKTAFTTPFGQFQYNVLLLGLSGAPATFQKFMYGIFADMYFVTVVVYLDVILIFSESNEDHLREGFRRLMNHGLIVNLEKCEF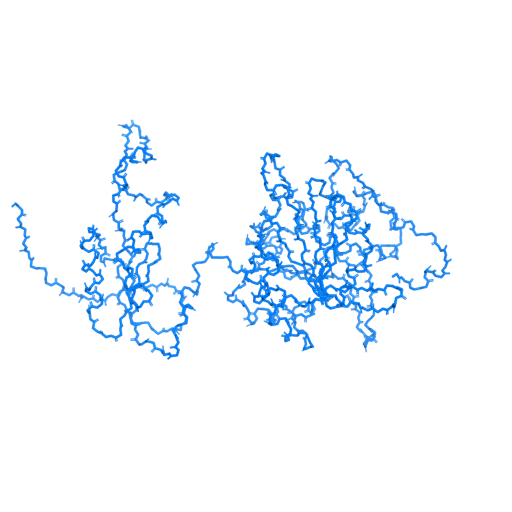EKISLDNWAITLIAAGRLECRMSNNRHS

pLDDT: mean 75.23, std 20.71, range [20.8, 96.12]

Organism: NCBI:txid44093

InterPro domains:
  IPR000477 Reverse transcriptase domain [PF00078] (336-419)
  IPR043128 Reverse transcriptase/Diguanylate cyclase domain [G3DSA:3.30.70.270] (359-422)
  IPR043502 DNA/RNA polymerase superfamily [SSF56672] (333-420)
  IPR046824 Mitochondrial splicing suppressor 51-like, C-terminal domain [PF20179] (94-275)